Protein 4FE2 (pdb70)

Solvent-accessible surface area: 21546 Å² total

Nearest PDB structures (foldseek):
  4fgr-assembly1_A  TM=1.001E+00  e=1.673E-43  Streptococcus pneumoniae
  2ywv-assembly1_A  TM=9.917E-01  e=3.650E-33  Geobacillus kaustophilus
  3nua-assembly1_A  TM=9.845E-01  e=1.664E-32  Clostridium perfringens ATCC 13124
  3kre-assembly1_A  TM=9.804E-01  e=7.384E-31  Ehrlichia chaffeensis str. Arkansas
  2gqs-assembly1_B  TM=9.786E-01  e=3.903E-29  Escherichia coli

Sequence (468 aa):
KQLIYSGKAKDIYTTEDENLIISTYKDQATAFNGVKKEQIAGKGVLNNQISSFIFEKLNVAGVATHFVEKLSDTEQLNKKVKIIPLEVVLRNYTAGSFSKRFGVDEGIALETPIVEFYYKNDDLDDPFINDEHVKFLQIAGDQQIAYLKEETRRINELLKVWFAEIGLKLIDFKLEFGFDKDGKIILADEFSPDNCRLWDADGNHMDKDVFRRGLGELTDVYEIVWEKLQELKMSKQLIYSGKAKDIYTTEDENLIISTYKDQATAFNGVKKEQIAGKGVLNNQISSFIFEKLNVAGVATHFVEKLSDTEQLNKKVKIIPLEVVLRNYTAGSFSKRFGVDEGIALETPIVEFYYKNDDLDDPFINDEHVKFLQIAGDQQIAYLKEETRRINELLKVWFAEIGLKLIDFKLEFGFDKDGKIILADEFSPDNCRLWDADGNHMDKDVFRRGLGELTDVYEIVWEKLQELK

CATH classification: 3.30.200.20 (+1 more: 3.30.470.20)

Radius of gyration: 26.38 Å; Cα contacts (8 Å, |Δi|>4): 912; chains: 2; bounding box: 54×82×66 Å

Foldseek 3Di:
DDFPDDDQFWTWAPDPDPFKIKIFGAQWAADPLDDQIDRHPLPQLLQLLVFQLLVVVCVVVPAFAQFDHADDSGIGMGTDFAWLQKWKKKFQWDDDVNCVVVVHDTGHGDPDIDIWIFGNDSVVPRDTDDPVVCVVVVSDDDVVVVVVVVSVVVSCVVVQVLLVVLAKGFGMFIWIWGQGPVGDIGTYDGDALSTTWIAGPVRDTLGCVCSVVVVDRNVVSSVVVSVSNVVTD/DAWAFPDDDQFWTWTHGPDPFKIKIFGAQWDDDDLRDDIDRHPPPQLLQLLVFQLLVVVCVVVPAFAQFDHSDDSGMGMGGHFAWLQKWKKKFQWDDDVSCVVVVHDGGHGDPDIDIWIFGNDSVVPRDTDDPVVSVVVVSDDDVVVVVVVVSVVVSCVVVQVLLVVLAKGWGMFIWIWGQGPPGDIHTYDGDALATTFIAGPVRDTLGCVCVHVVVDRNSVSSVVVSVSSVVVD

Secondary structure (DSSP, 8-state):
--EEEE-SSEEEEE-SSTTEEEEEE-SEEE-SSSS-EEE-TTHHHHHHHHHHHHHHHHHHTT--BSEEEE-SSSEEEEE--EE-SEEEEEEEE--HHHHHHHT--TTPEEEEEEEEEEE--GGGT--EE-HHHHHHTTS--HHHHHHHHHHHHHHHHHHHHHHHTTT-EEEEEEEEEEE-TTS-EEEES--SGGGEEEE-TT--B-STHHHHTT-S-HHHHHHHHHHHHTT--/----EEEE-SSEEEEE-SSTTEEEEEE-SEE--TTTTS-EE-TTHHHHHHHHHHHHHHHHHHTT--BSEEEE-SSSEEEEE--EE-SEEEEEEEE--HHHHHHTT--TT-EEEEEEEEEEE--GGGT--EE-HHHHHHTTS--HHHHHHHHHHHHHHHHHHHHHHHHTT-EEEEEEEEEEE-TTS-EEEES--STTSEEEE-TT--B-STHHHHTT-S-HHHHHHHHHHHHTTT-

Organism: Streptococcus pneumoniae serotype 4 (strain ATCC BAA-334 / TIGR4) (NCBI:txid170187)

Structure (mmCIF, N/CA/C/O backbone):
data_4FE2
#
_entry.id   4FE2
#
_cell.length_a   46.074
_cell.length_b   65.021
_cell.length_c   86.052
_cell.angle_alpha   90.00
_cell.angle_beta   92.09
_cell.angle_gamma   90.00
#
_symmetry.space_group_name_H-M   'P 1 21 1'
#
loop_
_entity.id
_entity.type
_entity.pdbx_description
1 polymer 'Phosphoribosylaminoimidazole-succinocarboxamide synthase'
2 non-polymer '5-AMINOIMIDAZOLE RIBONUCLEOTIDE'
3 non-polymer "ADENOSINE-5'-DIPHOSPHATE"
4 non-polymer 'MAGNESIUM ION'
5 non-polymer TRIS-HYDROXYMETHYL-METHYL-AMMONIUM
6 non-polymer 'CHLORIDE ION'
7 non-polymer 'ASPARTIC ACID'
8 non-polymer 'ACETATE ION'
9 water water
#
loop_
_atom_site.group_PDB
_atom_site.id
_atom_site.type_symbol
_atom_site.label_atom_id
_atom_site.label_alt_id
_atom_site.label_comp_id
_atom_site.label_asym_id
_atom_site.label_entity_id
_atom_site.label_seq_id
_atom_site.pdbx_PDB_ins_code
_atom_site.Cartn_x
_atom_site.Cartn_y
_atom_site.Cartn_z
_atom_site.occupancy
_atom_site.B_iso_or_equiv
_atom_site.auth_seq_id
_atom_site.auth_comp_id
_atom_site.auth_asym_id
_atom_site.auth_atom_id
_atom_site.pdbx_PDB_model_num
ATOM 1 N N . LYS A 1 23 ? 9.435 -37.612 5.609 1.00 42.26 3 LYS A N 1
ATOM 2 C CA . LYS A 1 23 ? 9.140 -37.847 7.059 1.00 42.81 3 LYS A CA 1
ATOM 3 C C . LYS A 1 23 ? 7.955 -36.974 7.557 1.00 43.67 3 LYS A C 1
ATOM 4 O O . LYS A 1 23 ? 7.074 -36.609 6.766 1.00 43.94 3 LYS A O 1
ATOM 10 N N . GLN A 1 24 ? 7.905 -36.657 8.852 1.00 42.28 4 GLN A N 1
ATOM 11 C CA . GLN A 1 24 ? 6.711 -36.000 9.398 1.00 46.34 4 GLN A CA 1
ATOM 12 C C . GLN A 1 24 ? 6.699 -34.476 9.155 1.00 42.05 4 GLN A C 1
ATOM 13 O O . GLN A 1 24 ? 7.719 -33.816 9.279 1.00 36.24 4 GLN A O 1
ATOM 19 N N . LEU A 1 25 ? 5.530 -33.941 8.816 1.00 40.95 5 LEU A N 1
ATOM 20 C CA . LEU A 1 25 ? 5.335 -32.503 8.736 1.00 41.91 5 LEU A CA 1
ATOM 21 C C . LEU A 1 25 ? 5.246 -31.884 10.150 1.00 44.56 5 LEU A C 1
ATOM 22 O O . LEU A 1 25 ? 4.230 -32.033 10.840 1.00 49.11 5 LEU A O 1
ATOM 27 N N . ILE A 1 26 ? 6.314 -31.209 10.579 1.00 38.15 6 ILE A N 1
ATOM 28 C CA . ILE A 1 26 ? 6.346 -30.518 11.864 1.00 36.99 6 ILE A CA 1
ATOM 29 C C . ILE A 1 26 ? 5.443 -29.265 11.880 1.00 39.73 6 ILE A C 1
ATOM 30 O O . ILE A 1 26 ? 4.681 -29.037 12.843 1.00 38.47 6 ILE A O 1
ATOM 35 N N . TYR A 1 27 ? 5.547 -28.454 10.817 1.00 39.28 7 TYR A N 1
ATOM 36 C CA . TYR A 1 27 ? 4.807 -27.200 10.668 1.00 36.01 7 TYR A CA 1
ATOM 37 C C . TYR A 1 27 ? 4.536 -26.832 9.210 1.00 35.13 7 TYR A C 1
ATOM 38 O O . TYR A 1 27 ? 5.404 -26.993 8.345 1.00 32.40 7 TYR A O 1
ATOM 47 N N . SER A 1 28 ? 3.333 -26.319 8.951 1.00 34.77 8 SER A N 1
ATOM 48 C CA . SER A 1 28 ? 2.910 -25.920 7.593 1.00 34.45 8 SER A CA 1
ATOM 49 C C . SER A 1 28 ? 2.710 -24.404 7.551 1.00 34.05 8 SER A C 1
ATOM 50 O O . SER A 1 28 ? 1.676 -23.911 8.014 1.00 32.87 8 SER A O 1
ATOM 53 N N . GLY A 1 29 ? 3.702 -23.686 7.019 1.00 30.64 9 GLY A N 1
ATOM 54 C CA . GLY A 1 29 ? 3.712 -22.222 7.052 1.00 29.74 9 GLY A CA 1
ATOM 55 C C . GLY A 1 29 ? 3.044 -21.564 5.850 1.00 29.43 9 GLY A C 1
ATOM 56 O O . GLY A 1 29 ? 2.486 -22.231 4.960 1.00 28.28 9 GLY A O 1
ATOM 57 N N . LYS A 1 30 ? 3.113 -20.243 5.794 1.00 27.63 10 LYS A N 1
ATOM 58 C CA . LYS A 1 30 ? 2.568 -19.574 4.634 1.00 27.01 10 LYS A CA 1
ATOM 59 C C . LYS A 1 30 ? 3.514 -19.741 3.462 1.00 25.32 10 LYS A C 1
ATOM 60 O O . LYS A 1 30 ? 3.087 -19.715 2.330 1.00 25.50 10 LYS A O 1
ATOM 66 N N . ALA A 1 31 ? 4.796 -19.984 3.736 1.00 23.55 11 ALA A N 1
ATOM 67 C CA . ALA A 1 31 ? 5.800 -20.046 2.692 1.00 24.21 11 ALA A CA 1
ATOM 68 C C . ALA A 1 31 ? 6.580 -21.349 2.646 1.00 23.92 11 ALA A C 1
ATOM 69 O O . ALA A 1 31 ? 7.061 -21.745 1.590 1.00 23.73 11 ALA A O 1
ATOM 71 N N . LYS A 1 32 ? 6.733 -21.995 3.784 1.00 24.47 12 LYS A N 1
ATOM 72 C CA . LYS A 1 32 ? 7.519 -23.207 3.839 1.00 25.20 12 LYS A CA 1
ATOM 73 C C . LYS A 1 32 ? 6.885 -24.319 4.678 1.00 26.90 12 LYS A C 1
ATOM 74 O O . LYS A 1 32 ? 6.148 -24.054 5.642 1.00 25.35 12 LYS A O 1
ATOM 80 N N . ASP A 1 33 ? 7.178 -25.562 4.291 1.00 27.03 13 ASP A N 1
ATOM 81 C CA . ASP A 1 33 ? 6.813 -26.725 5.086 1.00 27.80 13 ASP A CA 1
ATOM 82 C C . ASP A 1 33 ? 8.096 -27.256 5.722 1.00 28.04 13 ASP A C 1
ATOM 83 O O . ASP A 1 33 ? 9.163 -27.264 5.069 1.00 26.46 13 ASP A O 1
ATOM 88 N N . ILE A 1 34 ? 7.999 -27.647 6.990 1.00 24.91 14 ILE A N 1
ATOM 89 C CA . ILE A 1 34 ? 9.157 -28.108 7.760 1.00 26.83 14 ILE A CA 1
ATOM 90 C C . ILE A 1 34 ? 8.937 -29.592 8.125 1.00 28.97 14 ILE A C 1
ATOM 91 O O . ILE A 1 34 ? 7.954 -29.922 8.798 1.00 30.92 14 ILE A O 1
ATOM 96 N N . TYR A 1 35 ? 9.846 -30.462 7.683 1.00 28.05 15 TYR A N 1
ATOM 97 C CA . TYR A 1 35 ? 9.750 -31.892 7.904 1.00 30.85 15 TYR A CA 1
ATOM 98 C C . TYR A 1 35 ? 10.889 -32.335 8.789 1.00 34.89 15 TYR A C 1
ATOM 99 O O . TYR A 1 35 ? 11.959 -31.707 8.816 1.00 34.54 15 TYR A O 1
ATOM 108 N N . THR A 1 36 ? 10.707 -33.448 9.485 1.00 33.67 16 THR A N 1
ATOM 109 C CA . THR A 1 36 ? 11.848 -33.985 10.196 1.00 33.01 16 THR A CA 1
ATOM 110 C C . THR A 1 36 ? 12.813 -34.811 9.316 1.00 31.62 16 THR A C 1
ATOM 111 O O . THR A 1 36 ? 12.477 -35.215 8.203 1.00 28.44 16 THR A O 1
ATOM 115 N N . THR A 1 37 ? 14.032 -35.026 9.805 1.00 31.80 17 THR A N 1
ATOM 116 C CA . THR A 1 37 ? 14.916 -36.003 9.188 1.00 30.82 17 THR A CA 1
ATOM 117 C C . THR A 1 37 ? 15.031 -37.203 10.160 1.00 33.21 17 THR A C 1
ATOM 118 O O . THR A 1 37 ? 14.235 -37.319 11.133 1.00 33.56 17 THR A O 1
ATOM 122 N N . GLU A 1 38 ? 15.973 -38.103 9.887 1.00 29.23 18 GLU A N 1
ATOM 123 C CA . GLU A 1 38 ? 16.340 -39.143 10.842 1.00 28.79 18 GLU A CA 1
ATOM 124 C C . GLU A 1 38 ? 17.267 -38.613 11.939 1.00 26.84 18 GLU A C 1
ATOM 125 O O . GLU A 1 38 ? 17.421 -39.225 12.999 1.00 27.71 18 GLU A O 1
ATOM 131 N N . ASP A 1 39 ? 17.875 -37.466 11.701 1.00 26.41 19 ASP A N 1
ATOM 132 C CA . ASP A 1 39 ? 18.679 -36.821 12.719 1.00 27.06 19 ASP A CA 1
ATOM 133 C C . ASP A 1 39 ? 17.779 -35.837 13.491 1.00 29.40 19 ASP A C 1
ATOM 134 O O . ASP A 1 39 ? 17.159 -34.942 12.883 1.00 30.39 19 ASP A O 1
ATOM 139 N N . GLU A 1 40 ? 17.680 -36.024 14.808 1.00 29.16 20 GLU A N 1
ATOM 140 C CA . GLU A 1 40 ? 16.900 -35.151 15.722 1.00 32.56 20 GLU A CA 1
ATOM 141 C C . GLU A 1 40 ? 17.103 -33.642 15.486 1.00 31.55 20 GLU A C 1
ATOM 142 O O . GLU A 1 40 ? 16.152 -32.842 15.530 1.00 32.62 20 GLU A O 1
ATOM 148 N N . ASN A 1 41 ? 18.358 -33.271 15.264 1.00 28.44 21 ASN A N 1
ATOM 149 C CA . ASN A 1 41 ? 18.747 -31.885 15.234 1.00 30.68 21 ASN A CA 1
ATOM 150 C C . ASN A 1 41 ? 18.617 -31.227 13.856 1.00 25.71 21 ASN A C 1
ATOM 151 O O . ASN A 1 41 ? 18.787 -30.019 13.700 1.00 24.33 21 ASN A O 1
ATOM 156 N N . LEU A 1 42 ? 18.231 -32.017 12.872 1.00 23.62 22 LEU A N 1
ATOM 157 C CA . LEU A 1 42 ? 18.223 -31.521 11.532 1.00 23.18 22 LEU A CA 1
ATOM 158 C C . LEU A 1 42 ? 16.802 -31.521 10.973 1.00 24.20 22 LEU A C 1
ATOM 159 O O . LEU A 1 42 ? 16.043 -32.423 11.273 1.00 27.96 22 LEU A O 1
ATOM 164 N N . ILE A 1 43 ? 16.425 -30.485 10.233 1.00 22.20 23 ILE A N 1
ATOM 165 C CA . ILE A 1 43 ? 15.152 -30.480 9.483 1.00 23.46 23 ILE A CA 1
ATOM 166 C C . ILE A 1 43 ? 15.355 -30.264 7.967 1.00 23.32 23 ILE A C 1
ATOM 167 O O . ILE A 1 43 ? 16.399 -29.777 7.516 1.00 25.90 23 ILE A O 1
ATOM 172 N N . ILE A 1 44 ? 14.347 -30.607 7.194 1.00 21.68 24 ILE A N 1
ATOM 173 C CA . ILE A 1 44 ? 14.316 -30.293 5.778 1.00 22.76 24 ILE A CA 1
ATOM 174 C C . ILE A 1 44 ? 13.219 -29.276 5.625 1.00 22.95 24 ILE A C 1
ATOM 175 O O . ILE A 1 44 ? 12.067 -29.552 6.026 1.00 22.23 24 ILE A O 1
ATOM 180 N N . SER A 1 45 ? 13.614 -28.112 5.085 1.00 21.66 25 SER A N 1
ATOM 181 C CA . SER A 1 45 ? 12.711 -27.046 4.716 1.00 22.80 25 SER A CA 1
ATOM 182 C C . SER A 1 45 ? 12.427 -27.159 3.213 1.00 23.64 25 SER A C 1
ATOM 183 O O . SER A 1 45 ? 13.346 -27.255 2.404 1.00 23.53 25 SER A O 1
ATOM 186 N N . THR A 1 46 ? 11.126 -27.137 2.903 1.00 25.90 26 THR A N 1
ATOM 187 C CA . THR A 1 46 ? 10.506 -27.254 1.585 1.00 27.07 26 THR A CA 1
ATOM 188 C C . THR A 1 46 ? 9.804 -25.946 1.296 1.00 26.02 26 THR A C 1
ATOM 189 O O . THR A 1 46 ? 8.858 -25.585 1.993 1.00 29.75 26 THR A O 1
ATOM 193 N N . TYR A 1 47 ? 10.233 -25.270 0.236 1.00 26.25 27 TYR A N 1
ATOM 194 C CA . TYR A 1 47 ? 9.745 -23.928 -0.106 1.00 25.04 27 TYR A CA 1
ATOM 195 C C . TYR A 1 47 ? 8.537 -24.015 -1.010 1.00 25.71 27 TYR A C 1
ATOM 196 O O . TYR A 1 47 ? 8.589 -24.642 -2.054 1.00 26.87 27 TYR A O 1
ATOM 205 N N . LYS A 1 48 ? 7.437 -23.398 -0.608 1.00 26.32 28 LYS A N 1
ATOM 206 C CA . LYS A 1 48 ? 6.188 -23.510 -1.359 1.00 26.99 28 LYS A CA 1
ATOM 207 C C . LYS A 1 48 ? 6.026 -22.437 -2.438 1.00 27.53 28 LYS A C 1
ATOM 208 O O . LYS A 1 48 ? 6.538 -21.328 -2.301 1.00 27.58 28 LYS A O 1
ATOM 214 N N . ASP A 1 49 ? 5.279 -22.765 -3.493 1.00 28.46 29 ASP A N 1
ATOM 215 C CA . ASP A 1 49 ? 4.849 -21.783 -4.518 1.00 32.03 29 ASP A CA 1
ATOM 216 C C . ASP A 1 49 ? 3.673 -20.892 -4.123 1.00 33.59 29 ASP A C 1
ATOM 217 O O . ASP A 1 49 ? 2.860 -20.544 -4.961 1.00 37.33 29 ASP A O 1
ATOM 222 N N . GLN A 1 50 ? 3.568 -20.566 -2.847 1.00 34.78 30 GLN A N 1
ATOM 223 C CA . GLN A 1 50 ? 2.491 -19.744 -2.311 1.00 32.85 30 GLN A CA 1
ATOM 224 C C . GLN A 1 50 ? 3.052 -18.367 -1.927 1.00 32.38 30 GLN A C 1
ATOM 225 O O . GLN A 1 50 ? 4.154 -18.256 -1.313 1.00 29.36 30 GLN A O 1
ATOM 231 N N . ALA A 1 51 ? 2.316 -17.323 -2.295 1.00 29.67 31 ALA A N 1
ATOM 232 C CA . ALA A 1 51 ? 2.670 -15.955 -1.860 1.00 29.79 31 ALA A CA 1
ATOM 233 C C . ALA A 1 51 ? 1.509 -15.358 -1.082 1.00 29.32 31 ALA A C 1
ATOM 234 O O . ALA A 1 51 ? 0.341 -15.486 -1.489 1.00 26.30 31 ALA A O 1
ATOM 236 N N . THR A 1 52 ? 1.815 -14.706 0.034 1.00 31.36 32 THR A N 1
ATOM 237 C CA . THR A 1 52 ? 0.754 -14.006 0.790 1.00 32.87 32 THR A CA 1
ATOM 238 C C . THR A 1 52 ? 1.139 -12.587 1.218 1.00 32.45 32 THR A C 1
ATOM 239 O O . THR A 1 52 ? 2.314 -12.294 1.444 1.00 33.75 32 THR A O 1
ATOM 243 N N . ALA A 1 53 ? 0.144 -11.713 1.344 1.00 31.34 33 ALA A N 1
ATOM 244 C CA . ALA A 1 53 ? 0.377 -10.363 1.836 1.00 31.85 33 ALA A CA 1
ATOM 245 C C . ALA A 1 53 ? -0.701 -9.991 2.856 1.00 32.02 33 ALA A C 1
ATOM 246 O O . ALA A 1 53 ? -1.737 -10.636 2.913 1.00 28.34 33 ALA A O 1
ATOM 248 N N . PHE A 1 54 ? -0.445 -8.961 3.662 1.00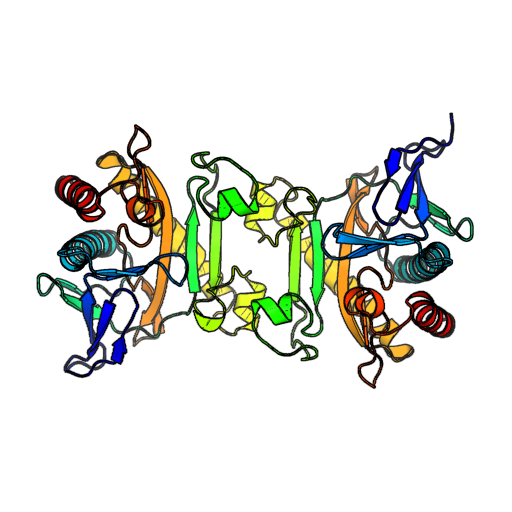 38.26 34 PHE A N 1
ATOM 249 C CA . PHE A 1 54 ? -1.442 -8.390 4.609 1.00 42.78 34 PHE A CA 1
ATOM 250 C C . PHE A 1 54 ? -2.037 -9.366 5.656 1.00 48.15 34 PHE A C 1
ATOM 251 O O . PHE A 1 54 ? -3.169 -9.170 6.090 1.00 60.15 34 PHE A O 1
ATOM 259 N N . ASN A 1 55 ? -1.276 -10.381 6.083 1.00 56.52 35 ASN A N 1
ATOM 260 C CA . ASN A 1 55 ? -1.802 -11.612 6.741 1.00 60.58 35 ASN A CA 1
ATOM 261 C C . ASN A 1 55 ? -2.669 -12.406 5.751 1.00 61.90 35 ASN A C 1
ATOM 262 O O . ASN A 1 55 ? -2.256 -13.436 5.207 1.00 60.46 35 ASN A O 1
ATOM 267 N N . GLY A 1 56 ? -3.875 -11.904 5.532 1.00 60.29 36 GLY A N 1
ATOM 268 C CA . GLY A 1 56 ? -4.692 -12.267 4.391 1.00 56.76 36 GLY A CA 1
ATOM 269 C C . GLY A 1 56 ? -5.529 -11.029 4.065 1.00 60.03 36 GLY A C 1
ATOM 270 O O . GLY A 1 56 ? -5.265 -9.940 4.584 1.00 52.71 36 GLY A O 1
ATOM 271 N N . VAL A 1 57 ? -6.467 -11.151 3.130 1.00 63.44 37 VAL A N 1
ATOM 272 C CA . VAL A 1 57 ? -6.400 -12.195 2.123 1.00 60.57 37 VAL A CA 1
ATOM 273 C C . VAL A 1 57 ? -5.219 -11.718 1.270 1.00 54.84 37 VAL A C 1
ATOM 274 O O . VAL A 1 57 ? -4.338 -11.001 1.762 1.00 50.04 37 VAL A O 1
ATOM 278 N N . LYS A 1 58 ? -5.199 -12.066 -0.003 1.00 50.71 38 LYS A N 1
ATOM 279 C CA . LYS A 1 58 ? -3.988 -11.889 -0.789 1.00 48.87 38 LYS A CA 1
ATOM 280 C C . LYS A 1 58 ? -3.111 -13.093 -0.470 1.00 48.38 38 LYS A C 1
ATOM 281 O O . LYS A 1 58 ? -2.237 -13.044 0.408 1.00 45.66 38 LYS A O 1
ATOM 287 N N . LYS A 1 59 ? -3.454 -14.181 -1.165 1.00 44.84 39 LYS A N 1
ATOM 288 C CA . LYS A 1 59 ? -2.772 -15.448 -1.198 1.00 42.21 39 LYS A CA 1
ATOM 289 C C . LYS A 1 59 ? -2.968 -15.957 -2.636 1.00 44.17 39 LYS A C 1
ATOM 290 O O . LYS A 1 59 ? -4.087 -15.942 -3.164 1.00 45.20 39 LYS A O 1
ATOM 296 N N . GLU A 1 60 ? -1.874 -16.386 -3.263 1.00 38.04 40 GLU A N 1
ATOM 297 C CA . GLU A 1 60 ? -1.865 -16.791 -4.641 1.00 35.34 40 GLU A CA 1
ATOM 298 C C . GLU A 1 60 ? -0.772 -17.851 -4.811 1.00 32.49 40 GLU A C 1
ATOM 299 O O . GLU A 1 60 ? 0.328 -17.701 -4.262 1.00 29.02 40 GLU A O 1
ATOM 305 N N . GLN A 1 61 ? -1.083 -18.923 -5.542 1.00 28.85 41 GLN A N 1
ATOM 306 C CA . GLN A 1 61 ? -0.057 -19.880 -5.953 1.00 31.12 41 GLN A CA 1
ATOM 307 C C . GLN A 1 61 ? 0.719 -19.286 -7.149 1.00 29.01 41 GLN A C 1
ATOM 308 O O . GLN A 1 61 ? 0.126 -18.826 -8.145 1.00 27.58 41 GLN A O 1
ATOM 314 N N . ILE A 1 62 ? 2.045 -19.288 -7.055 1.00 26.08 42 ILE A N 1
ATOM 315 C CA . ILE A 1 62 ? 2.841 -18.760 -8.133 1.00 26.73 42 ILE A CA 1
ATOM 316 C C . ILE A 1 62 ? 3.898 -19.774 -8.559 1.00 29.49 42 ILE A C 1
ATOM 317 O O . ILE A 1 62 ? 4.925 -19.964 -7.855 1.00 32.19 42 ILE A O 1
ATOM 322 N N . ALA A 1 63 ? 3.679 -20.413 -9.709 1.00 28.82 43 ALA A N 1
ATOM 323 C CA . ALA A 1 63 ? 4.611 -21.465 -10.180 1.00 30.44 43 ALA A CA 1
ATOM 324 C C . ALA A 1 63 ? 6.070 -21.011 -10.146 1.00 28.71 43 ALA A C 1
ATOM 325 O O . ALA A 1 63 ? 6.378 -19.913 -10.561 1.00 28.01 43 ALA A O 1
ATOM 327 N N . GLY A 1 64 ? 6.944 -21.861 -9.605 1.00 27.99 44 GLY A N 1
ATOM 328 C CA . GLY A 1 64 ? 8.384 -21.615 -9.559 1.00 26.51 44 GLY A CA 1
ATOM 329 C C . GLY A 1 64 ? 8.878 -20.582 -8.537 1.00 27.91 44 GLY A C 1
ATOM 330 O O . GLY A 1 64 ? 10.050 -20.262 -8.529 1.00 28.94 44 GLY A O 1
ATOM 331 N N . LYS A 1 65 ? 8.000 -20.054 -7.681 1.00 26.86 45 LYS A N 1
ATOM 332 C CA . LYS A 1 65 ? 8.411 -19.144 -6.601 1.00 24.36 45 LYS A CA 1
ATOM 333 C C . LYS A 1 65 ? 9.213 -19.828 -5.489 1.00 23.60 45 LYS A C 1
ATOM 334 O O . LYS A 1 65 ? 10.095 -19.213 -4.882 1.00 23.51 45 LYS A O 1
ATOM 340 N N . GLY A 1 66 ? 8.888 -21.078 -5.205 1.00 21.31 46 GLY A N 1
ATOM 341 C CA . GLY A 1 66 ? 9.605 -21.849 -4.230 1.00 20.86 46 GLY A CA 1
ATOM 342 C C . GLY A 1 66 ? 11.012 -22.189 -4.652 1.00 21.33 46 GLY A C 1
ATOM 343 O O . GLY A 1 66 ? 11.943 -22.012 -3.868 1.00 21.43 46 GLY A O 1
ATOM 344 N N . VAL A 1 67 ? 11.208 -22.646 -5.890 1.00 22.83 47 VAL A N 1
ATOM 345 C CA . VAL A 1 67 ? 12.582 -22.869 -6.336 1.00 23.72 47 VAL A CA 1
ATOM 346 C C . VAL A 1 67 ? 13.421 -21.584 -6.266 1.00 24.83 47 VAL A C 1
ATOM 347 O O . VAL A 1 67 ? 14.500 -21.587 -5.624 1.00 26.08 47 VAL A O 1
ATOM 351 N N . LEU A 1 68 ? 12.922 -20.480 -6.839 1.00 23.46 48 LEU A N 1
ATOM 352 C CA . LEU A 1 68 ? 13.654 -19.197 -6.750 1.00 22.75 48 LEU A CA 1
ATOM 353 C C . LEU A 1 68 ? 14.042 -18.818 -5.326 1.00 21.92 48 LEU A C 1
ATOM 354 O O . LEU A 1 68 ? 15.216 -18.521 -5.037 1.00 19.07 48 LEU A O 1
ATOM 359 N N . ASN A 1 69 ? 13.054 -18.841 -4.420 1.00 21.47 49 ASN A N 1
ATOM 360 C CA . ASN A 1 69 ? 13.325 -18.506 -3.014 1.00 21.47 49 ASN A CA 1
ATOM 361 C C . ASN A 1 69 ? 14.308 -19.446 -2.335 1.00 20.88 49 ASN A C 1
ATOM 362 O O . ASN A 1 69 ? 15.120 -18.977 -1.562 1.00 21.27 49 ASN A O 1
ATOM 367 N N . ASN A 1 70 ? 14.236 -20.752 -2.645 1.00 20.72 50 ASN A N 1
ATOM 368 C CA . ASN A 1 70 ? 15.172 -21.761 -2.111 1.00 20.60 50 ASN A CA 1
ATOM 369 C C . ASN A 1 70 ? 16.605 -21.564 -2.617 1.00 21.67 50 ASN A C 1
ATOM 370 O O . ASN A 1 70 ? 17.598 -21.602 -1.811 1.00 19.82 50 ASN A O 1
ATOM 375 N N . GLN A 1 71 ? 16.716 -21.303 -3.927 1.00 20.71 51 GLN A N 1
ATOM 376 C CA . GLN A 1 71 ? 17.997 -20.886 -4.514 1.00 20.14 51 GLN A CA 1
ATOM 377 C C . GLN A 1 71 ? 18.608 -19.620 -3.888 1.00 18.98 51 GLN A C 1
ATOM 378 O O . GLN A 1 71 ? 19.804 -19.597 -3.515 1.00 18.18 51 GLN A O 1
ATOM 384 N N . ILE A 1 72 ? 17.807 -18.566 -3.820 1.00 16.54 52 ILE A N 1
ATOM 385 C CA . ILE A 1 72 ? 18.278 -17.297 -3.292 1.00 16.66 52 ILE A CA 1
ATOM 386 C C . ILE A 1 72 ? 18.683 -17.455 -1.815 1.00 16.13 52 ILE A C 1
ATOM 387 O O . ILE A 1 72 ? 19.773 -17.072 -1.422 1.00 14.99 52 ILE A O 1
ATOM 392 N N . SER A 1 73 ? 17.843 -18.095 -1.016 1.00 15.92 53 SER A N 1
ATOM 393 C CA . SER A 1 73 ? 18.192 -18.292 0.376 1.00 15.43 53 SER A CA 1
ATOM 394 C C . SER A 1 73 ? 19.412 -19.159 0.644 1.00 16.83 53 SER A C 1
ATOM 395 O O . SER A 1 73 ? 20.211 -18.825 1.561 1.00 17.29 53 SER A O 1
ATOM 398 N N . SER A 1 74 ? 19.531 -20.267 -0.115 1.00 17.83 54 SER A N 1
ATOM 399 C CA . SER A 1 74 ? 20.644 -21.202 -0.021 1.00 17.65 54 SER A CA 1
ATOM 400 C C . SER A 1 74 ? 21.927 -20.499 -0.392 1.00 18.75 54 SER A C 1
ATOM 401 O O . SER A 1 74 ? 22.924 -20.650 0.302 1.00 19.01 54 SER A O 1
ATOM 404 N N . PHE A 1 75 ? 21.886 -19.691 -1.470 1.00 20.55 55 PHE A N 1
ATOM 405 C CA . PHE A 1 75 ? 22.995 -18.797 -1.864 1.00 19.67 55 PHE A CA 1
ATOM 406 C C . PHE A 1 75 ? 23.428 -17.815 -0.781 1.00 18.64 55 PHE A C 1
ATOM 407 O O . PHE A 1 75 ? 24.591 -17.797 -0.443 1.00 17.17 55 PHE A O 1
ATOM 415 N N . ILE A 1 76 ? 22.501 -17.017 -0.213 1.00 19.48 56 ILE A N 1
ATOM 416 C CA . ILE A 1 76 ? 22.865 -16.016 0.817 1.00 18.09 56 ILE A CA 1
ATOM 417 C C . ILE A 1 76 ? 23.405 -16.665 2.078 1.00 19.20 56 ILE A C 1
ATOM 418 O O . ILE A 1 76 ? 24.425 -16.243 2.631 1.00 22.53 56 ILE A O 1
ATOM 423 N N . PHE A 1 77 ? 22.731 -17.699 2.565 1.00 20.70 57 PHE A N 1
ATOM 424 C CA . PHE A 1 77 ? 23.195 -18.386 3.775 1.00 19.78 57 PHE A CA 1
ATOM 425 C C . PHE A 1 77 ? 24.572 -18.994 3.570 1.00 21.30 57 PHE A C 1
ATOM 426 O O . PHE A 1 77 ? 25.450 -18.799 4.418 1.00 21.39 57 PHE A O 1
ATOM 434 N N . GLU A 1 78 ? 24.797 -19.691 2.452 1.00 19.91 58 GLU A N 1
ATOM 435 C CA . GLU A 1 78 ? 26.146 -20.138 2.175 1.00 21.30 58 GLU A CA 1
ATOM 436 C C . GLU A 1 78 ? 27.172 -18.995 2.344 1.00 21.25 58 GLU A C 1
ATOM 437 O O . GLU A 1 78 ? 28.103 -19.134 3.165 1.00 20.76 58 GLU A O 1
ATOM 443 N N . LYS A 1 79 ? 26.984 -17.862 1.640 1.00 20.37 59 LYS A N 1
ATOM 444 C CA . LYS A 1 79 ? 27.874 -16.710 1.848 1.00 22.21 59 LYS A CA 1
ATOM 445 C C . LYS A 1 79 ? 27.993 -16.262 3.300 1.00 21.79 59 LYS A C 1
ATOM 446 O O . LYS A 1 79 ? 29.105 -15.987 3.754 1.00 22.15 59 LYS A O 1
ATOM 452 N N . LEU A 1 80 ? 26.867 -16.197 4.026 1.00 23.33 60 LEU A N 1
ATOM 453 C CA . LEU A 1 80 ? 26.857 -15.864 5.497 1.00 21.32 60 LEU A CA 1
ATOM 454 C C . LEU A 1 80 ? 27.684 -16.864 6.264 1.00 21.95 60 LEU A C 1
ATOM 455 O O . LEU A 1 80 ? 28.536 -16.485 7.063 1.00 24.94 60 LEU A O 1
ATOM 460 N N . ASN A 1 81 ? 27.476 -18.152 6.003 1.00 22.32 61 ASN A N 1
ATOM 461 C CA . ASN A 1 81 ? 28.328 -19.147 6.614 1.00 23.06 61 ASN A CA 1
ATOM 462 C C . ASN A 1 81 ? 29.796 -18.861 6.355 1.00 23.18 61 ASN A C 1
ATOM 463 O O . ASN A 1 81 ? 30.582 -19.007 7.252 1.00 21.35 61 ASN A O 1
ATOM 468 N N . VAL A 1 82 ? 30.143 -18.478 5.122 1.00 24.40 62 VAL A N 1
ATOM 469 C CA . VAL A 1 82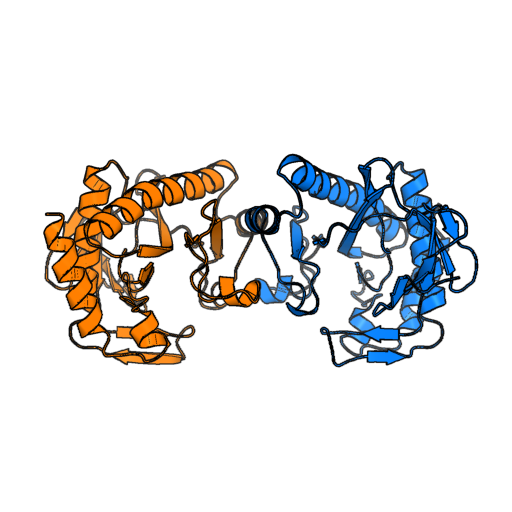 ? 31.528 -18.264 4.740 1.00 26.19 62 VAL A CA 1
ATOM 470 C C . VAL A 1 82 ? 32.114 -16.994 5.440 1.00 29.98 62 VAL A C 1
ATOM 471 O O . VAL A 1 82 ? 33.251 -17.001 5.950 1.00 28.45 62 VAL A O 1
ATOM 475 N N . ALA A 1 83 ? 31.304 -15.933 5.520 1.00 27.85 63 ALA A N 1
ATOM 476 C CA . ALA A 1 83 ? 31.684 -14.770 6.288 1.00 25.87 63 ALA A CA 1
ATOM 477 C C . ALA A 1 83 ? 31.725 -14.994 7.823 1.00 26.05 63 ALA A C 1
ATOM 478 O O . ALA A 1 83 ? 31.967 -14.037 8.567 1.00 26.56 63 ALA A O 1
ATOM 480 N N . GLY A 1 84 ? 31.466 -16.219 8.313 1.00 22.27 64 GLY A N 1
ATOM 481 C CA . GLY A 1 84 ? 31.494 -16.448 9.770 1.00 19.97 64 GLY A CA 1
ATOM 482 C C . GLY A 1 84 ? 30.219 -16.203 10.586 1.00 19.35 64 GLY A C 1
ATOM 483 O O . GLY A 1 84 ? 30.255 -16.183 11.807 1.00 20.20 64 GLY A O 1
ATOM 484 N N . VAL A 1 85 ? 29.070 -16.091 9.924 1.00 18.65 65 VAL A N 1
ATOM 485 C CA . VAL A 1 85 ? 27.798 -15.932 10.624 1.00 18.50 65 VAL A CA 1
ATOM 486 C C . VAL A 1 85 ? 27.243 -17.290 11.008 1.00 18.01 65 VAL A C 1
ATOM 487 O O . VAL A 1 85 ? 27.328 -18.225 10.227 1.00 17.68 65 VAL A O 1
ATOM 491 N N . ALA A 1 86 ? 26.773 -17.425 12.237 1.00 16.99 66 ALA A N 1
ATOM 492 C CA . ALA A 1 86 ? 26.305 -18.712 12.666 1.00 19.78 66 ALA A CA 1
ATOM 493 C C . ALA A 1 86 ? 24.894 -18.788 12.104 1.00 18.77 66 ALA A C 1
ATOM 494 O O . ALA A 1 86 ? 24.095 -17.894 12.367 1.00 20.12 66 ALA A O 1
ATOM 496 N N . THR A 1 87 ? 24.607 -19.801 11.293 1.00 17.83 67 THR A N 1
ATOM 497 C CA . THR A 1 87 ? 23.258 -19.949 10.697 1.00 17.64 67 THR A CA 1
ATOM 498 C C . THR A 1 87 ? 22.742 -21.400 10.755 1.00 18.68 67 THR A C 1
ATOM 499 O O . THR A 1 87 ? 23.498 -22.307 11.136 1.00 19.14 67 THR A O 1
ATOM 503 N N . HIS A 1 88 ? 21.486 -21.634 10.321 1.00 19.12 68 HIS A N 1
ATOM 504 C CA . HIS A 1 88 ? 20.932 -22.970 10.351 1.00 18.25 68 HIS A CA 1
ATOM 505 C C . HIS A 1 88 ? 21.242 -23.721 9.078 1.00 21.19 68 HIS A C 1
ATOM 506 O O . HIS A 1 88 ? 20.818 -24.895 8.904 1.00 22.01 68 HIS A O 1
ATOM 513 N N . PHE A 1 89 ? 21.974 -23.080 8.165 1.00 20.48 69 PHE A N 1
ATOM 514 C CA . PHE A 1 89 ? 22.078 -23.642 6.831 1.00 22.81 69 PHE A CA 1
ATOM 515 C C . PHE A 1 89 ? 23.097 -24.745 6.758 1.00 23.44 69 PHE A C 1
ATOM 516 O O . PHE A 1 89 ? 24.218 -24.525 7.142 1.00 23.10 69 PHE A O 1
ATOM 524 N N . VAL A 1 90 ? 22.735 -25.890 6.174 1.00 23.89 70 VAL A N 1
ATOM 525 C CA . VAL A 1 90 ? 23.737 -26.948 5.989 1.00 24.01 70 VAL A CA 1
ATOM 526 C C . VAL A 1 90 ? 24.019 -27.244 4.503 1.00 22.54 70 VAL A C 1
ATOM 527 O O . VAL A 1 90 ? 25.188 -27.367 4.128 1.00 21.34 70 VAL A O 1
ATOM 531 N N . GLU A 1 91 ? 22.960 -27.321 3.689 1.00 19.03 71 GLU A N 1
ATOM 532 C CA . GLU A 1 91 ? 23.039 -27.556 2.255 1.00 20.11 71 GLU A CA 1
ATOM 533 C C . GLU A 1 91 ? 21.669 -27.405 1.578 1.00 20.56 71 GLU A C 1
ATOM 534 O O . GLU A 1 91 ? 20.610 -27.598 2.188 1.00 20.03 71 GLU A O 1
ATOM 540 N N . LYS A 1 92 ? 21.720 -27.058 0.301 1.00 23.60 72 LYS A N 1
ATOM 541 C CA . LYS A 1 92 ? 20.548 -27.143 -0.584 1.00 23.46 72 LYS A CA 1
ATOM 542 C C . LYS A 1 92 ? 20.531 -28.599 -1.044 1.00 26.41 72 LYS A C 1
ATOM 543 O O . LYS A 1 92 ? 21.578 -29.249 -1.171 1.00 25.81 72 LYS A O 1
ATOM 549 N N . LEU A 1 93 ? 19.331 -29.109 -1.265 1.00 27.17 73 LEU A N 1
ATOM 550 C CA . LEU A 1 93 ? 19.113 -30.527 -1.323 1.00 24.95 73 LEU A CA 1
ATOM 551 C C . LEU A 1 93 ? 18.378 -30.889 -2.610 1.00 26.79 73 LEU A C 1
ATOM 552 O O . LEU A 1 93 ? 18.755 -31.877 -3.259 1.00 26.25 73 LEU A O 1
ATOM 557 N N . SER A 1 94 ? 17.332 -30.122 -2.954 1.00 23.85 74 SER A N 1
ATOM 558 C CA . SER A 1 94 ? 16.722 -30.190 -4.260 1.00 25.98 74 SER A CA 1
ATOM 559 C C . SER A 1 94 ? 16.295 -28.786 -4.749 1.00 27.43 74 SER A C 1
ATOM 560 O O . SER A 1 94 ? 16.722 -27.762 -4.185 1.00 25.36 74 SER A O 1
ATOM 563 N N . ASP A 1 95 ? 15.448 -28.755 -5.779 1.00 27.72 75 ASP A N 1
ATOM 564 C CA . ASP A 1 95 ? 14.824 -27.502 -6.280 1.00 30.58 75 ASP A CA 1
ATOM 565 C C . ASP A 1 95 ? 14.107 -26.710 -5.198 1.00 28.81 75 ASP A C 1
ATOM 566 O O . ASP A 1 95 ? 14.177 -25.498 -5.118 1.00 29.15 75 ASP A O 1
ATOM 571 N N . THR A 1 96 ? 13.437 -27.464 -4.359 1.00 29.53 76 THR A N 1
ATOM 572 C CA . THR A 1 96 ? 12.422 -27.013 -3.442 1.00 28.92 76 THR A CA 1
ATOM 573 C C . THR A 1 96 ? 12.951 -27.143 -1.982 1.00 26.22 76 THR A C 1
ATOM 574 O O . THR A 1 96 ? 12.562 -26.414 -1.082 1.00 25.86 76 THR A O 1
ATOM 578 N N . GLU A 1 97 ? 13.857 -28.068 -1.750 1.00 24.99 77 GLU A N 1
ATOM 579 C CA . GLU A 1 97 ? 14.234 -28.368 -0.366 1.00 25.75 77 GLU A CA 1
ATOM 580 C C . GLU A 1 97 ? 15.650 -27.966 -0.008 1.00 23.13 77 GLU A C 1
ATOM 581 O O . GLU A 1 97 ? 16.544 -27.851 -0.878 1.00 19.24 77 GLU A O 1
ATOM 587 N N . GLN A 1 98 ? 15.830 -27.722 1.295 1.00 22.15 78 GLN A N 1
ATOM 588 C CA . GLN A 1 98 ? 17.161 -27.505 1.885 1.00 20.96 78 GLN A CA 1
ATOM 589 C C . GLN A 1 98 ? 17.256 -28.131 3.260 1.00 20.62 78 GLN A C 1
ATOM 590 O O . GLN A 1 98 ? 16.278 -28.282 3.952 1.00 22.09 78 GLN A O 1
ATOM 596 N N . LEU A 1 99 ? 18.465 -28.456 3.664 1.00 21.15 79 LEU A N 1
ATOM 597 C CA . LEU A 1 99 ? 18.683 -29.156 4.900 1.00 19.01 79 LEU A CA 1
ATOM 598 C C . LEU A 1 99 ? 19.176 -28.109 5.908 1.00 18.77 79 LEU A C 1
ATOM 599 O O . LEU A 1 99 ? 20.121 -27.365 5.642 1.00 18.85 79 LEU A O 1
ATOM 604 N N . ASN A 1 100 ? 18.503 -28.044 7.052 1.00 19.10 80 ASN A N 1
ATOM 605 C CA . ASN A 1 100 ? 18.693 -26.967 8.014 1.00 18.97 80 ASN A CA 1
ATOM 606 C C . ASN A 1 100 ? 18.935 -27.502 9.401 1.00 19.14 80 ASN A C 1
ATOM 607 O O . ASN A 1 100 ? 18.395 -28.543 9.764 1.00 18.29 80 ASN A O 1
ATOM 612 N N . LYS A 1 101 ? 19.673 -26.749 10.219 1.00 19.44 81 LYS A N 1
ATOM 613 C CA . LYS A 1 101 ? 19.701 -27.080 11.616 1.00 19.05 81 LYS A CA 1
ATOM 614 C C . LYS A 1 101 ? 18.377 -26.719 12.240 1.00 20.09 81 LYS A C 1
ATOM 615 O O . LYS A 1 101 ? 17.846 -25.640 11.958 1.00 19.62 81 LYS A O 1
ATOM 621 N N . LYS A 1 102 ? 17.842 -27.654 13.041 1.00 20.71 82 LYS A N 1
ATOM 622 C CA . LYS A 1 102 ? 16.627 -27.445 13.821 1.00 23.04 82 LYS A CA 1
ATOM 623 C C . LYS A 1 102 ? 16.893 -26.522 15.001 1.00 23.25 82 LYS A C 1
ATOM 624 O O . LYS A 1 102 ? 17.735 -26.789 15.827 1.00 24.18 82 LYS A O 1
ATOM 630 N N . VAL A 1 103 ? 16.192 -25.396 15.050 1.00 24.64 83 VAL A N 1
ATOM 631 C CA . VAL A 1 103 ? 16.352 -24.463 16.175 1.00 22.46 83 VAL A CA 1
ATOM 632 C C . VAL A 1 103 ? 14.993 -24.362 16.866 1.00 21.53 83 VAL A C 1
ATOM 633 O O . VAL A 1 103 ? 13.941 -24.691 16.291 1.00 23.61 83 VAL A O 1
ATOM 637 N N . LYS A 1 104 ? 15.007 -23.932 18.099 1.00 21.99 84 LYS A N 1
ATOM 638 C CA . LYS A 1 104 ? 13.781 -23.478 18.742 1.00 23.97 84 LYS A CA 1
ATOM 639 C C . LYS A 1 104 ? 13.721 -21.988 18.368 1.00 22.55 84 LYS A C 1
ATOM 640 O O . LYS A 1 104 ? 14.597 -21.220 18.764 1.00 23.18 84 LYS A O 1
ATOM 646 N N . ILE A 1 105 ? 12.766 -21.615 17.522 1.00 21.44 85 ILE A N 1
ATOM 647 C CA . ILE A 1 105 ? 12.583 -20.228 17.033 1.00 21.95 85 ILE A CA 1
ATOM 648 C C . ILE A 1 105 ? 12.346 -19.193 18.172 1.00 24.26 85 ILE A C 1
ATOM 649 O O . ILE A 1 105 ? 11.539 -19.403 19.108 1.00 23.84 85 ILE A O 1
ATOM 654 N N . ILE A 1 106 ? 13.063 -18.073 18.089 1.00 22.81 86 ILE A N 1
ATOM 655 C CA . ILE A 1 106 ? 12.791 -16.942 18.980 1.00 20.21 86 ILE A CA 1
ATOM 656 C C . ILE A 1 106 ? 11.643 -16.180 18.300 1.00 19.47 86 ILE A C 1
ATOM 657 O O . ILE A 1 106 ? 11.814 -15.735 17.187 1.00 19.09 86 ILE A O 1
ATOM 662 N N . PRO A 1 107 ? 10.450 -16.128 18.921 1.00 19.95 87 PRO A N 1
ATOM 663 C CA . PRO A 1 107 ? 9.329 -15.643 18.109 1.00 20.49 87 PRO A CA 1
ATOM 664 C C . PRO A 1 107 ? 9.352 -14.096 18.028 1.00 20.34 87 PRO A C 1
ATOM 665 O O . PRO A 1 107 ? 8.444 -13.413 18.546 1.00 19.87 87 PRO A O 1
ATOM 669 N N . LEU A 1 108 ? 10.404 -13.595 17.391 1.00 18.96 88 LEU A N 1
ATOM 670 C CA . LEU A 1 108 ? 10.566 -12.208 16.989 1.00 18.96 88 LEU A CA 1
ATOM 671 C C . LEU A 1 108 ? 10.844 -12.141 15.462 1.00 19.88 88 LEU A C 1
ATOM 672 O O . LEU A 1 108 ? 11.639 -12.897 14.933 1.00 22.08 88 LEU A O 1
ATOM 677 N N . GLU A 1 109 ? 10.164 -11.270 14.745 1.00 18.52 89 GLU A N 1
ATOM 678 C CA . GLU A 1 109 ? 10.681 -10.837 13.476 1.00 17.66 89 GLU A CA 1
ATOM 679 C C . GLU A 1 109 ? 11.528 -9.647 13.747 1.00 17.02 89 GLU A C 1
ATOM 680 O O . GLU A 1 109 ? 11.026 -8.679 14.334 1.00 15.95 89 GLU A O 1
ATOM 686 N N . VAL A 1 110 ? 12.832 -9.738 13.396 1.00 15.21 90 VAL A N 1
ATOM 687 C CA . VAL A 1 110 ? 13.778 -8.667 13.680 1.00 13.82 90 VAL A CA 1
ATOM 688 C C . VAL A 1 110 ? 13.966 -7.980 12.366 1.00 13.95 90 VAL A C 1
ATOM 689 O O . VAL A 1 110 ? 14.418 -8.585 11.368 1.00 14.66 90 VAL A O 1
ATOM 693 N N . VAL A 1 111 ? 13.564 -6.716 12.341 1.00 13.69 91 VAL A N 1
ATOM 694 C CA . VAL A 1 111 ? 13.521 -5.946 11.120 1.00 12.85 91 VAL A CA 1
ATOM 695 C C . VAL A 1 111 ? 14.620 -4.885 11.176 1.00 13.54 91 VAL A C 1
ATOM 696 O O . VAL A 1 111 ? 14.781 -4.180 12.170 1.00 12.91 91 VAL A O 1
ATOM 700 N N . LEU A 1 112 ? 15.392 -4.801 10.093 1.00 14.73 92 LEU A N 1
ATOM 701 C CA . LEU A 1 112 ? 16.373 -3.745 9.951 1.00 14.88 92 LEU A CA 1
ATOM 702 C C . LEU A 1 112 ? 16.014 -2.906 8.726 1.00 16.23 92 LEU A C 1
ATOM 703 O O . LEU A 1 112 ? 15.767 -3.443 7.625 1.00 16.01 92 LEU A O 1
ATOM 708 N N . ARG A 1 113 ? 16.047 -1.578 8.901 1.00 17.58 93 ARG A N 1
ATOM 709 C CA . ARG A 1 113 ? 15.847 -0.651 7.765 1.00 16.96 93 ARG A CA 1
ATOM 710 C C . ARG A 1 113 ? 17.108 0.147 7.467 1.00 17.76 93 ARG A C 1
ATOM 711 O O . ARG A 1 113 ? 17.739 0.670 8.376 1.00 18.29 93 ARG A O 1
ATOM 719 N N . ASN A 1 114 ? 17.467 0.250 6.189 1.00 17.92 94 ASN A N 1
ATOM 720 C CA . ASN A 1 114 ? 18.497 1.183 5.759 1.00 18.32 94 ASN A CA 1
ATOM 721 C C . ASN A 1 114 ? 17.924 2.420 5.154 1.00 18.47 94 ASN A C 1
ATOM 722 O O . ASN A 1 114 ? 18.581 3.436 5.114 1.00 20.98 94 ASN A O 1
ATOM 727 N N . TYR A 1 115 ? 16.702 2.282 4.660 1.00 17.94 95 TYR A N 1
ATOM 728 C CA . TYR A 1 115 ? 15.960 3.263 3.906 1.00 18.36 95 TYR A CA 1
ATOM 729 C C . TYR A 1 115 ? 14.523 3.256 4.421 1.00 17.22 95 TYR A C 1
ATOM 730 O O . TYR A 1 115 ? 14.020 2.258 4.887 1.00 16.41 95 TYR A O 1
ATOM 739 N N . THR A 1 116 ? 13.848 4.378 4.323 1.00 18.18 96 THR A N 1
ATOM 740 C CA . THR A 1 116 ? 12.429 4.423 4.724 1.00 17.78 96 THR A CA 1
ATOM 741 C C . THR A 1 116 ? 11.640 3.646 3.659 1.00 18.41 96 THR A C 1
ATOM 742 O O . THR A 1 116 ? 12.014 3.668 2.476 1.00 19.60 96 THR A O 1
ATOM 746 N N . ALA A 1 117 ? 10.609 2.902 4.092 1.00 18.83 97 ALA A N 1
ATOM 747 C CA . ALA A 1 117 ? 9.722 2.135 3.207 1.00 18.21 97 ALA A CA 1
ATOM 748 C C . ALA A 1 117 ? 8.553 1.565 4.016 1.00 18.21 97 ALA A C 1
ATOM 749 O O . ALA A 1 117 ? 8.635 1.465 5.231 1.00 18.51 97 ALA A O 1
ATOM 751 N N . GLY A 1 118 ? 7.455 1.244 3.336 1.00 17.79 98 GLY A N 1
ATOM 752 C CA . GLY A 1 118 ? 6.345 0.472 3.915 1.00 16.91 98 GLY A CA 1
ATOM 753 C C . GLY A 1 118 ? 5.732 0.997 5.203 1.00 17.71 98 GLY A C 1
ATOM 754 O O . GLY A 1 118 ? 5.303 2.159 5.312 1.00 16.57 98 GLY A O 1
ATOM 755 N N . SER A 1 119 ? 5.683 0.136 6.203 1.00 17.85 99 SER A N 1
ATOM 756 C CA . SER A 1 119 ? 5.041 0.518 7.454 1.00 18.12 99 SER A CA 1
ATOM 757 C C . SER A 1 119 ? 5.866 1.527 8.283 1.00 17.98 99 SER A C 1
ATOM 758 O O . SER A 1 119 ? 5.334 2.091 9.237 1.00 18.65 99 SER A O 1
ATOM 761 N N . PHE A 1 120 ? 7.150 1.753 7.945 1.00 17.86 100 PHE A N 1
ATOM 762 C CA . PHE A 1 120 ? 7.880 2.866 8.565 1.00 17.22 100 PHE A CA 1
ATOM 763 C C . PHE A 1 120 ? 7.475 4.210 7.903 1.00 18.28 100 PHE A C 1
ATOM 764 O O . PHE A 1 120 ? 7.193 5.203 8.570 1.00 18.84 100 PHE A O 1
ATOM 772 N N . SER A 1 121 ? 7.427 4.248 6.584 1.00 19.52 101 SER A N 1
ATOM 773 C CA . SER A 1 121 ? 6.814 5.372 5.904 1.00 18.93 101 SER A CA 1
ATOM 774 C C . SER A 1 121 ? 5.399 5.670 6.367 1.00 19.72 101 SER A C 1
ATOM 775 O O . SER A 1 121 ? 5.029 6.842 6.433 1.00 20.21 101 SER A O 1
ATOM 778 N N . LYS A 1 122 ? 4.611 4.645 6.699 1.00 19.95 102 LYS A N 1
ATOM 779 C CA . LYS A 1 122 ? 3.273 4.876 7.268 1.00 21.71 102 LYS A CA 1
ATOM 780 C C . LYS A 1 122 ? 3.293 5.386 8.724 1.00 21.23 102 LYS A C 1
ATOM 781 O O . LYS A 1 122 ? 2.578 6.326 9.065 1.00 19.72 102 LYS A O 1
ATOM 787 N N . ARG A 1 123 ? 4.131 4.797 9.581 1.00 20.87 103 ARG A N 1
ATOM 788 C CA . ARG A 1 123 ? 4.196 5.242 10.995 1.00 20.27 103 ARG A CA 1
ATOM 789 C C . ARG A 1 123 ? 4.641 6.715 11.104 1.00 19.26 103 ARG A C 1
ATOM 790 O O . ARG A 1 123 ? 4.143 7.498 11.973 1.00 16.01 103 ARG A O 1
ATOM 798 N N . PHE A 1 124 ? 5.534 7.105 10.206 1.00 17.43 104 PHE A N 1
ATOM 799 C CA . PHE A 1 124 ? 6.092 8.455 10.325 1.00 18.23 104 PHE A CA 1
ATOM 800 C C . PHE A 1 124 ? 5.633 9.456 9.224 1.00 19.37 104 PHE A C 1
ATOM 801 O O . PHE A 1 124 ? 6.136 10.583 9.161 1.00 18.77 104 PHE A O 1
ATOM 809 N N . GLY A 1 125 ? 4.651 9.072 8.394 1.00 18.99 105 GLY A N 1
ATOM 810 C CA . GLY A 1 125 ? 4.149 9.938 7.322 1.00 18.55 105 GLY A CA 1
ATOM 811 C C . GLY A 1 125 ? 5.262 10.469 6.411 1.00 19.60 105 GLY A C 1
ATOM 812 O O . GLY A 1 125 ? 5.336 11.655 6.096 1.00 18.46 105 GLY A O 1
ATOM 813 N N . VAL A 1 126 ? 6.147 9.591 5.981 1.00 20.16 106 VAL A N 1
ATOM 814 C CA . VAL A 1 126 ? 7.272 10.024 5.192 1.00 21.62 106 VAL A CA 1
ATOM 815 C C . VAL A 1 126 ? 7.413 9.181 3.927 1.00 22.52 106 VAL A C 1
ATOM 816 O O . VAL A 1 126 ? 7.140 7.969 3.936 1.00 25.32 106 VAL A O 1
ATOM 820 N N . ASP A 1 127 ? 7.853 9.801 2.843 1.00 21.84 107 ASP A N 1
ATOM 821 C CA . ASP A 1 127 ? 8.053 9.083 1.595 1.00 21.97 107 ASP A CA 1
ATOM 822 C C . ASP A 1 127 ? 8.890 7.852 1.790 1.00 21.62 107 ASP A C 1
ATOM 823 O O . ASP A 1 127 ? 9.796 7.837 2.628 1.00 21.64 107 ASP A O 1
ATOM 828 N N . GLU A 1 128 ? 8.633 6.829 0.980 1.00 21.74 108 GLU A N 1
ATOM 829 C CA . GLU A 1 128 ? 9.649 5.767 0.773 1.00 22.91 108 GLU A CA 1
ATOM 830 C C . GLU A 1 128 ? 10.949 6.231 0.075 1.00 21.36 108 GLU A C 1
ATOM 831 O O . GLU A 1 128 ? 10.942 7.172 -0.714 1.00 21.67 108 GLU A O 1
ATOM 837 N N . GLY A 1 129 ? 12.070 5.559 0.351 1.00 22.44 109 GLY A N 1
ATOM 838 C CA . GLY A 1 129 ? 13.387 5.874 -0.278 1.00 19.83 109 GLY A CA 1
ATOM 839 C C . GLY A 1 129 ? 14.264 6.954 0.338 1.00 21.52 109 GLY A C 1
ATOM 840 O O . GLY A 1 129 ? 15.218 7.416 -0.287 1.00 22.86 109 GLY A O 1
ATOM 841 N N . ILE A 1 130 ? 13.980 7.374 1.560 1.00 21.16 110 ILE A N 1
ATOM 842 C CA . ILE A 1 130 ? 14.887 8.308 2.239 1.00 22.05 110 ILE A CA 1
ATOM 843 C C . ILE A 1 130 ? 15.927 7.489 3.038 1.00 21.85 110 ILE A C 1
ATOM 844 O O . ILE A 1 130 ? 15.548 6.634 3.852 1.00 20.84 110 ILE A O 1
ATOM 849 N N . ALA A 1 131 ? 17.216 7.732 2.786 1.00 20.52 111 ALA A N 1
ATOM 850 C CA . ALA A 1 131 ? 18.263 7.001 3.451 1.00 21.71 111 ALA A CA 1
ATOM 851 C C . ALA A 1 131 ? 18.199 7.264 4.939 1.00 23.25 111 ALA A C 1
ATOM 852 O O . ALA A 1 131 ? 17.896 8.393 5.335 1.00 27.46 111 ALA A O 1
ATOM 854 N N . LEU A 1 132 ? 18.475 6.263 5.768 1.00 22.48 112 LEU A N 1
ATOM 855 C CA . LEU A 1 132 ? 18.522 6.515 7.205 1.00 25.00 112 LEU A CA 1
ATOM 856 C C . LEU A 1 132 ? 19.965 6.608 7.653 1.00 27.36 112 LEU A C 1
ATOM 857 O O . LEU A 1 132 ? 20.722 5.630 7.551 1.00 30.26 112 LEU A O 1
ATOM 862 N N . GLU A 1 133 ? 20.381 7.747 8.171 1.00 27.87 113 GLU A N 1
ATOM 863 C CA . GLU A 1 133 ? 21.804 7.827 8.515 1.00 30.85 113 GLU A CA 1
ATOM 864 C C . GLU A 1 133 ? 22.351 6.693 9.409 1.00 30.73 113 GLU A C 1
ATOM 865 O O . GLU A 1 133 ? 23.469 6.235 9.204 1.00 33.54 113 GLU A O 1
ATOM 871 N N . THR A 1 134 ? 21.555 6.226 10.369 1.00 27.99 114 THR A N 1
ATOM 872 C CA . THR A 1 134 ? 21.834 4.998 11.115 1.00 27.00 114 THR A CA 1
ATOM 873 C C . THR A 1 134 ? 20.677 4.030 10.833 1.00 25.51 114 THR A C 1
ATOM 874 O O . THR A 1 134 ? 19.492 4.422 10.811 1.00 26.07 114 THR A O 1
ATOM 878 N N . PRO A 1 135 ? 21.022 2.773 10.539 1.00 23.39 115 PRO A N 1
ATOM 879 C CA . PRO A 1 135 ? 20.006 1.753 10.321 1.00 22.39 115 PRO A CA 1
ATOM 880 C C . PRO A 1 135 ? 19.231 1.574 11.630 1.00 22.67 115 PRO A C 1
ATOM 881 O O . PRO A 1 135 ? 19.859 1.589 12.721 1.00 21.70 115 PRO A O 1
ATOM 885 N N . ILE A 1 136 ? 17.900 1.437 11.519 1.00 20.20 116 ILE A N 1
ATOM 886 C CA . ILE A 1 136 ? 17.028 1.262 12.672 1.00 20.56 116 ILE A CA 1
ATOM 887 C C . ILE A 1 136 ? 16.635 -0.211 12.757 1.00 21.14 116 ILE A C 1
ATOM 888 O O . ILE A 1 136 ? 16.247 -0.805 11.725 1.00 21.59 116 ILE A O 1
ATOM 893 N N . VAL A 1 137 ? 16.710 -0.805 13.954 1.00 19.79 117 VAL A N 1
ATOM 894 C CA . VAL A 1 137 ? 16.121 -2.122 14.102 1.00 18.88 117 VAL A CA 1
ATOM 895 C C . VAL A 1 137 ? 14.822 -2.078 14.850 1.00 18.65 117 VAL A C 1
ATOM 896 O O . VAL A 1 137 ? 14.657 -1.292 15.768 1.00 19.26 117 VAL A O 1
ATOM 900 N N . GLU A 1 138 ? 13.854 -2.848 14.373 1.00 17.51 118 GLU A N 1
ATOM 901 C CA . GLU A 1 138 ? 12.548 -2.940 15.072 1.00 16.54 118 GLU A CA 1
ATOM 902 C C . GLU A 1 138 ? 12.205 -4.380 15.384 1.00 15.14 118 GLU A C 1
ATOM 903 O O . GLU A 1 138 ? 12.432 -5.284 14.553 1.00 13.04 118 GLU A O 1
ATOM 909 N N . PHE A 1 139 ? 11.653 -4.598 16.574 1.00 14.66 119 PHE A N 1
ATOM 910 C CA . PHE A 1 139 ? 11.115 -5.932 16.901 1.00 14.66 119 PHE A CA 1
ATOM 911 C C . PHE A 1 139 ? 9.624 -6.075 16.651 1.00 14.92 119 PHE A C 1
ATOM 912 O O . PHE A 1 139 ? 8.844 -5.238 17.045 1.00 15.06 119 PHE A O 1
ATOM 920 N N . TYR A 1 140 ? 9.220 -7.164 16.017 1.00 15.49 120 TYR A N 1
ATOM 921 C CA . TYR A 1 140 ? 7.796 -7.537 15.935 1.00 16.49 120 TYR A CA 1
ATOM 922 C C . TYR A 1 140 ? 7.552 -8.928 16.551 1.00 17.39 120 TYR A C 1
ATOM 923 O O . TYR A 1 140 ? 8.288 -9.851 16.274 1.00 18.97 120 TYR A O 1
ATOM 932 N N . TYR A 1 141 ? 6.550 -9.068 17.399 1.00 17.72 121 TYR A N 1
ATOM 933 C CA . TYR A 1 141 ? 6.243 -10.351 18.023 1.00 18.50 121 TYR A CA 1
ATOM 934 C C . TYR A 1 141 ? 5.654 -11.290 16.995 1.00 19.94 121 TYR A C 1
ATOM 935 O O . TYR A 1 141 ? 4.581 -11.027 16.459 1.00 19.33 121 TYR A O 1
ATOM 944 N N . LYS A 1 142 ? 6.335 -12.399 16.745 1.00 21.34 122 LYS A N 1
ATOM 945 C CA . LYS A 1 142 ? 5.877 -13.360 15.773 1.00 22.47 122 LYS A CA 1
ATOM 946 C C . LYS A 1 142 ? 4.668 -14.188 16.289 1.00 24.25 122 LYS A C 1
ATOM 947 O O . LYS A 1 142 ? 4.820 -15.296 16.836 1.00 23.38 122 LYS A O 1
ATOM 953 N N . ASN A 1 143 ? 3.468 -13.640 16.066 1.00 23.90 123 ASN A N 1
ATOM 954 C CA . ASN A 1 143 ? 2.196 -14.225 16.493 1.00 24.57 123 ASN A CA 1
ATOM 955 C C . ASN A 1 143 ? 1.163 -13.752 15.514 1.00 26.42 123 ASN A C 1
ATOM 956 O O . ASN A 1 143 ? 0.733 -12.605 15.585 1.00 28.37 123 ASN A O 1
ATOM 961 N N . ASP A 1 144 ? 0.805 -14.622 14.576 1.00 29.67 124 ASP A N 1
ATOM 962 C CA . ASP A 1 144 ? -0.146 -14.331 13.512 1.00 32.37 124 ASP A CA 1
ATOM 963 C C . ASP A 1 144 ? -1.536 -13.964 14.033 1.00 31.18 124 ASP A C 1
ATOM 964 O O . ASP A 1 144 ? -2.257 -13.225 13.378 1.00 32.84 124 ASP A O 1
ATOM 969 N N . ASP A 1 145 ? -1.902 -14.482 15.201 1.00 30.53 125 ASP A N 1
ATOM 970 C CA . ASP A 1 145 ? -3.213 -14.232 15.784 1.00 30.47 125 ASP A CA 1
ATOM 971 C C . ASP A 1 145 ? -3.324 -12.778 16.237 1.00 31.51 125 ASP A C 1
ATOM 972 O O . ASP A 1 145 ? -4.428 -12.217 16.265 1.00 24.48 125 ASP A O 1
ATOM 977 N N . LEU A 1 146 ? -2.157 -12.202 16.593 1.00 27.55 126 LEU A N 1
ATOM 978 C CA . LEU A 1 146 ? -2.032 -10.804 16.970 1.00 25.56 126 LEU A CA 1
ATOM 979 C C . LEU A 1 146 ? -1.608 -9.924 15.773 1.00 25.60 126 LEU A C 1
ATOM 980 O O . LEU A 1 146 ? -1.436 -8.720 15.933 1.00 24.87 126 LEU A O 1
ATOM 985 N N . ASP A 1 147 ? -1.457 -10.518 14.583 1.00 25.22 127 ASP A N 1
ATOM 986 C CA . ASP A 1 147 ? -0.919 -9.807 13.395 1.00 25.81 127 ASP A CA 1
ATOM 987 C C . ASP A 1 147 ? 0.486 -9.262 13.628 1.00 24.16 127 ASP A C 1
ATOM 988 O O . ASP A 1 147 ? 0.794 -8.149 13.184 1.00 22.83 127 ASP A O 1
ATOM 993 N N . ASP A 1 148 ? 1.308 -10.015 14.366 1.00 23.56 128 ASP A N 1
ATOM 994 C CA . ASP A 1 148 ? 2.741 -9.695 14.535 1.00 22.26 128 ASP A CA 1
ATOM 995 C C . ASP A 1 148 ? 2.917 -8.251 14.919 1.00 19.72 128 ASP A C 1
ATOM 996 O O . ASP A 1 148 ? 3.497 -7.501 14.158 1.00 21.49 128 ASP A O 1
ATOM 1001 N N . PRO A 1 149 ? 2.376 -7.840 16.073 1.00 18.41 129 PRO A N 1
ATOM 1002 C CA . PRO A 1 149 ? 2.460 -6.408 16.400 1.00 17.97 129 PRO A CA 1
ATOM 1003 C C . PRO A 1 149 ? 3.904 -5.934 16.607 1.00 16.95 129 PRO A C 1
ATOM 1004 O O . PRO A 1 149 ? 4.742 -6.715 17.104 1.00 16.16 129 PRO A O 1
ATOM 1008 N N . PHE A 1 150 ? 4.158 -4.674 16.246 1.00 15.68 130 PHE A N 1
ATOM 1009 C CA . PHE A 1 150 ? 5.385 -3.945 16.650 1.00 14.94 130 PHE A CA 1
ATOM 1010 C C . PHE A 1 150 ? 5.514 -3.895 18.186 1.00 14.81 130 PHE A C 1
ATOM 1011 O O . PHE A 1 150 ? 4.538 -3.603 18.876 1.00 14.10 130 PHE A O 1
ATOM 1019 N N . ILE A 1 151 ? 6.721 -4.149 18.723 1.00 13.91 131 ILE A N 1
ATOM 1020 C CA . ILE A 1 151 ? 6.898 -4.207 20.154 1.00 13.91 131 ILE A CA 1
ATOM 1021 C C . ILE A 1 151 ? 8.251 -3.612 20.488 1.00 13.61 131 ILE A C 1
ATOM 1022 O O . ILE A 1 151 ? 9.117 -3.505 19.596 1.00 13.97 131 ILE A O 1
ATOM 1027 N N . ASN A 1 152 ? 8.419 -3.211 21.756 1.00 13.86 132 ASN A N 1
ATOM 1028 C CA . ASN A 1 152 ? 9.671 -2.689 22.297 1.00 14.27 132 ASN A CA 1
ATOM 1029 C C . ASN A 1 152 ? 10.344 -3.675 23.196 1.00 14.78 132 ASN A C 1
ATOM 1030 O O . ASN A 1 152 ? 9.767 -4.732 23.508 1.00 16.59 132 ASN A O 1
ATOM 1035 N N . ASP A 1 153 ? 11.577 -3.356 23.584 1.00 15.50 133 ASP A N 1
ATOM 1036 C CA . ASP A 1 153 ? 12.373 -4.227 24.443 1.00 17.94 133 ASP A CA 1
ATOM 1037 C C . ASP A 1 153 ? 11.679 -4.671 25.739 1.00 18.04 133 ASP A C 1
ATOM 1038 O O . ASP A 1 153 ? 11.780 -5.822 26.126 1.00 18.38 133 ASP A O 1
ATOM 1043 N N . GLU A 1 154 ? 11.043 -3.741 26.436 1.00 17.85 134 GLU A N 1
ATOM 1044 C CA . GLU A 1 154 ? 10.338 -4.130 27.629 1.00 18.93 134 GLU A CA 1
ATOM 1045 C C . GLU A 1 154 ? 9.234 -5.126 27.302 1.00 18.28 134 GLU A C 1
ATOM 1046 O O . GLU A 1 154 ? 8.984 -5.982 28.125 1.00 20.03 134 GLU A O 1
ATOM 1052 N N . HIS A 1 155 ? 8.616 -5.032 26.115 1.00 16.20 135 HIS A N 1
ATOM 1053 C CA . HIS A 1 155 ? 7.606 -5.994 25.697 1.00 16.96 135 HIS A CA 1
ATOM 1054 C C . HIS A 1 155 ? 8.247 -7.359 25.468 1.00 17.94 135 HIS A C 1
ATOM 1055 O O . HIS A 1 155 ? 7.649 -8.387 25.743 1.00 16.79 135 HIS A O 1
ATOM 1062 N N . VAL A 1 156 ? 9.467 -7.374 24.940 1.00 18.84 136 VAL A N 1
ATOM 1063 C CA . VAL A 1 156 ? 10.172 -8.639 24.716 1.00 20.50 136 VAL A CA 1
ATOM 1064 C C . VAL A 1 156 ? 10.280 -9.406 26.051 1.00 23.27 136 VAL A C 1
ATOM 1065 O O . VAL A 1 156 ? 9.977 -10.625 26.105 1.00 19.46 136 VAL A O 1
ATOM 1069 N N . LYS A 1 157 ? 10.689 -8.661 27.104 1.00 24.82 137 LYS A N 1
ATOM 1070 C CA . LYS A 1 157 ? 10.908 -9.194 28.462 1.00 26.26 137 LYS A CA 1
ATOM 1071 C C . LYS A 1 157 ? 9.586 -9.666 29.067 1.00 24.65 137 LYS A C 1
ATOM 1072 O O . LYS A 1 157 ? 9.497 -10.774 29.563 1.00 25.65 137 LYS A O 1
ATOM 1078 N N . PHE A 1 158 ? 8.555 -8.831 28.942 1.00 23.76 138 PHE A N 1
ATOM 1079 C CA . PHE A 1 158 ? 7.228 -9.123 29.403 1.00 22.25 138 PHE A CA 1
ATOM 1080 C C . PHE A 1 158 ? 6.789 -10.472 28.834 1.00 22.64 138 PHE A C 1
ATOM 1081 O O . PHE A 1 158 ? 6.282 -11.363 29.566 1.00 23.37 138 PHE A O 1
ATOM 1089 N N . LEU A 1 159 ? 6.995 -10.629 27.534 1.00 20.96 139 LEU A N 1
ATOM 1090 C CA . LEU A 1 159 ? 6.605 -11.834 26.845 1.00 20.09 139 LEU A CA 1
ATOM 1091 C C . LEU A 1 159 ? 7.519 -13.021 27.197 1.00 22.13 139 LEU A C 1
ATOM 1092 O O . LEU A 1 159 ? 7.222 -14.143 26.817 1.00 20.93 139 LEU A O 1
ATOM 1097 N N . GLN A 1 160 ? 8.610 -12.754 27.938 1.00 24.29 140 GLN A N 1
ATOM 1098 C CA . GLN A 1 160 ? 9.576 -13.778 28.385 1.00 26.92 140 GLN A CA 1
ATOM 1099 C C . GLN A 1 160 ? 10.304 -14.418 27.199 1.00 26.36 140 GLN A C 1
ATOM 1100 O O . GLN A 1 160 ? 10.722 -15.570 27.261 1.00 28.91 140 GLN A O 1
ATOM 1106 N N . ILE A 1 161 ? 10.442 -13.653 26.113 1.00 24.40 141 ILE A N 1
ATOM 1107 C CA . ILE A 1 161 ? 11.021 -14.115 24.868 1.00 20.54 141 ILE A CA 1
ATOM 1108 C C . ILE A 1 161 ? 12.568 -14.146 24.998 1.00 22.17 141 ILE A C 1
ATOM 1109 O O . ILE A 1 161 ? 13.207 -15.089 24.524 1.00 21.79 141 ILE A O 1
ATOM 1114 N N . ALA A 1 162 ? 13.158 -13.150 25.669 1.00 21.20 142 ALA A N 1
ATOM 1115 C CA . ALA A 1 162 ? 14.616 -12.990 25.767 1.00 22.19 142 ALA A CA 1
ATOM 1116 C C . ALA A 1 162 ? 14.963 -11.943 26.806 1.00 22.94 142 ALA A C 1
ATOM 1117 O O . ALA A 1 162 ? 14.134 -11.084 27.096 1.00 22.70 142 ALA A O 1
ATOM 1119 N N . GLY A 1 163 ? 16.196 -11.977 27.332 1.00 22.99 143 GLY A N 1
ATOM 1120 C CA . GLY A 1 163 ? 16.620 -10.999 28.357 1.00 22.34 143 GLY A CA 1
ATOM 1121 C C . GLY A 1 163 ? 17.460 -9.913 27.721 1.00 23.94 143 GLY A C 1
ATOM 1122 O O . GLY A 1 163 ? 17.677 -9.934 26.497 1.00 22.41 143 GLY A O 1
ATOM 1123 N N . ASP A 1 164 ? 17.966 -8.992 28.546 1.00 24.78 144 ASP A N 1
ATOM 1124 C CA . ASP A 1 164 ? 18.761 -7.845 28.098 1.00 27.04 144 ASP A CA 1
ATOM 1125 C C . ASP A 1 164 ? 19.955 -8.127 27.163 1.00 28.50 144 ASP A C 1
ATOM 1126 O O . ASP A 1 164 ? 20.158 -7.412 26.164 1.00 26.74 144 ASP A O 1
ATOM 1131 N N . GLN A 1 165 ? 20.757 -9.126 27.532 1.00 28.34 145 GLN A N 1
ATOM 1132 C CA . GLN A 1 165 ? 21.965 -9.513 26.815 1.00 29.52 145 GLN A CA 1
ATOM 1133 C C . GLN A 1 165 ? 21.629 -10.116 25.452 1.00 25.82 145 GLN A C 1
ATOM 1134 O O . GLN A 1 165 ? 22.223 -9.762 24.432 1.00 23.13 145 GLN A O 1
ATOM 1140 N N . GLN A 1 166 ? 20.645 -11.007 25.458 1.00 23.00 146 GLN A N 1
ATOM 1141 C CA . GLN A 1 166 ? 20.212 -11.668 24.239 1.00 22.74 146 GLN A CA 1
ATOM 1142 C C . GLN A 1 166 ? 19.607 -10.682 23.237 1.00 21.92 146 GLN A C 1
ATOM 1143 O O . GLN A 1 166 ? 19.841 -10.809 22.024 1.00 23.15 146 GLN A O 1
ATOM 1149 N N . ILE A 1 167 ? 18.818 -9.740 23.755 1.00 21.85 147 ILE A N 1
ATOM 1150 C CA . ILE A 1 167 ? 18.211 -8.654 22.980 1.00 22.35 147 ILE A CA 1
ATOM 1151 C C . ILE A 1 167 ? 19.337 -7.837 22.322 1.00 23.26 147 ILE A C 1
ATOM 1152 O O . ILE A 1 167 ? 19.269 -7.562 21.134 1.00 24.57 147 ILE A O 1
ATOM 1157 N N . ALA A 1 168 ? 20.375 -7.519 23.090 1.00 22.30 148 ALA A N 1
ATOM 1158 C CA . ALA A 1 168 ? 21.506 -6.759 22.598 1.00 24.83 148 ALA A CA 1
ATOM 1159 C C . ALA A 1 168 ? 22.215 -7.582 21.531 1.00 24.22 148 ALA A C 1
ATOM 1160 O O . ALA A 1 168 ? 22.572 -7.073 20.482 1.00 29.95 148 ALA A O 1
ATOM 1162 N N . TYR A 1 169 ? 22.404 -8.855 21.799 1.00 22.10 149 TYR A N 1
ATOM 1163 C CA . TYR A 1 169 ? 22.973 -9.779 20.839 1.00 20.73 149 TYR A CA 1
ATOM 1164 C C . TYR A 1 169 ? 22.176 -9.793 19.507 1.00 20.79 149 TYR A C 1
ATOM 1165 O O . TYR A 1 169 ? 22.772 -9.687 18.417 1.00 19.23 149 TYR A O 1
ATOM 1174 N N . LEU A 1 170 ? 20.842 -9.887 19.593 1.00 19.53 150 LEU A N 1
ATOM 1175 C CA . LEU A 1 170 ? 20.032 -9.946 18.380 1.00 19.14 150 LEU A CA 1
ATOM 1176 C C . LEU A 1 170 ? 20.234 -8.703 17.502 1.00 20.43 150 LEU A C 1
ATOM 1177 O O . LEU A 1 170 ? 20.367 -8.803 16.256 1.00 17.79 150 LEU A O 1
ATOM 1182 N N . LYS A 1 171 ? 20.335 -7.541 18.170 1.00 22.10 151 LYS A N 1
ATOM 1183 C CA . LYS A 1 171 ? 20.548 -6.260 17.510 1.00 22.40 151 LYS A CA 1
ATOM 1184 C C . LYS A 1 171 ? 21.887 -6.211 16.784 1.00 23.83 151 LYS A C 1
ATOM 1185 O O . LYS A 1 171 ? 21.935 -5.929 15.570 1.00 22.73 151 LYS A O 1
ATOM 1191 N N . GLU A 1 172 ? 22.962 -6.494 17.542 1.00 24.95 152 GLU A N 1
ATOM 1192 C CA . GLU A 1 172 ? 24.295 -6.339 17.058 1.00 25.42 152 GLU A CA 1
ATOM 1193 C C . GLU A 1 172 ? 24.559 -7.353 15.929 1.00 24.52 152 GLU A C 1
ATOM 1194 O O . GLU A 1 172 ? 25.306 -7.035 15.029 1.00 22.56 152 GLU A O 1
ATOM 1200 N N . GLU A 1 173 ? 23.937 -8.542 15.981 1.00 22.14 153 GLU A N 1
ATOM 1201 C CA . GLU A 1 173 ? 24.138 -9.592 14.946 1.00 20.44 153 GLU A CA 1
ATOM 1202 C C . GLU A 1 173 ? 23.405 -9.254 13.635 1.00 19.94 153 GLU A C 1
ATOM 1203 O O . GLU A 1 173 ? 23.939 -9.434 12.524 1.00 18.22 153 GLU A O 1
ATOM 1209 N N . THR A 1 174 ? 22.186 -8.719 13.777 1.00 19.77 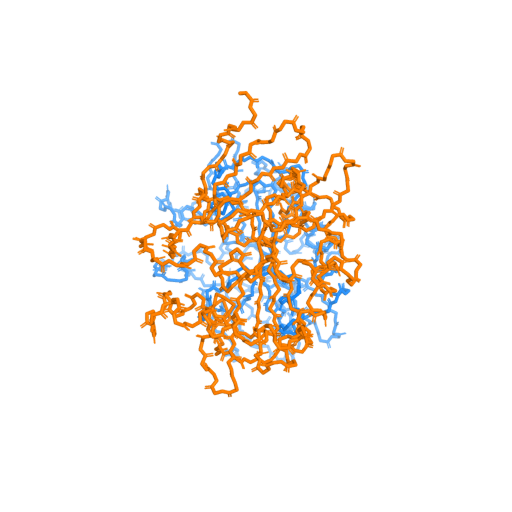154 THR A N 1
ATOM 1210 C CA . THR A 1 174 ? 21.380 -8.220 12.650 1.00 17.70 154 THR A CA 1
ATOM 1211 C C . THR A 1 174 ? 22.105 -7.100 11.931 1.00 18.20 154 THR A C 1
ATOM 1212 O O . THR A 1 174 ? 22.155 -7.073 10.679 1.00 18.93 154 THR A O 1
ATOM 1216 N N . ARG A 1 175 ? 22.717 -6.214 12.710 1.00 19.56 155 ARG A N 1
ATOM 1217 C CA . ARG A 1 175 ? 23.525 -5.130 12.150 1.00 19.76 155 ARG A CA 1
ATOM 1218 C C . ARG A 1 175 ? 24.737 -5.586 11.354 1.00 19.36 155 ARG A C 1
ATOM 1219 O O . ARG A 1 175 ? 25.036 -5.052 10.252 1.00 18.58 155 ARG A O 1
ATOM 1227 N N . ARG A 1 176 ? 25.441 -6.568 11.906 1.00 19.76 156 ARG A N 1
ATOM 1228 C CA . ARG A 1 176 ? 26.658 -7.124 11.276 1.00 20.40 156 ARG A CA 1
ATOM 1229 C C . ARG A 1 176 ? 26.304 -7.867 10.002 1.00 19.85 156 ARG A C 1
ATOM 1230 O O . ARG A 1 176 ? 27.077 -7.900 9.035 1.00 18.68 156 ARG A O 1
ATOM 1238 N N . ILE A 1 177 ? 25.103 -8.454 10.015 1.00 18.85 157 ILE A N 1
ATOM 1239 C CA . ILE A 1 177 ? 24.609 -9.176 8.891 1.00 17.32 157 ILE A CA 1
ATOM 1240 C C . ILE A 1 177 ? 24.243 -8.147 7.820 1.00 18.38 157 ILE A C 1
ATOM 1241 O O . ILE A 1 177 ? 24.514 -8.379 6.632 1.00 19.94 157 ILE A O 1
ATOM 1246 N N . ASN A 1 178 ? 23.635 -7.025 8.235 1.00 18.12 158 ASN A N 1
ATOM 1247 C CA . ASN A 1 178 ? 23.272 -5.952 7.301 1.00 17.40 158 ASN A CA 1
ATOM 1248 C C . ASN A 1 178 ? 24.488 -5.408 6.564 1.00 18.51 158 ASN A C 1
ATOM 1249 O O . ASN A 1 178 ? 24.408 -5.192 5.354 1.00 15.69 158 ASN A O 1
ATOM 1254 N N . GLU A 1 179 ? 25.585 -5.185 7.316 1.00 19.01 159 GLU A N 1
ATOM 1255 C CA . GLU A 1 179 ? 26.894 -4.797 6.726 1.00 22.65 159 GLU A CA 1
ATOM 1256 C C . GLU A 1 179 ? 27.399 -5.664 5.566 1.00 22.00 159 GLU A C 1
ATOM 1257 O O . GLU A 1 179 ? 27.907 -5.164 4.577 1.00 23.85 159 GLU A O 1
ATOM 1263 N N . LEU A 1 180 ? 27.245 -6.973 5.709 1.00 21.03 160 LEU A N 1
ATOM 1264 C CA . LEU A 1 180 ? 27.626 -7.922 4.713 1.00 19.92 160 LEU A CA 1
ATOM 1265 C C . LEU A 1 180 ? 26.675 -7.758 3.550 1.00 18.91 160 LEU A C 1
ATOM 1266 O O . LEU A 1 180 ? 27.103 -7.499 2.451 1.00 19.28 160 LEU A O 1
ATOM 1271 N N . LEU A 1 181 ? 25.381 -7.873 3.814 1.00 18.83 161 LEU A N 1
ATOM 1272 C CA . LEU A 1 181 ? 24.372 -8.026 2.746 1.00 20.28 161 LEU A CA 1
ATOM 1273 C C . LEU A 1 181 ? 24.264 -6.807 1.889 1.00 21.11 161 LEU A C 1
ATOM 1274 O O . LEU A 1 181 ? 24.020 -6.912 0.705 1.00 20.57 161 LEU A O 1
ATOM 1279 N N . LYS A 1 182 ? 24.475 -5.646 2.511 1.00 21.27 162 LYS A N 1
ATOM 1280 C CA . LYS A 1 182 ? 24.219 -4.388 1.892 1.00 22.64 162 LYS A CA 1
ATOM 1281 C C . LYS A 1 182 ? 25.270 -4.189 0.806 1.00 21.74 162 LYS A C 1
ATOM 1282 O O . LYS A 1 182 ? 24.937 -3.893 -0.340 1.00 19.42 162 LYS A O 1
ATOM 1288 N N . VAL A 1 183 ? 26.516 -4.507 1.162 1.00 22.30 163 VAL A N 1
ATOM 1289 C CA . VAL A 1 183 ? 27.656 -4.536 0.234 1.00 20.47 163 VAL A CA 1
ATOM 1290 C C . VAL A 1 183 ? 27.428 -5.550 -0.898 1.00 21.61 163 VAL A C 1
ATOM 1291 O O . VAL A 1 183 ? 27.447 -5.179 -2.080 1.00 20.85 163 VAL A O 1
ATOM 1295 N N . TRP A 1 184 ? 27.096 -6.800 -0.557 1.00 19.35 164 TRP A N 1
ATOM 1296 C CA . TRP A 1 184 ? 26.891 -7.802 -1.618 1.00 19.43 164 TRP A CA 1
ATOM 1297 C C . TRP A 1 184 ? 25.882 -7.390 -2.653 1.00 19.07 164 TRP A C 1
ATOM 1298 O O . TRP A 1 184 ? 26.103 -7.648 -3.842 1.00 17.63 164 TRP A O 1
ATOM 1309 N N . PHE A 1 185 ? 24.734 -6.851 -2.206 1.00 18.41 165 PHE A N 1
ATOM 1310 C CA . PHE A 1 185 ? 23.658 -6.437 -3.111 1.00 18.19 165 PHE A CA 1
ATOM 1311 C C . PHE A 1 185 ? 24.108 -5.208 -3.846 1.00 20.42 165 PHE A C 1
ATOM 1312 O O . PHE A 1 185 ? 23.845 -5.062 -5.036 1.00 21.29 165 PHE A O 1
ATOM 1320 N N . ALA A 1 186 ? 24.837 -4.336 -3.149 1.00 22.99 166 ALA A N 1
ATOM 1321 C CA . ALA A 1 186 ? 25.409 -3.159 -3.822 1.00 22.61 166 ALA A CA 1
ATOM 1322 C C . ALA A 1 186 ? 26.275 -3.591 -5.007 1.00 23.34 166 ALA A C 1
ATOM 1323 O O . ALA A 1 186 ? 26.167 -3.064 -6.135 1.00 21.48 166 ALA A O 1
ATOM 1325 N N . GLU A 1 187 ? 27.127 -4.578 -4.763 1.00 25.68 167 GLU A N 1
ATOM 1326 C CA . GLU A 1 187 ? 28.009 -5.040 -5.803 1.00 25.02 167 GLU A CA 1
ATOM 1327 C C . GLU A 1 187 ? 27.334 -5.591 -7.027 1.00 25.81 167 GLU A C 1
ATOM 1328 O O . GLU A 1 187 ? 27.977 -5.729 -8.079 1.00 25.30 167 GLU A O 1
ATOM 1334 N N . ILE A 1 188 ? 26.038 -5.903 -6.920 1.00 23.83 168 ILE A N 1
ATOM 1335 C CA . ILE A 1 188 ? 25.290 -6.342 -8.088 1.00 21.65 168 ILE A CA 1
ATOM 1336 C C . ILE A 1 188 ? 24.219 -5.311 -8.465 1.00 23.13 168 ILE A C 1
ATOM 1337 O O . ILE A 1 188 ? 23.297 -5.600 -9.281 1.00 21.86 168 ILE A O 1
ATOM 1342 N N . GLY A 1 189 ? 24.324 -4.118 -7.845 1.00 22.18 169 GLY A N 1
ATOM 1343 C CA . GLY A 1 189 ? 23.461 -3.009 -8.165 1.00 21.58 169 GLY A CA 1
ATOM 1344 C C . GLY A 1 189 ? 22.090 -2.944 -7.557 1.00 24.45 169 GLY A C 1
ATOM 1345 O O . GLY A 1 189 ? 21.187 -2.318 -8.121 1.00 24.92 169 GLY A O 1
ATOM 1346 N N . LEU A 1 190 ? 21.894 -3.556 -6.391 1.00 23.82 170 LEU A N 1
ATOM 1347 C CA . LEU A 1 190 ? 20.591 -3.421 -5.752 1.00 20.28 170 LEU A CA 1
ATOM 1348 C C . LEU A 1 190 ? 20.750 -2.759 -4.405 1.00 18.94 170 LEU A C 1
ATOM 1349 O O . LEU A 1 190 ? 21.756 -3.003 -3.677 1.00 17.57 170 LEU A O 1
ATOM 1354 N N . LYS A 1 191 ? 19.820 -1.863 -4.118 1.00 16.28 171 LYS A N 1
ATOM 1355 C CA . LYS A 1 191 ? 19.872 -1.145 -2.861 1.00 17.63 171 LYS A CA 1
ATOM 1356 C C . LYS A 1 191 ? 19.098 -1.963 -1.846 1.00 16.33 171 LYS A C 1
ATOM 1357 O O . LYS A 1 191 ? 17.881 -2.179 -2.031 1.00 16.76 171 LYS A O 1
ATOM 1363 N N . LEU A 1 192 ? 19.783 -2.397 -0.788 1.00 14.39 172 LEU A N 1
ATOM 1364 C CA . LEU A 1 192 ? 19.133 -3.144 0.288 1.00 14.55 172 LEU A CA 1
ATOM 1365 C C . LEU A 1 192 ? 18.462 -2.144 1.256 1.00 16.14 172 LEU A C 1
ATOM 1366 O O . LEU A 1 192 ? 19.137 -1.584 2.161 1.00 14.81 172 LEU A O 1
ATOM 1371 N N . ILE A 1 193 ? 17.140 -1.949 1.035 1.00 15.35 173 ILE A N 1
ATOM 1372 C CA . ILE A 1 193 ? 16.264 -1.003 1.743 1.00 13.99 173 ILE A CA 1
ATOM 1373 C C . ILE A 1 193 ? 16.013 -1.432 3.191 1.00 13.70 173 ILE A C 1
ATOM 1374 O O . ILE A 1 193 ? 16.133 -0.649 4.139 1.00 13.09 173 ILE A O 1
ATOM 1379 N N . ASP A 1 194 ? 15.663 -2.686 3.359 1.00 13.69 174 ASP A N 1
ATOM 1380 C CA . ASP A 1 194 ? 15.186 -3.173 4.653 1.00 15.69 174 ASP A CA 1
ATOM 1381 C C . ASP A 1 194 ? 15.157 -4.697 4.595 1.00 16.01 174 ASP A C 1
ATOM 1382 O O . ASP A 1 194 ? 15.362 -5.291 3.522 1.00 16.41 174 ASP A O 1
ATOM 1387 N N . PHE A 1 195 ? 15.011 -5.333 5.741 1.00 15.50 175 PHE A N 1
ATOM 1388 C CA . PHE A 1 195 ? 14.769 -6.755 5.724 1.00 16.40 175 PHE A CA 1
ATOM 1389 C C . PHE A 1 195 ? 14.286 -7.312 7.054 1.00 16.68 175 PHE A C 1
ATOM 1390 O O . PHE A 1 195 ? 14.121 -6.576 8.053 1.00 16.54 175 PHE A O 1
ATOM 1398 N N . LYS A 1 196 ? 14.034 -8.611 7.059 1.00 16.62 176 LYS A N 1
ATOM 1399 C CA . LYS A 1 196 ? 13.434 -9.240 8.231 1.00 17.32 176 LYS A CA 1
ATOM 1400 C C . LYS A 1 196 ? 14.135 -10.536 8.408 1.00 17.72 176 LYS A C 1
ATOM 1401 O O . LYS A 1 196 ? 14.174 -11.384 7.488 1.00 16.02 176 LYS A O 1
ATOM 1407 N N . LEU A 1 197 ? 14.654 -10.680 9.625 1.00 17.64 177 LEU A N 1
ATOM 1408 C CA . LEU A 1 197 ? 15.359 -11.888 10.056 1.00 17.86 177 LEU A CA 1
ATOM 1409 C C . LEU A 1 197 ? 14.590 -12.706 11.095 1.00 18.29 177 LEU A C 1
ATOM 1410 O O . LEU A 1 197 ? 13.789 -12.142 11.837 1.00 18.20 177 LEU A O 1
ATOM 1415 N N . GLU A 1 198 ? 14.827 -14.024 11.173 1.00 18.24 178 GLU A N 1
ATOM 1416 C CA . GLU A 1 198 ? 14.463 -14.729 12.404 1.00 18.58 178 GLU A CA 1
ATOM 1417 C C . GLU A 1 198 ? 15.616 -15.552 12.918 1.00 19.32 178 GLU A C 1
ATOM 1418 O O . GLU A 1 198 ? 16.346 -16.131 12.122 1.00 19.64 178 GLU A O 1
ATOM 1424 N N . PHE A 1 199 ? 15.719 -15.664 14.245 1.00 18.24 179 PHE A N 1
ATOM 1425 C CA . PHE A 1 199 ? 16.743 -16.448 14.897 1.00 18.27 179 PHE A CA 1
ATOM 1426 C C . PHE A 1 199 ? 16.096 -17.461 15.841 1.00 19.18 179 PHE A C 1
ATOM 1427 O O . PHE A 1 199 ? 14.944 -17.297 16.221 1.00 19.11 179 PHE A O 1
ATOM 1435 N N . GLY A 1 200 ? 16.899 -18.440 16.281 1.00 19.74 180 GLY A N 1
ATOM 1436 C CA . GLY A 1 200 ? 16.468 -19.587 17.039 1.00 18.97 180 GLY A CA 1
ATOM 1437 C C . GLY A 1 200 ? 17.605 -20.197 17.860 1.00 22.14 180 GLY A C 1
ATOM 1438 O O . GLY A 1 200 ? 18.839 -20.075 17.572 1.00 21.00 180 GLY A O 1
ATOM 1439 N N . PHE A 1 201 ? 17.188 -20.826 18.933 1.00 21.39 181 PHE A N 1
ATOM 1440 C CA . PHE A 1 201 ? 18.100 -21.541 19.785 1.00 22.56 181 PHE A CA 1
ATOM 1441 C C . PHE A 1 201 ? 18.489 -22.878 19.128 1.00 22.63 181 PHE A C 1
ATOM 1442 O O . PHE A 1 201 ? 17.622 -23.688 18.868 1.00 18.48 181 PHE A O 1
ATOM 1450 N N . ASP A 1 202 ? 19.786 -23.079 18.840 1.00 26.07 182 ASP A N 1
ATOM 1451 C CA . ASP A 1 202 ? 20.239 -24.414 18.378 1.00 29.66 182 ASP A CA 1
ATOM 1452 C C . ASP A 1 202 ? 20.194 -25.482 19.511 1.00 31.37 182 ASP A C 1
ATOM 1453 O O . ASP A 1 202 ? 19.774 -25.229 20.648 1.00 28.71 182 ASP A O 1
ATOM 1458 N N . LYS A 1 203 ? 20.615 -26.684 19.168 1.00 35.97 183 LYS A N 1
ATOM 1459 C CA . LYS A 1 203 ? 20.545 -27.807 20.078 1.00 34.42 183 LYS A CA 1
ATOM 1460 C C . LYS A 1 203 ? 21.521 -27.633 21.231 1.00 33.70 183 LYS A C 1
ATOM 1461 O O . LYS A 1 203 ? 21.328 -28.268 22.245 1.00 32.96 183 LYS A O 1
ATOM 1467 N N . ASP A 1 204 ? 22.571 -26.815 21.054 1.00 31.28 184 ASP A N 1
ATOM 1468 C CA . ASP A 1 204 ? 23.495 -26.469 22.163 1.00 32.41 184 ASP A CA 1
ATOM 1469 C C . ASP A 1 204 ? 23.181 -25.094 22.784 1.00 30.46 184 ASP A C 1
ATOM 1470 O O . ASP A 1 204 ? 24.034 -24.528 23.510 1.00 28.30 184 ASP A O 1
ATOM 1475 N N . GLY A 1 205 ? 21.979 -24.564 22.516 1.00 27.87 185 GLY A N 1
ATOM 1476 C CA . GLY A 1 205 ? 21.546 -23.306 23.149 1.00 27.41 185 GLY A CA 1
ATOM 1477 C C . GLY A 1 205 ? 22.280 -22.036 22.694 1.00 28.09 185 GLY A C 1
ATOM 1478 O O . GLY A 1 205 ? 22.317 -21.016 23.408 1.00 28.54 185 GLY A O 1
ATOM 1479 N N . LYS A 1 206 ? 22.850 -22.073 21.494 1.00 25.43 186 LYS A N 1
ATOM 1480 C CA . LYS A 1 206 ? 23.417 -20.884 20.926 1.00 25.52 186 LYS A CA 1
ATOM 1481 C C . LYS A 1 206 ? 22.359 -20.280 20.006 1.00 25.63 186 LYS A C 1
ATOM 1482 O O . LYS A 1 206 ? 21.600 -21.025 19.355 1.00 26.41 186 LYS A O 1
ATOM 1488 N N . ILE A 1 207 ? 22.280 -18.954 19.965 1.00 23.32 187 ILE A N 1
ATOM 1489 C CA . ILE A 1 207 ? 21.450 -18.270 18.982 1.00 24.97 187 ILE A CA 1
ATOM 1490 C C . ILE A 1 207 ? 22.161 -18.331 17.629 1.00 24.75 187 ILE A C 1
ATOM 1491 O O . ILE A 1 207 ? 23.403 -18.143 17.571 1.00 23.10 187 ILE A O 1
ATOM 1496 N N . ILE A 1 208 ? 21.400 -18.681 16.570 1.00 21.03 188 ILE A N 1
ATOM 1497 C CA . ILE A 1 208 ? 21.961 -18.739 15.193 1.00 19.47 188 ILE A CA 1
ATOM 1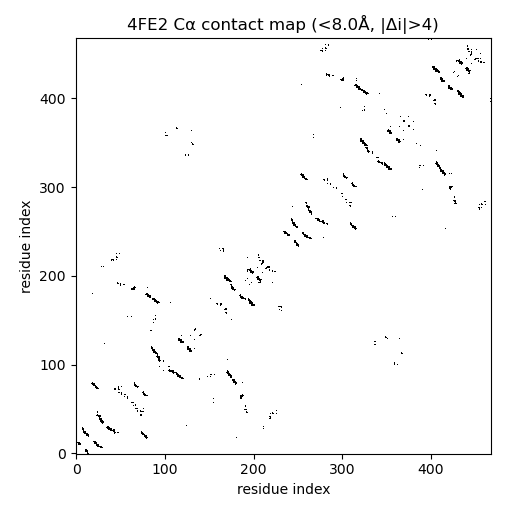498 C C . ILE A 1 208 ? 20.866 -18.170 14.317 1.00 18.22 188 ILE A C 1
ATOM 1499 O O . ILE A 1 208 ? 19.734 -18.170 14.729 1.00 16.25 188 ILE A O 1
ATOM 1504 N N . LEU A 1 209 ? 21.219 -17.708 13.117 1.00 18.05 189 LEU A N 1
ATOM 1505 C CA . LEU A 1 209 ? 20.284 -17.235 12.137 1.00 17.16 189 LEU A CA 1
ATOM 1506 C C . LEU A 1 209 ? 19.554 -18.377 11.422 1.00 17.58 189 LEU A C 1
ATOM 1507 O O . LEU A 1 209 ? 20.120 -19.441 11.106 1.00 17.63 189 LEU A O 1
ATOM 1512 N N . ALA A 1 210 ? 18.283 -18.184 11.133 1.00 16.66 190 ALA A N 1
ATOM 1513 C CA . ALA A 1 210 ? 17.536 -19.314 10.618 1.00 15.53 190 ALA A CA 1
ATOM 1514 C C . ALA A 1 210 ? 16.486 -18.753 9.714 1.00 15.83 190 ALA A C 1
ATOM 1515 O O . ALA A 1 210 ? 16.713 -17.679 9.173 1.00 16.81 190 ALA A O 1
ATOM 1517 N N . ASP A 1 211 ? 15.374 -19.473 9.519 1.00 16.34 191 ASP A N 1
ATOM 1518 C CA . ASP A 1 211 ? 14.328 -19.099 8.606 1.00 17.02 191 ASP A CA 1
ATOM 1519 C C . ASP A 1 211 ? 14.861 -18.993 7.200 1.00 17.92 191 ASP A C 1
ATOM 1520 O O . ASP A 1 211 ? 15.382 -19.976 6.670 1.00 22.10 191 ASP A O 1
ATOM 1525 N N . GLU A 1 212 ? 14.792 -17.817 6.606 1.00 16.51 192 GLU A N 1
ATOM 1526 C CA . GLU A 1 212 ? 15.091 -17.652 5.208 1.00 16.87 192 GLU A CA 1
ATOM 1527 C C . GLU A 1 212 ? 15.498 -16.233 4.883 1.00 17.88 192 GLU A C 1
ATOM 1528 O O . GLU A 1 212 ? 15.084 -15.258 5.555 1.00 19.26 192 GLU A O 1
ATOM 1534 N N . PHE A 1 213 ? 16.332 -16.087 3.869 1.00 17.31 193 PHE A N 1
ATOM 1535 C CA . PHE A 1 213 ? 16.551 -14.746 3.381 1.00 17.81 193 PHE A CA 1
ATOM 1536 C C . PHE A 1 213 ? 16.238 -14.732 1.900 1.00 18.77 193 PHE A C 1
ATOM 1537 O O . PHE A 1 213 ? 17.058 -15.137 1.058 1.00 18.75 193 PHE A O 1
ATOM 1545 N N . SER A 1 214 ? 15.018 -14.308 1.583 1.00 20.35 194 SER A N 1
ATOM 1546 C CA . SER A 1 214 ? 14.639 -14.240 0.172 1.00 20.32 194 SER A CA 1
ATOM 1547 C C . SER A 1 214 ? 14.060 -12.869 -0.176 1.00 19.99 194 SER A C 1
ATOM 1548 O O . SER A 1 214 ? 13.972 -12.010 0.702 1.00 17.86 194 SER A O 1
ATOM 1551 N N . PRO A 1 215 ? 13.700 -12.644 -1.467 1.00 20.35 195 PRO A N 1
ATOM 1552 C CA . PRO A 1 215 ? 13.013 -11.349 -1.718 1.00 20.05 195 PRO A CA 1
ATOM 1553 C C . PRO A 1 215 ? 11.608 -11.285 -1.058 1.00 19.25 195 PRO A C 1
ATOM 1554 O O . PRO A 1 215 ? 10.999 -10.222 -0.982 1.00 20.21 195 PRO A O 1
ATOM 1558 N N . ASP A 1 216 ? 11.151 -12.405 -0.520 1.00 19.43 196 ASP A N 1
ATOM 1559 C CA . ASP A 1 216 ? 9.972 -12.455 0.349 1.00 19.34 196 ASP A CA 1
ATOM 1560 C C . ASP A 1 216 ? 10.059 -11.565 1.605 1.00 18.73 196 ASP A C 1
ATOM 1561 O O . ASP A 1 216 ? 9.057 -11.015 2.037 1.00 18.20 196 ASP A O 1
ATOM 1566 N N . ASN A 1 217 ? 11.266 -11.403 2.154 1.00 17.94 197 ASN A N 1
ATOM 1567 C CA . ASN A 1 217 ? 11.468 -10.738 3.444 1.00 17.70 197 ASN A CA 1
ATOM 1568 C C . ASN A 1 217 ? 12.621 -9.721 3.454 1.00 16.96 197 ASN A C 1
ATOM 1569 O O . ASN A 1 217 ? 13.345 -9.568 4.438 1.00 14.79 197 ASN A O 1
ATOM 1574 N N . CYS A 1 218 ? 12.766 -9.041 2.324 1.00 17.18 198 CYS A N 1
ATOM 1575 C CA . CYS A 1 218 ? 13.679 -7.926 2.170 1.00 17.99 198 CYS A CA 1
ATOM 1576 C C . CYS A 1 218 ? 13.082 -6.984 1.130 1.00 18.37 198 CYS A C 1
ATOM 1577 O O . CYS A 1 218 ? 12.128 -7.350 0.384 1.00 17.19 198 CYS A O 1
ATOM 1580 N N . ARG A 1 219 ? 13.554 -5.742 1.141 1.00 18.50 199 ARG A N 1
ATOM 1581 C CA . ARG A 1 219 ? 13.202 -4.847 0.033 1.00 19.52 199 ARG A CA 1
ATOM 1582 C C . ARG A 1 219 ? 14.477 -4.598 -0.758 1.00 18.77 199 ARG A C 1
ATOM 1583 O O . ARG A 1 219 ? 15.549 -4.383 -0.165 1.00 17.84 199 ARG A O 1
ATOM 1591 N N . LEU A 1 220 ? 14.340 -4.690 -2.086 1.00 19.46 200 LEU A N 1
ATOM 1592 C CA . LEU A 1 220 ? 15.448 -4.463 -3.058 1.00 19.65 200 LEU A CA 1
ATOM 1593 C C . LEU A 1 220 ? 14.968 -3.544 -4.200 1.00 21.10 200 LEU A C 1
ATOM 1594 O O . LEU A 1 220 ? 13.959 -3.827 -4.956 1.00 19.84 200 LEU A O 1
ATOM 1599 N N . TRP A 1 221 ? 15.640 -2.403 -4.283 1.00 20.38 201 TRP A N 1
ATOM 1600 C CA . TRP A 1 221 ? 15.399 -1.491 -5.392 1.00 20.77 201 TRP A CA 1
ATOM 1601 C C . TRP A 1 221 ? 16.599 -1.480 -6.261 1.00 21.15 201 TRP A C 1
ATOM 1602 O O . TRP A 1 221 ? 17.769 -1.463 -5.768 1.00 18.91 201 TRP A O 1
ATOM 1613 N N . ASP A 1 222 ? 16.343 -1.400 -7.563 1.00 20.62 202 ASP A N 1
ATOM 1614 C CA . ASP A 1 222 ? 17.453 -1.066 -8.441 1.00 21.79 202 ASP A CA 1
ATOM 1615 C C . ASP A 1 222 ? 17.604 0.472 -8.454 1.00 23.19 202 ASP A C 1
ATOM 1616 O O . ASP A 1 222 ? 16.841 1.215 -7.784 1.00 22.50 202 ASP A O 1
ATOM 1621 N N . ALA A 1 223 ? 18.629 0.929 -9.170 1.00 25.36 203 ALA A N 1
ATOM 1622 C CA . ALA A 1 223 ? 18.975 2.323 -9.249 1.00 25.57 203 ALA A CA 1
ATOM 1623 C C . ALA A 1 223 ? 17.870 3.144 -9.909 1.00 26.12 203 ALA A C 1
ATOM 1624 O O . ALA A 1 223 ? 17.826 4.353 -9.697 1.00 30.81 203 ALA A O 1
ATOM 1626 N N . ASP A 1 224 ? 16.995 2.526 -10.695 1.00 23.63 204 ASP A N 1
ATOM 1627 C CA . ASP A 1 224 ? 15.817 3.265 -11.207 1.00 24.81 204 ASP A CA 1
ATOM 1628 C C . ASP A 1 224 ? 14.623 3.216 -10.284 1.00 25.70 204 ASP A C 1
ATOM 1629 O O . ASP A 1 224 ? 13.507 3.678 -10.652 1.00 26.31 204 ASP A O 1
ATOM 1634 N N . GLY A 1 225 ? 14.823 2.624 -9.106 1.00 24.70 205 GLY A N 1
ATOM 1635 C CA . GLY A 1 225 ? 13.743 2.522 -8.132 1.00 25.78 205 GLY A CA 1
ATOM 1636 C C . GLY A 1 225 ? 12.739 1.422 -8.377 1.00 25.96 205 GLY A C 1
ATOM 1637 O O . GLY A 1 225 ? 11.739 1.380 -7.708 1.00 28.88 205 GLY A O 1
ATOM 1638 N N . ASN A 1 226 ? 13.000 0.527 -9.333 1.00 25.36 206 ASN A N 1
ATOM 1639 C CA . ASN A 1 226 ? 12.156 -0.668 -9.546 1.00 23.62 206 ASN A CA 1
ATOM 1640 C C . ASN A 1 226 ? 12.198 -1.611 -8.342 1.00 21.96 206 ASN A C 1
ATOM 1641 O O . ASN A 1 226 ? 13.269 -1.813 -7.772 1.00 20.85 206 ASN A O 1
ATOM 1646 N N . HIS A 1 227 ? 11.033 -2.158 -7.971 1.00 20.57 207 HIS A N 1
ATOM 1647 C CA . HIS A 1 227 ? 10.875 -3.076 -6.845 1.00 20.23 207 HIS A CA 1
ATOM 1648 C C . HIS A 1 227 ? 11.231 -4.456 -7.265 1.00 21.52 207 HIS A C 1
ATOM 1649 O O . HIS A 1 227 ? 10.520 -5.075 -8.074 1.00 22.69 207 HIS A O 1
ATOM 1656 N N . MET A 1 228 ? 12.376 -4.941 -6.764 1.00 20.45 208 MET A N 1
ATOM 1657 C CA . MET A 1 228 ? 12.892 -6.267 -7.117 1.00 20.42 208 MET A CA 1
ATOM 1658 C C . MET A 1 228 ? 12.651 -7.293 -5.977 1.00 20.04 208 MET A C 1
ATOM 1659 O O . MET A 1 228 ? 13.611 -7.968 -5.534 1.00 20.55 208 MET A O 1
ATOM 1664 N N . ASP A 1 229 ? 11.397 -7.419 -5.533 1.00 18.28 209 ASP A N 1
ATOM 1665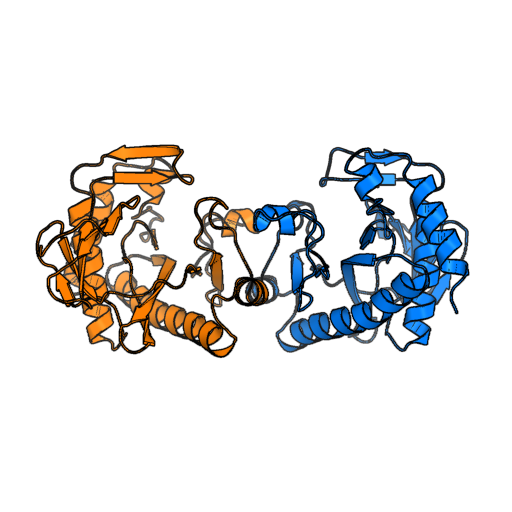 C CA . ASP A 1 229 ? 11.046 -8.110 -4.271 1.00 19.22 209 ASP A CA 1
ATOM 1666 C C . ASP A 1 229 ? 9.526 -8.297 -4.180 1.00 19.55 209 ASP A C 1
ATOM 1667 O O . ASP A 1 229 ? 8.793 -7.988 -5.143 1.00 21.89 209 ASP A O 1
ATOM 1672 N N . LYS A 1 230 ? 9.044 -8.766 -3.026 1.00 20.87 210 LYS A N 1
ATOM 1673 C CA . LYS A 1 230 ? 7.602 -9.072 -2.859 1.00 21.15 210 LYS A CA 1
ATOM 1674 C C . LYS A 1 230 ? 6.649 -7.872 -2.987 1.00 21.37 210 LYS A C 1
ATOM 1675 O O . LYS A 1 230 ? 5.463 -8.090 -3.214 1.00 20.89 210 LYS A O 1
ATOM 1681 N N . ASP A 1 231 ? 7.155 -6.634 -2.870 1.00 19.68 211 ASP A N 1
ATOM 1682 C CA . ASP A 1 231 ? 6.321 -5.471 -3.191 1.00 21.36 211 ASP A CA 1
ATOM 1683 C C . ASP A 1 231 ? 5.649 -5.594 -4.556 1.00 20.87 211 ASP A C 1
ATOM 1684 O O . ASP A 1 231 ? 4.517 -5.160 -4.713 1.00 21.66 211 ASP A O 1
ATOM 1689 N N . VAL A 1 232 ? 6.329 -6.215 -5.513 1.00 20.96 212 VAL A N 1
ATOM 1690 C CA . VAL A 1 232 ? 5.752 -6.425 -6.828 1.00 23.40 212 VAL A CA 1
ATOM 1691 C C . VAL A 1 232 ? 4.379 -7.138 -6.707 1.00 23.74 212 VAL A C 1
ATOM 1692 O O . VAL A 1 232 ? 3.436 -6.775 -7.398 1.00 23.55 212 VAL A O 1
ATOM 1696 N N . PHE A 1 233 ? 4.276 -8.090 -5.773 1.00 22.90 213 PHE A N 1
ATOM 1697 C CA . PHE A 1 233 ? 3.044 -8.848 -5.476 1.00 23.65 213 PHE A CA 1
ATOM 1698 C C . PHE A 1 233 ? 2.067 -8.075 -4.568 1.00 23.06 213 PHE A C 1
ATOM 1699 O O . PHE A 1 233 ? 0.841 -8.059 -4.797 1.00 21.36 213 PHE A O 1
ATOM 1707 N N . ARG A 1 234 ? 2.624 -7.457 -3.531 1.00 23.15 214 ARG A N 1
ATOM 1708 C CA . ARG A 1 234 ? 1.833 -6.669 -2.553 1.00 26.29 214 ARG A CA 1
ATOM 1709 C C . ARG A 1 234 ? 1.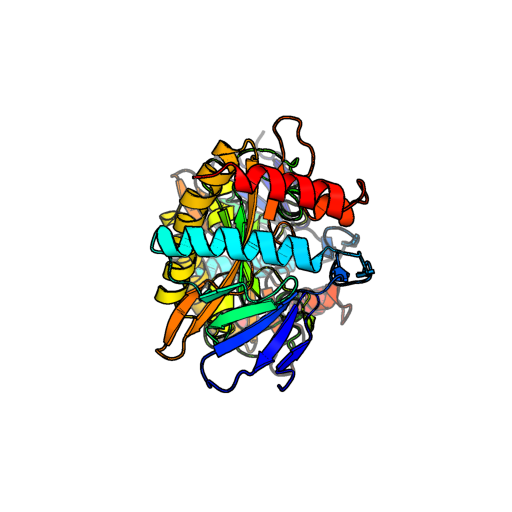074 -5.530 -3.235 1.00 26.16 214 ARG A C 1
ATOM 1710 O O . ARG A 1 234 ? -0.034 -5.204 -2.852 1.00 28.09 214 ARG A O 1
ATOM 1718 N N . ARG A 1 235 ? 1.708 -4.941 -4.249 1.00 27.89 215 ARG A N 1
ATOM 1719 C CA . ARG A 1 235 ? 1.239 -3.745 -4.919 1.00 30.14 215 ARG A CA 1
ATOM 1720 C C . ARG A 1 235 ? 0.809 -4.068 -6.363 1.00 32.94 215 ARG A C 1
ATOM 1721 O O . ARG A 1 235 ? 0.426 -3.179 -7.110 1.00 35.80 215 ARG A O 1
ATOM 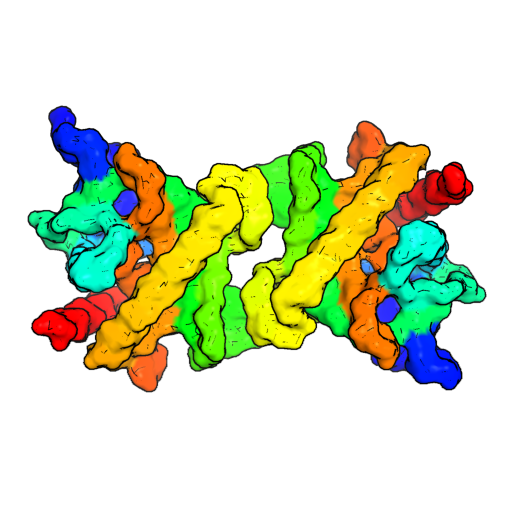1729 N N . GLY A 1 236 ? 0.877 -5.337 -6.752 1.00 34.27 216 GLY A N 1
ATOM 1730 C CA . GLY A 1 236 ? 0.527 -5.739 -8.122 1.00 35.75 216 GLY A CA 1
ATOM 1731 C C . GLY A 1 236 ? 1.285 -4.956 -9.190 1.00 36.18 216 GLY A C 1
ATOM 1732 O O . GLY A 1 236 ? 0.661 -4.356 -10.049 1.00 38.29 216 GLY A O 1
ATOM 1733 N N . LEU A 1 237 ? 2.619 -4.956 -9.135 1.00 32.62 217 LEU A N 1
ATOM 1734 C CA . LEU A 1 237 ? 3.440 -4.196 -10.069 1.00 32.37 217 LEU A CA 1
ATOM 1735 C C . LEU A 1 237 ? 3.869 -4.964 -11.313 1.00 37.25 217 LEU A C 1
ATOM 1736 O O . LEU A 1 237 ? 4.316 -4.365 -12.315 1.00 37.94 217 LEU A O 1
ATOM 1741 N N . GLY A 1 238 ? 3.737 -6.284 -11.257 1.00 35.88 218 GLY A N 1
ATOM 1742 C CA . GLY A 1 238 ? 4.125 -7.124 -12.367 1.00 35.39 218 GLY A CA 1
ATOM 1743 C C . GLY A 1 238 ? 4.188 -8.546 -11.881 1.00 38.17 218 GLY A C 1
ATOM 1744 O O . GLY A 1 238 ? 3.640 -8.874 -10.836 1.00 39.58 218 GLY A O 1
ATOM 1745 N N . GLU A 1 239 ? 4.855 -9.394 -12.643 1.00 41.48 219 GLU A N 1
ATOM 1746 C CA . GLU A 1 239 ? 4.947 -10.810 -12.314 1.00 44.05 219 GLU A CA 1
ATOM 1747 C C . GLU A 1 239 ? 6.113 -11.065 -11.321 1.00 39.70 219 GLU A C 1
ATOM 1748 O O . GLU A 1 239 ? 7.251 -10.649 -11.560 1.00 40.78 219 GLU A O 1
ATOM 1754 N N . LEU A 1 240 ? 5.802 -11.732 -10.211 1.00 34.46 220 LEU A N 1
ATOM 1755 C CA . LEU A 1 240 ? 6.717 -11.896 -9.091 1.00 31.59 220 LEU A CA 1
ATOM 1756 C C . LEU A 1 240 ? 7.998 -12.651 -9.475 1.00 33.37 220 LEU A C 1
ATOM 1757 O O . LEU A 1 240 ? 9.122 -12.264 -9.087 1.00 34.45 220 LEU A O 1
ATOM 1762 N N . THR A 1 241 ? 7.835 -13.730 -10.233 1.00 31.98 221 THR A N 1
ATOM 1763 C CA . THR A 1 241 ? 8.968 -14.591 -10.582 1.00 32.76 221 THR A CA 1
ATOM 1764 C C . THR A 1 241 ? 9.938 -13.964 -11.616 1.00 31.90 221 THR A C 1
ATOM 1765 O O . THR A 1 241 ? 11.105 -14.321 -11.655 1.00 29.52 221 THR A O 1
ATOM 1769 N N . ASP A 1 242 ? 9.459 -13.027 -12.434 1.00 30.95 222 ASP A N 1
ATOM 1770 C CA . ASP A 1 242 ? 10.327 -12.319 -13.386 1.00 30.45 222 ASP A CA 1
ATOM 1771 C C . ASP A 1 242 ? 11.390 -11.580 -12.613 1.00 29.15 222 ASP A C 1
ATOM 1772 O O . ASP A 1 242 ? 12.563 -11.644 -12.922 1.00 27.17 222 ASP A O 1
ATOM 1777 N N . VAL A 1 243 ? 10.950 -10.863 -11.597 1.00 27.25 223 VAL A N 1
ATOM 1778 C CA . VAL A 1 243 ? 11.841 -9.996 -10.878 1.00 25.29 223 VAL A CA 1
ATOM 1779 C C . VAL A 1 243 ? 12.696 -10.794 -9.876 1.00 24.50 223 VAL A C 1
ATOM 1780 O O . VAL A 1 243 ? 13.873 -10.507 -9.728 1.00 24.77 223 VAL A O 1
ATOM 1784 N N . TYR A 1 244 ? 12.108 -11.815 -9.230 1.00 22.97 224 TYR A N 1
ATOM 1785 C CA . TYR A 1 244 ? 12.886 -12.749 -8.406 1.00 22.89 224 TYR A CA 1
ATOM 1786 C C . TYR A 1 244 ? 13.986 -13.412 -9.261 1.00 22.88 224 TYR A C 1
ATOM 1787 O O . TYR A 1 244 ? 15.137 -13.510 -8.824 1.00 23.07 224 TYR A O 1
ATOM 1796 N N . GLU A 1 245 ? 13.637 -13.823 -10.486 1.00 22.87 225 GLU A N 1
ATOM 1797 C CA . GLU A 1 245 ? 14.588 -14.416 -11.435 1.00 24.43 225 GLU A CA 1
ATOM 1798 C C . GLU A 1 245 ? 15.767 -13.489 -11.735 1.00 24.03 225 GLU A C 1
ATOM 1799 O O . GLU A 1 245 ? 16.929 -13.967 -11.836 1.00 22.94 225 GLU A O 1
ATOM 1805 N N . ILE A 1 246 ? 15.469 -12.189 -11.840 1.00 21.66 226 ILE A N 1
ATOM 1806 C CA . ILE A 1 246 ? 16.484 -11.174 -12.127 1.00 24.45 226 ILE A CA 1
ATOM 1807 C C . ILE A 1 246 ? 17.435 -11.125 -10.938 1.00 24.21 226 ILE A C 1
ATOM 1808 O O . ILE A 1 246 ? 18.654 -11.207 -11.130 1.00 23.72 226 ILE A O 1
ATOM 1813 N N . VAL A 1 247 ? 16.879 -10.999 -9.717 1.00 21.90 227 VAL A N 1
ATOM 1814 C CA . VAL A 1 247 ? 17.721 -11.060 -8.516 1.00 22.36 227 VAL A CA 1
ATOM 1815 C C . VAL A 1 247 ? 18.617 -12.331 -8.513 1.00 24.08 227 VAL A C 1
ATOM 1816 O O . VAL A 1 247 ? 19.840 -12.252 -8.221 1.00 23.58 227 VAL A O 1
ATOM 1820 N N . TRP A 1 248 ? 18.032 -13.481 -8.856 1.00 22.90 228 TRP A N 1
ATOM 1821 C CA . TRP A 1 248 ? 18.792 -14.716 -8.887 1.00 23.41 228 TRP A CA 1
ATOM 1822 C C . TRP A 1 248 ? 19.954 -14.653 -9.853 1.00 23.14 228 TRP A C 1
ATOM 1823 O O . TRP A 1 248 ? 21.092 -14.983 -9.512 1.00 20.22 228 TRP A O 1
ATOM 1834 N N . GLU A 1 249 ? 19.667 -14.195 -11.068 1.00 24.06 229 GLU A N 1
ATOM 1835 C CA . GLU A 1 249 ? 20.689 -14.021 -12.100 1.00 25.99 229 GLU A CA 1
ATOM 1836 C C . GLU A 1 249 ? 21.809 -13.087 -11.638 1.00 24.73 229 GLU A C 1
ATOM 1837 O O . GLU A 1 249 ? 22.970 -13.416 -11.773 1.00 23.53 229 GLU A O 1
ATOM 1843 N N . LYS A 1 250 ? 21.442 -11.925 -11.094 1.00 23.19 230 LYS A N 1
ATOM 1844 C CA . LYS A 1 250 ? 22.411 -10.986 -10.572 1.00 24.51 230 LYS A CA 1
ATOM 1845 C C . LYS A 1 250 ? 23.282 -11.612 -9.486 1.00 24.55 230 LYS A C 1
ATOM 1846 O O . LYS A 1 250 ? 24.503 -11.385 -9.459 1.00 21.03 230 LYS A O 1
ATOM 1852 N N . LEU A 1 251 ? 22.642 -12.393 -8.599 1.00 23.75 231 LEU A N 1
ATOM 1853 C CA . LEU A 1 251 ? 23.329 -12.997 -7.442 1.00 25.89 231 LEU A CA 1
ATOM 1854 C C . LEU A 1 251 ? 24.462 -13.949 -7.856 1.00 27.55 231 LEU A C 1
ATOM 1855 O O . LEU A 1 251 ? 25.480 -14.019 -7.197 1.00 27.16 231 LEU A O 1
ATOM 1860 N N . GLN A 1 252 ? 24.281 -14.642 -8.967 1.00 31.07 232 GLN A N 1
ATOM 1861 C CA . GLN A 1 252 ? 25.278 -15.590 -9.467 1.00 36.22 232 GLN A CA 1
ATOM 1862 C C . GLN A 1 252 ? 26.533 -14.929 -10.061 1.00 37.65 232 GLN A C 1
ATOM 1863 O O . GLN A 1 252 ? 27.474 -15.595 -10.446 1.00 36.62 232 GLN A O 1
ATOM 1869 N N . GLU A 1 253 ? 26.541 -13.602 -10.107 1.00 41.66 233 GLU A N 1
ATOM 1870 C CA . GLU A 1 253 ? 27.681 -12.868 -10.627 1.00 41.70 233 GLU A CA 1
ATOM 1871 C C . GLU A 1 253 ? 28.575 -12.470 -9.461 1.00 39.77 233 GLU A C 1
ATOM 1872 O O . GLU A 1 253 ? 29.673 -11.942 -9.644 1.00 36.62 233 GLU A O 1
ATOM 1878 N N . LEU A 1 254 ? 28.100 -12.770 -8.258 1.00 38.47 234 LEU A N 1
ATOM 1879 C CA . LEU A 1 254 ? 28.896 -12.615 -7.053 1.00 41.84 234 LEU A CA 1
ATOM 1880 C C . LEU A 1 254 ? 29.938 -13.668 -6.804 1.00 42.28 234 LEU A C 1
ATOM 1881 O O . LEU A 1 254 ? 29.716 -14.867 -6.994 1.00 44.51 234 LEU A O 1
ATOM 1886 N N . LYS A 1 255 ? 31.087 -13.135 -6.415 1.00 45.94 235 LYS A N 1
ATOM 1887 C CA . LYS A 1 255 ? 32.170 -13.731 -5.623 1.00 47.69 235 LYS A CA 1
ATOM 1888 C C . LYS A 1 255 ? 33.370 -12.830 -5.907 1.00 44.42 235 LYS A C 1
ATOM 1889 O O . LYS A 1 255 ? 33.208 -11.593 -5.869 1.00 41.67 235 LYS A O 1
ATOM 1895 N N . MET B 1 21 ? -0.879 43.513 26.798 1.00 69.50 1 MET B N 1
ATOM 1896 C CA . MET B 1 21 ? 0.397 42.866 26.344 1.00 72.09 1 MET B CA 1
ATOM 1897 C C . MET B 1 21 ? 0.945 41.814 27.331 1.00 72.81 1 MET B C 1
ATOM 1898 O O . MET B 1 21 ? 2.111 41.380 27.227 1.00 68.90 1 MET B O 1
ATOM 1903 N N . SER B 1 22 ? 0.076 41.410 28.267 1.00 66.31 2 SER B N 1
ATOM 1904 C CA . SER B 1 22 ? 0.388 40.446 29.331 1.00 62.12 2 SER B CA 1
ATOM 1905 C C . SER B 1 22 ? -0.128 39.046 29.107 1.00 56.08 2 SER B C 1
ATOM 1906 O O . SER B 1 22 ? 0.428 38.139 29.680 1.00 53.52 2 SER B O 1
ATOM 1909 N N . LYS B 1 23 ? -1.158 38.887 28.261 1.00 59.45 3 LYS B N 1
ATOM 1910 C CA . LYS B 1 23 ? -2.034 37.696 28.239 1.00 53.39 3 LYS B CA 1
ATOM 1911 C C . LYS B 1 23 ? -2.443 37.152 26.857 1.00 55.36 3 LYS B C 1
ATOM 1912 O O . LYS B 1 23 ? -3.633 37.139 26.501 1.00 53.29 3 LYS B O 1
ATOM 1918 N N . GLN B 1 24 ? -1.472 36.650 26.098 1.00 52.40 4 GLN B N 1
ATOM 1919 C CA . GLN B 1 24 ? -1.746 36.212 24.726 1.00 55.32 4 GLN B CA 1
ATOM 1920 C C . GLN B 1 24 ? -1.909 34.676 24.580 1.00 52.61 4 GLN B C 1
ATOM 1921 O O . GLN B 1 24 ? -1.108 33.915 25.110 1.00 45.54 4 GLN B O 1
ATOM 1927 N N . LEU B 1 25 ? -2.942 34.241 23.854 1.00 49.21 5 LEU B N 1
ATOM 1928 C CA . LEU B 1 25 ? -3.177 32.821 23.594 1.00 47.77 5 LEU B CA 1
ATOM 1929 C C . LEU B 1 25 ? -2.082 32.168 22.732 1.00 47.89 5 LEU B C 1
ATOM 1930 O O . LEU B 1 25 ? -2.170 32.154 21.503 1.00 51.63 5 LEU B O 1
ATOM 1935 N N . ILE B 1 26 ? -1.062 31.616 23.382 1.00 42.90 6 ILE B N 1
ATOM 1936 C CA . ILE B 1 26 ? -0.023 30.903 22.682 1.00 37.81 6 ILE B CA 1
ATOM 1937 C C . ILE B 1 26 ? -0.569 29.666 21.993 1.00 39.48 6 ILE B C 1
ATOM 1938 O O . ILE B 1 26 ? -0.112 29.323 20.909 1.00 43.61 6 ILE B O 1
ATOM 1943 N N . TYR B 1 27 ? -1.492 28.949 22.634 1.00 39.59 7 TYR B N 1
ATOM 1944 C CA . TYR B 1 27 ? -1.938 27.672 22.077 1.00 36.69 7 TYR B CA 1
ATOM 1945 C C . TYR B 1 27 ? -3.274 27.157 22.570 1.00 35.79 7 TYR B C 1
ATOM 1946 O O . TYR B 1 27 ? -3.584 27.193 23.761 1.00 35.98 7 TYR B O 1
ATOM 1955 N N . SER B 1 28 ? -4.032 26.604 21.637 1.00 36.51 8 SER B N 1
ATOM 1956 C CA . SER B 1 28 ? -5.326 26.007 21.938 1.00 37.88 8 SER B CA 1
ATOM 1957 C C . SER B 1 28 ? -5.290 24.487 21.720 1.00 34.94 8 SER B C 1
ATOM 1958 O O . SER B 1 28 ? -5.119 24.027 20.571 1.00 34.43 8 SER B O 1
ATOM 1961 N N . GLY B 1 29 ? -5.430 23.737 22.820 1.00 29.48 9 GLY B N 1
ATOM 1962 C CA . GLY B 1 29 ? -5.412 22.269 22.801 1.00 30.19 9 GLY B CA 1
ATOM 1963 C C . GLY B 1 29 ? -6.776 21.601 22.893 1.00 33.32 9 GLY B C 1
ATOM 1964 O O . GLY B 1 29 ? -7.810 22.242 22.721 1.00 32.66 9 GLY B O 1
ATOM 1965 N N . LYS B 1 30 ? -6.796 20.293 23.149 1.00 37.05 10 LYS B N 1
ATOM 1966 C CA . LYS B 1 30 ? -8.083 19.601 23.241 1.00 35.47 10 LYS B CA 1
ATOM 1967 C C . LYS B 1 30 ? -8.668 19.774 24.635 1.00 33.07 10 LYS B C 1
ATOM 1968 O O . LYS B 1 30 ? -9.865 19.610 24.849 1.00 34.63 10 LYS B O 1
ATOM 1974 N N . ALA B 1 31 ? -7.824 20.113 25.600 1.00 31.39 11 ALA B N 1
ATOM 1975 C CA . ALA B 1 31 ? -8.282 20.195 26.988 1.00 30.44 11 ALA B CA 1
ATOM 1976 C C . ALA B 1 31 ? -7.782 21.433 27.722 1.00 28.52 11 ALA B C 1
ATOM 1977 O O . ALA B 1 31 ? -8.370 21.817 28.717 1.00 28.66 11 ALA B O 1
ATOM 1979 N N . LYS B 1 32 ? -6.728 22.069 27.210 1.00 26.29 12 LYS B N 1
ATOM 1980 C CA . LYS B 1 32 ? -6.211 23.299 27.825 1.00 27.77 12 LYS B CA 1
ATOM 1981 C C . LYS B 1 32 ? -5.853 24.350 26.776 1.00 28.65 12 LYS B C 1
ATOM 1982 O O . LYS B 1 32 ? -5.394 24.026 25.679 1.00 29.16 12 LYS B O 1
ATOM 1988 N N . ASP B 1 33 ? -6.074 25.607 27.116 1.00 28.06 13 ASP B N 1
ATOM 1989 C CA . ASP B 1 33 ? -5.509 26.722 26.338 1.00 29.72 13 ASP B CA 1
ATOM 1990 C C . ASP B 1 33 ? -4.293 27.221 27.131 1.00 26.95 13 ASP B C 1
ATOM 1991 O O . ASP B 1 33 ? -4.297 27.131 28.367 1.00 28.09 13 ASP B O 1
ATOM 1996 N N . ILE B 1 34 ? -3.235 27.655 26.472 1.00 23.57 14 ILE B N 1
ATOM 1997 C CA . ILE B 1 34 ? -2.118 28.213 27.255 1.00 27.91 14 ILE B CA 1
ATOM 1998 C C . ILE B 1 34 ? -1.756 29.652 26.851 1.00 29.21 14 ILE B C 1
ATOM 1999 O O . ILE B 1 34 ? -1.708 29.984 25.651 1.00 29.49 14 ILE B O 1
ATOM 2004 N N . TYR B 1 35 ? -1.545 30.496 27.863 1.00 28.46 15 TYR B N 1
ATOM 2005 C CA . TYR B 1 35 ? -1.382 31.934 27.670 1.00 30.50 15 TYR B CA 1
ATOM 2006 C C . TYR B 1 35 ? -0.073 32.422 28.253 1.00 33.55 15 TYR B C 1
ATOM 2007 O O . TYR B 1 35 ? 0.452 31.831 29.206 1.00 32.77 15 TYR B O 1
ATOM 2016 N N . THR B 1 36 ? 0.458 33.504 27.682 1.00 35.81 16 THR B N 1
ATOM 2017 C CA . THR B 1 36 ? 1.650 34.170 28.219 1.00 36.96 16 THR B CA 1
ATOM 2018 C C . THR B 1 36 ? 1.373 34.844 29.555 1.00 36.04 16 THR B C 1
ATOM 2019 O O . THR B 1 36 ? 0.234 35.158 29.899 1.00 29.29 16 THR B O 1
ATOM 2023 N N . THR B 1 37 ? 2.424 35.032 30.335 1.00 40.17 17 THR B N 1
ATOM 2024 C CA . THR B 1 37 ? 2.356 36.020 31.394 1.00 37.87 17 THR B CA 1
ATOM 2025 C C . THR B 1 37 ? 3.211 37.220 30.948 1.00 39.99 17 THR B C 1
ATOM 2026 O O . THR B 1 37 ? 3.591 37.326 29.767 1.00 43.72 17 THR B O 1
ATOM 2030 N N . GLU B 1 38 ? 3.476 38.135 31.865 1.00 36.35 18 GLU B N 1
ATOM 2031 C CA . GLU B 1 38 ? 4.494 39.147 31.642 1.00 33.44 18 GLU B CA 1
ATOM 2032 C C . GLU B 1 38 ? 5.894 38.578 31.867 1.00 33.13 18 GLU B C 1
ATOM 2033 O O . GLU B 1 38 ? 6.894 39.144 31.402 1.00 31.67 18 GLU B O 1
ATOM 2039 N N . ASP B 1 39 ? 5.969 37.468 32.600 1.00 31.44 19 ASP B N 1
ATOM 2040 C CA . ASP B 1 39 ? 7.233 36.777 32.794 1.00 32.46 19 ASP B CA 1
ATOM 2041 C C . ASP B 1 39 ? 7.488 35.762 31.670 1.00 37.44 19 ASP B C 1
ATOM 2042 O O . ASP B 1 39 ? 6.774 34.741 31.559 1.00 42.48 19 ASP B O 1
ATOM 2047 N N . GLU B 1 40 ? 8.491 36.037 30.837 1.00 37.95 20 GLU B N 1
ATOM 2048 C CA . GLU B 1 40 ? 8.853 35.157 29.716 1.00 41.37 20 GLU B CA 1
ATOM 2049 C C . GLU B 1 40 ? 8.720 33.631 30.025 1.00 40.28 20 GLU B C 1
ATOM 2050 O O . GLU B 1 40 ? 8.180 32.855 29.228 1.00 41.95 20 GLU B O 1
ATOM 2056 N N . ASN B 1 41 ? 9.228 33.235 31.187 1.00 33.79 21 ASN B N 1
ATOM 2057 C CA . ASN B 1 41 ? 9.394 31.856 31.551 1.00 34.85 21 ASN B CA 1
ATOM 2058 C C . ASN B 1 41 ? 8.159 31.222 32.149 1.00 29.85 21 ASN B C 1
ATOM 2059 O O . ASN B 1 41 ? 8.163 30.04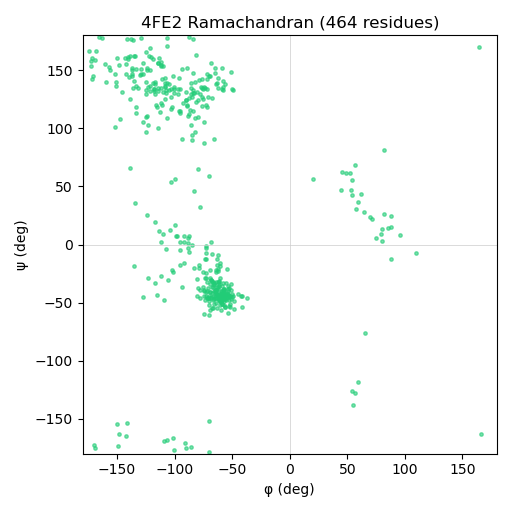2 32.488 1.00 28.00 21 ASN B O 1
ATOM 2064 N N . LEU B 1 42 ? 7.094 31.999 32.279 1.00 26.88 22 LEU B N 1
ATOM 2065 C CA . LEU B 1 42 ? 5.933 31.489 32.970 1.00 25.82 22 LEU B CA 1
ATOM 2066 C C . LEU B 1 42 ? 4.741 31.518 32.054 1.00 27.07 22 LEU B C 1
ATOM 2067 O O . LEU B 1 42 ? 4.681 32.363 31.172 1.00 30.72 22 LEU B O 1
ATOM 2072 N N . ILE B 1 43 ? 3.811 30.583 32.269 1.00 25.99 23 ILE B N 1
ATOM 2073 C CA . ILE B 1 43 ? 2.634 30.355 31.424 1.00 25.84 23 ILE B CA 1
ATOM 2074 C C . ILE B 1 43 ? 1.391 30.124 32.319 1.00 24.24 23 ILE B C 1
ATOM 2075 O O . ILE B 1 43 ? 1.534 29.614 33.405 1.00 26.07 23 ILE B O 1
ATOM 2080 N N . ILE B 1 44 ? 0.203 30.547 31.892 1.00 22.51 24 ILE B N 1
ATOM 2081 C CA . ILE B 1 44 ? -1.067 30.220 32.582 1.00 22.30 24 ILE B CA 1
ATOM 2082 C C . ILE B 1 44 ? -1.783 29.235 31.690 1.00 20.92 24 ILE B C 1
ATOM 2083 O O . ILE B 1 44 ? -1.910 29.495 30.480 1.00 18.89 24 ILE B O 1
ATOM 2088 N N . SER B 1 45 ? -2.136 28.082 32.290 1.00 20.99 25 SER B N 1
ATOM 2089 C CA . SER B 1 45 ? -2.854 27.013 31.649 1.00 20.80 25 SER B CA 1
ATOM 2090 C C . SER B 1 45 ? -4.269 27.083 32.189 1.00 21.43 25 SER B C 1
ATOM 2091 O O . SER B 1 45 ? -4.474 27.144 33.409 1.00 22.69 25 SER B O 1
ATOM 2094 N N . THR B 1 46 ? -5.216 27.003 31.258 1.00 22.25 26 THR B N 1
ATOM 2095 C CA . THR B 1 46 ? -6.634 27.257 31.449 1.00 23.52 26 THR B CA 1
ATOM 2096 C C . THR B 1 46 ? -7.347 26.003 30.998 1.00 23.76 26 THR B C 1
ATOM 2097 O O . THR B 1 46 ? -7.393 25.707 29.817 1.00 25.42 26 THR B O 1
ATOM 2101 N N . TYR B 1 47 ? -7.927 25.280 31.949 1.00 25.61 27 TYR B N 1
ATOM 2102 C CA . TYR B 1 47 ? -8.478 23.956 31.685 1.00 26.96 27 TYR B CA 1
ATOM 2103 C C . TYR B 1 47 ? -9.897 24.126 31.180 1.00 29.80 27 TYR B C 1
ATOM 2104 O O . TYR B 1 47 ? -10.618 24.985 31.697 1.00 30.86 27 TYR B O 1
ATOM 2113 N N . LYS B 1 48 ? -10.285 23.344 30.168 1.00 30.38 28 LYS B N 1
ATOM 2114 C CA . LYS B 1 48 ? -11.571 23.539 29.460 1.00 31.10 28 LYS B CA 1
ATOM 2115 C C . LYS B 1 48 ? -12.595 22.440 29.689 1.00 33.81 28 LYS B C 1
ATOM 2116 O O . LYS B 1 48 ? -12.246 21.291 29.959 1.00 33.20 28 LYS B O 1
ATOM 2122 N N . ASP B 1 49 ? -13.866 22.795 29.482 1.00 39.02 29 ASP B N 1
ATOM 2123 C CA . ASP B 1 49 ? -14.989 21.868 29.600 1.00 41.75 29 ASP B CA 1
ATOM 2124 C C . ASP B 1 49 ? -15.209 21.041 28.343 1.00 43.78 29 ASP B C 1
ATOM 2125 O O . ASP B 1 49 ? -16.344 20.862 27.865 1.00 45.70 29 ASP B O 1
ATOM 2130 N N . GLN B 1 50 ? -14.107 20.513 27.828 1.00 41.55 30 GLN B N 1
ATOM 2131 C CA . GLN B 1 50 ? -14.115 19.769 26.586 1.00 40.84 30 GLN B CA 1
ATOM 2132 C C . GLN B 1 50 ? -13.509 18.383 26.756 1.00 38.35 30 GLN B C 1
ATOM 2133 O O . GLN B 1 50 ? -12.392 18.230 27.274 1.00 36.77 30 GLN B O 1
ATOM 2139 N N . ALA B 1 51 ? -14.237 17.379 26.294 1.00 35.45 31 ALA B N 1
ATOM 2140 C CA . ALA B 1 51 ? -13.701 16.023 26.254 1.00 37.94 31 ALA B CA 1
ATOM 2141 C C . ALA B 1 51 ? -13.588 15.489 24.819 1.00 39.59 31 ALA B C 1
ATOM 2142 O O . ALA B 1 51 ? -14.498 15.701 23.991 1.00 34.14 31 ALA B O 1
ATOM 2144 N N . THR B 1 52 ? -12.473 14.800 24.529 1.00 41.95 32 THR B N 1
ATOM 2145 C CA . THR B 1 52 ? -12.312 14.101 23.226 1.00 46.78 32 THR B CA 1
ATOM 2146 C C . THR B 1 52 ? -11.924 12.609 23.322 1.00 51.20 32 THR B C 1
ATOM 2147 O O . THR B 1 52 ? -11.364 12.164 24.325 1.00 53.35 32 THR B O 1
ATOM 2151 N N . ALA B 1 53 ? -12.242 11.843 22.278 1.00 56.70 33 ALA B N 1
ATOM 2152 C CA . ALA B 1 53 ? -11.880 10.420 22.202 1.00 62.38 33 ALA B CA 1
ATOM 2153 C C . ALA B 1 53 ? -11.712 9.983 20.754 1.00 66.80 33 ALA B C 1
ATOM 2154 O O . ALA B 1 53 ? -12.428 10.470 19.874 1.00 68.57 33 ALA B O 1
ATOM 2156 N N . PHE B 1 54 ? -10.788 9.046 20.528 1.00 69.05 34 PHE B N 1
ATOM 2157 C CA . PHE B 1 54 ? -10.390 8.612 19.183 1.00 75.98 34 PHE B CA 1
ATOM 2158 C C . PHE B 1 54 ? -9.889 9.782 18.305 1.00 78.88 34 PHE B C 1
ATOM 2159 O O . PHE B 1 54 ? -10.540 10.161 17.321 1.00 76.38 34 PHE B O 1
ATOM 2167 N N . ASN B 1 55 ? -8.724 10.329 18.674 1.00 82.26 35 ASN B N 1
ATOM 2168 C CA . ASN B 1 55 ? -8.143 11.566 18.098 1.00 84.01 35 ASN B CA 1
ATOM 2169 C C . ASN B 1 55 ? -9.113 12.517 17.371 1.00 84.19 35 ASN B C 1
ATOM 2170 O O . ASN B 1 55 ? -8.913 12.832 16.200 1.00 84.57 35 ASN B O 1
ATOM 2175 N N . GLY B 1 56 ? -10.162 12.952 18.068 1.00 88.38 36 GLY B N 1
ATOM 2176 C CA . GLY B 1 56 ? -11.069 13.984 17.551 1.00 92.67 36 GLY B CA 1
ATOM 2177 C C . GLY B 1 56 ? -12.483 13.588 17.142 1.00 95.57 36 GLY B C 1
ATOM 2178 O O . GLY B 1 56 ? -13.302 14.467 16.831 1.00 92.98 36 GLY B O 1
ATOM 2179 N N . VAL B 1 57 ? -12.777 12.284 17.139 1.00 98.28 37 VAL B N 1
ATOM 2180 C CA . VAL B 1 57 ? -14.079 11.771 16.652 1.00 99.98 37 VAL B CA 1
ATOM 2181 C C . VAL B 1 57 ? -15.261 12.128 17.579 1.00 99.92 37 VAL B C 1
ATOM 2182 O O . VAL B 1 57 ? -16.195 12.806 17.144 1.00 103.19 37 VAL B O 1
ATOM 2186 N N . LYS B 1 58 ? -15.210 11.672 18.836 1.00 95.70 38 LYS B N 1
ATOM 2187 C CA . LYS B 1 58 ? -16.262 11.928 19.841 1.00 87.86 38 LYS B CA 1
ATOM 2188 C C . LYS B 1 58 ? -15.926 13.177 20.698 1.00 88.55 38 LYS B C 1
ATOM 2189 O O . LYS B 1 58 ? -15.241 13.065 21.721 1.00 93.59 38 LYS B O 1
ATOM 2195 N N . LYS B 1 59 ? -16.395 14.355 20.262 1.00 84.09 39 LYS B N 1
ATOM 2196 C CA . LYS B 1 59 ? -16.113 15.647 20.930 1.00 77.75 39 LYS B CA 1
ATOM 2197 C C . LYS B 1 59 ? -17.361 16.242 21.588 1.00 74.19 39 LYS B C 1
ATOM 2198 O O . LYS B 1 59 ? -18.368 16.515 20.914 1.00 71.32 39 LYS B O 1
ATOM 2204 N N . GLU B 1 60 ? -17.275 16.436 22.907 1.00 62.04 40 GLU B N 1
ATOM 2205 C CA . GLU B 1 60 ? -18.379 16.944 23.711 1.00 56.13 40 GLU B CA 1
ATOM 2206 C C . GLU B 1 60 ? -17.914 18.014 24.695 1.00 48.53 40 GLU B C 1
ATOM 2207 O O . GLU B 1 60 ? -16.849 17.889 25.305 1.00 40.21 40 GLU B O 1
ATOM 2213 N N . GLN B 1 61 ? -18.718 19.055 24.868 1.00 43.88 41 GLN B N 1
ATOM 2214 C CA . GLN B 1 61 ? -18.509 19.922 26.018 1.00 46.43 41 GLN B CA 1
ATOM 2215 C C . GLN B 1 61 ? -19.201 19.366 27.289 1.00 43.08 41 GLN B C 1
ATOM 2216 O O . GLN B 1 61 ? -20.367 18.980 27.250 1.00 43.00 41 GLN B O 1
ATOM 2222 N N . ILE B 1 62 ? -18.457 19.292 28.393 1.00 37.65 42 ILE B N 1
ATOM 2223 C CA . ILE B 1 62 ? -18.943 18.723 29.650 1.00 35.55 42 ILE B CA 1
ATOM 2224 C C . ILE B 1 62 ? -18.774 19.759 30.791 1.00 39.19 42 ILE B C 1
ATOM 2225 O O . ILE B 1 62 ? -17.639 20.056 31.250 1.00 40.29 42 ILE B O 1
ATOM 2230 N N . ALA B 1 63 ? -19.895 20.293 31.260 1.00 36.02 43 ALA B N 1
ATOM 2231 C CA . ALA B 1 63 ? -19.868 21.340 32.280 1.00 37.73 43 ALA B CA 1
ATOM 2232 C C . ALA B 1 63 ? -19.143 20.850 33.533 1.00 36.13 43 ALA B C 1
ATOM 2233 O O . ALA B 1 63 ? -19.386 19.748 33.974 1.00 38.17 43 ALA B O 1
ATOM 2235 N N . GLY B 1 64 ? -18.225 21.657 34.062 1.00 36.02 44 GLY B N 1
ATOM 2236 C CA . GLY B 1 64 ? -17.529 21.324 35.280 1.00 33.99 44 GLY B CA 1
ATOM 2237 C C . GLY B 1 64 ? -16.247 20.504 35.147 1.00 34.68 44 GLY B C 1
ATOM 2238 O O . GLY B 1 64 ? -15.481 20.403 36.104 1.00 33.46 44 GLY B O 1
ATOM 2239 N N . LYS B 1 65 ? -15.989 19.939 33.969 1.00 33.25 45 LYS B N 1
ATOM 2240 C CA . LYS B 1 65 ? -14.823 19.071 33.774 1.00 30.98 45 LYS B CA 1
ATOM 2241 C C . LYS B 1 65 ? -13.477 19.791 33.951 1.00 30.81 45 LYS B C 1
ATOM 2242 O O . LYS B 1 65 ? -12.531 19.227 34.533 1.00 28.41 45 LYS B O 1
ATOM 2248 N N . GLY B 1 66 ? -13.408 21.012 33.415 1.00 28.83 46 GLY B N 1
ATOM 2249 C CA . GLY B 1 66 ? -12.236 21.883 33.476 1.00 26.99 46 GLY B CA 1
ATOM 2250 C C . GLY B 1 66 ? -11.756 22.201 34.889 1.00 25.58 46 GLY B C 1
ATOM 2251 O O . GLY B 1 66 ? -10.570 22.161 35.153 1.00 24.73 46 GLY B O 1
ATOM 2252 N N . VAL B 1 67 ? -12.674 22.490 35.801 1.00 25.32 47 VAL B N 1
ATOM 2253 C CA . VAL B 1 67 ? -12.291 22.789 37.178 1.00 25.40 47 VAL B CA 1
ATOM 2254 C C . VAL B 1 67 ? -11.823 21.515 37.888 1.00 23.86 47 VAL B C 1
ATOM 2255 O O . VAL B 1 67 ? -10.766 21.511 38.515 1.00 23.23 47 VAL B O 1
ATOM 2259 N N . LEU B 1 68 ? -12.573 20.421 37.739 1.00 23.45 48 LEU B N 1
ATOM 2260 C CA . LEU B 1 68 ? -12.165 19.130 38.325 1.00 22.87 48 LEU B CA 1
ATOM 2261 C C . LEU B 1 68 ? -10.739 18.770 37.939 1.00 22.39 48 LEU B C 1
ATOM 2262 O O . LEU B 1 68 ? -9.916 18.501 38.815 1.00 20.73 48 LEU B O 1
ATOM 2267 N N . ASN B 1 69 ? -10.464 18.776 36.624 1.00 21.86 49 ASN B N 1
ATOM 2268 C CA . ASN B 1 69 ? -9.169 18.434 36.076 1.00 23.02 49 ASN B CA 1
ATOM 2269 C C . ASN B 1 69 ? -8.105 19.385 36.630 1.00 23.01 49 ASN B C 1
ATOM 2270 O O . ASN B 1 69 ? -7.090 18.915 37.130 1.00 21.84 49 ASN B O 1
ATOM 2275 N N . ASN B 1 70 ? -8.370 20.704 36.566 1.00 22.60 50 ASN B N 1
ATOM 2276 C CA . ASN B 1 70 ? -7.505 21.733 37.158 1.00 23.37 50 ASN B CA 1
ATOM 2277 C C . ASN B 1 70 ? -7.240 21.522 38.657 1.00 22.76 50 ASN B C 1
ATOM 2278 O O . ASN B 1 70 ? -6.091 21.702 39.130 1.00 21.61 50 ASN B O 1
ATOM 2283 N N . GLN B 1 71 ? -8.306 21.171 39.380 1.00 20.61 51 GLN B N 1
ATOM 2284 C CA . GLN B 1 71 ? -8.226 20.748 40.794 1.00 22.26 51 GLN B CA 1
ATOM 2285 C C . GLN B 1 71 ? -7.356 19.501 41.093 1.00 20.26 51 GLN B C 1
ATOM 2286 O O . GLN B 1 71 ? -6.442 19.536 41.919 1.00 20.54 51 GLN B O 1
ATOM 2292 N N . ILE B 1 72 ? -7.680 18.395 40.439 1.00 18.10 52 ILE B N 1
ATOM 2293 C CA . ILE B 1 72 ? -6.962 17.146 40.593 1.00 17.56 52 ILE B CA 1
ATOM 2294 C C . ILE B 1 72 ? -5.479 17.342 40.202 1.00 16.97 52 ILE B C 1
ATOM 2295 O O . ILE B 1 72 ? -4.567 16.913 40.924 1.00 16.31 52 ILE B O 1
ATOM 2300 N N . SER B 1 73 ? -5.238 18.070 39.112 1.00 16.54 53 SER B N 1
ATOM 2301 C CA . SER B 1 73 ? -3.882 18.264 38.622 1.00 16.66 53 SER B CA 1
ATOM 2302 C C . SER B 1 73 ? -3.024 19.157 39.507 1.00 17.66 53 SER B C 1
ATOM 2303 O O . SER B 1 73 ? -1.903 18.744 39.886 1.00 18.72 53 SER B O 1
ATOM 2306 N N . SER B 1 74 ? -3.542 20.352 39.830 1.00 17.97 54 SER B N 1
ATOM 2307 C CA . SER B 1 74 ? -3.013 21.193 40.900 1.00 18.16 54 SER B CA 1
ATOM 2308 C C . SER B 1 74 ? -2.631 20.407 42.155 1.00 19.34 54 SER B C 1
ATOM 2309 O O . SER B 1 74 ? -1.449 20.466 42.608 1.00 18.60 54 SER B O 1
ATOM 2312 N N . PHE B 1 75 ? -3.586 19.619 42.677 1.00 19.43 55 PHE B N 1
ATOM 2313 C CA . PHE B 1 75 ? -3.337 18.733 43.830 1.00 20.23 55 PHE B CA 1
ATOM 2314 C C . PHE B 1 75 ? -2.157 17.791 43.668 1.00 19.14 55 PHE B C 1
ATOM 2315 O O . PHE B 1 75 ? -1.252 17.808 44.479 1.00 20.24 55 PHE B O 1
ATOM 2323 N N . ILE B 1 76 ? -2.169 16.935 42.640 1.00 19.45 56 ILE B N 1
ATOM 2324 C CA . ILE B 1 76 ? -1.098 15.925 42.453 1.00 18.64 56 ILE B CA 1
ATOM 2325 C C . ILE B 1 76 ? 0.277 16.523 42.220 1.00 19.36 56 ILE B C 1
ATOM 2326 O O . ILE B 1 76 ? 1.290 16.033 42.740 1.00 21.37 56 ILE B O 1
ATOM 2331 N N . PHE B 1 77 ? 0.331 17.565 41.398 1.00 20.09 57 PHE B N 1
ATOM 2332 C CA . PHE B 1 77 ? 1.577 18.310 41.171 1.00 18.80 57 PHE B CA 1
ATOM 2333 C C . PHE B 1 77 ? 2.139 18.916 42.415 1.00 19.43 57 PHE B C 1
ATOM 2334 O O . PHE B 1 77 ? 3.329 18.753 42.659 1.00 19.57 57 PHE B O 1
ATOM 2342 N N . GLU B 1 78 ? 1.306 19.590 43.222 1.00 21.15 58 GLU B N 1
ATOM 2343 C CA . GLU B 1 78 ? 1.746 20.029 44.542 1.00 23.45 58 GLU B CA 1
ATOM 2344 C C . GLU B 1 78 ? 2.341 18.880 45.375 1.00 23.65 58 GLU B C 1
ATOM 2345 O O . GLU B 1 78 ? 3.453 19.017 45.871 1.00 24.93 58 GLU B O 1
ATOM 2351 N N . LYS B 1 79 ? 1.641 17.753 45.538 1.00 23.45 59 LYS B N 1
ATOM 2352 C CA . LYS B 1 79 ? 2.281 16.617 46.242 1.00 23.70 59 LYS B CA 1
ATOM 2353 C C . LYS B 1 79 ? 3.583 16.160 45.550 1.00 22.23 59 LYS B C 1
ATOM 2354 O O . LYS B 1 79 ? 4.558 15.818 46.219 1.00 21.78 59 LYS B O 1
ATOM 2360 N N . LEU B 1 80 ? 3.612 16.145 44.218 1.00 20.92 60 LEU B N 1
ATOM 2361 C CA . LEU B 1 80 ? 4.855 15.769 43.509 1.00 20.47 60 LEU B CA 1
ATOM 2362 C C . LEU B 1 80 ? 5.966 16.724 43.842 1.00 20.52 60 LEU B C 1
ATOM 2363 O O . LEU B 1 80 ? 7.058 16.293 44.184 1.00 22.07 60 LEU B O 1
ATOM 2368 N N . ASN B 1 81 ? 5.688 18.027 43.772 1.00 20.23 61 ASN B N 1
ATOM 2369 C CA . ASN B 1 81 ? 6.663 19.029 44.164 1.00 21.76 61 ASN B CA 1
ATOM 2370 C C . ASN B 1 81 ? 7.237 18.821 45.569 1.00 22.93 61 ASN B C 1
ATOM 2371 O O . ASN B 1 81 ? 8.464 18.998 45.787 1.00 20.38 61 ASN B O 1
ATOM 2376 N N . VAL B 1 82 ? 6.351 18.516 46.523 1.00 22.73 62 VAL B N 1
ATOM 2377 C CA . VAL B 1 82 ? 6.803 18.244 47.891 1.00 23.26 62 VAL B CA 1
ATOM 2378 C C . VAL B 1 82 ? 7.668 16.969 48.029 1.00 24.90 62 VAL B C 1
ATOM 2379 O O . VAL B 1 82 ? 8.604 16.893 48.869 1.00 25.01 62 VAL B O 1
ATOM 2383 N N . ALA B 1 83 ? 7.358 15.962 47.216 1.00 23.63 63 ALA B N 1
ATOM 2384 C CA . ALA B 1 83 ? 8.185 14.725 47.178 1.00 22.04 63 ALA B CA 1
ATOM 2385 C C . ALA B 1 83 ? 9.538 14.897 46.491 1.00 20.62 63 ALA B C 1
ATOM 2386 O O . ALA B 1 83 ? 10.282 13.919 46.337 1.00 20.53 63 ALA B O 1
ATOM 2388 N N . GLY B 1 84 ? 9.820 16.100 45.988 1.00 19.26 64 GLY B N 1
ATOM 2389 C CA . GLY B 1 84 ? 11.090 16.355 45.285 1.00 18.02 64 GLY B CA 1
ATOM 2390 C C . GLY B 1 84 ? 11.086 16.244 43.759 1.00 18.31 64 GLY B C 1
ATOM 2391 O O . GLY B 1 84 ? 12.123 16.315 43.133 1.00 20.34 64 GLY B O 1
ATOM 2392 N N . VAL B 1 85 ? 9.927 16.098 43.137 1.00 18.04 65 VAL B N 1
ATOM 2393 C CA . VAL B 1 85 ? 9.876 15.908 41.706 1.00 18.76 65 VAL B CA 1
ATOM 2394 C C . VAL B 1 85 ? 9.936 17.293 41.137 1.00 19.28 65 VAL B C 1
ATOM 2395 O O . VAL B 1 85 ? 9.308 18.206 41.673 1.00 19.84 65 VAL B O 1
ATOM 2399 N N . ALA B 1 86 ? 10.786 17.475 40.137 1.00 18.69 66 ALA B N 1
ATOM 2400 C CA . ALA B 1 86 ? 10.897 18.774 39.487 1.00 18.97 66 ALA B CA 1
ATOM 2401 C C . ALA B 1 86 ? 9.678 18.767 38.530 1.00 18.24 66 ALA B C 1
ATOM 2402 O O . ALA B 1 86 ? 9.506 17.805 37.764 1.00 17.05 66 ALA B O 1
ATOM 2404 N N . THR B 1 87 ? 8.812 19.779 38.648 1.00 17.08 67 THR B N 1
ATOM 2405 C CA . THR B 1 87 ? 7.624 19.944 37.781 1.00 16.68 67 THR B CA 1
ATOM 2406 C C . THR B 1 87 ? 7.388 21.403 37.332 1.00 17.66 67 THR B C 1
ATOM 2407 O O . THR B 1 87 ? 8.022 22.336 37.844 1.00 17.31 67 THR B O 1
ATOM 2411 N N . HIS B 1 88 ? 6.366 21.613 36.490 1.00 19.11 68 HIS B N 1
ATOM 2412 C CA . HIS B 1 88 ? 6.121 22.967 35.983 1.00 19.39 68 HIS B CA 1
ATOM 2413 C C . HIS B 1 88 ? 5.175 23.704 36.840 1.00 21.50 68 HIS B C 1
ATOM 2414 O O . HIS B 1 88 ? 4.749 24.810 36.456 1.00 23.94 68 HIS B O 1
ATOM 2421 N N . PHE B 1 89 ? 4.808 23.130 37.985 1.00 21.87 69 PHE B N 1
ATOM 2422 C CA . PHE B 1 89 ? 3.664 23.713 38.732 1.00 24.13 69 PHE B CA 1
ATOM 2423 C C . PHE B 1 89 ? 4.093 24.848 39.638 1.00 24.71 69 PHE B C 1
ATOM 2424 O O . PHE B 1 89 ? 5.029 24.693 40.409 1.00 25.36 69 PHE B O 1
ATOM 2432 N N . VAL B 1 90 ? 3.425 25.988 39.557 1.00 24.32 70 VAL B N 1
ATOM 2433 C CA . VAL B 1 90 ? 3.785 27.043 40.509 1.00 24.09 70 VAL B CA 1
ATOM 2434 C C . VAL B 1 90 ? 2.658 27.243 41.561 1.00 22.77 70 VAL B C 1
ATOM 2435 O O . VAL B 1 90 ? 2.958 27.223 42.744 1.00 23.00 70 VAL B O 1
ATOM 2439 N N . GLU B 1 91 ? 1.397 27.346 41.108 1.00 19.54 71 GLU B N 1
ATOM 2440 C CA . GLU B 1 91 ? 0.221 27.599 41.926 1.00 21.19 71 GLU B CA 1
ATOM 2441 C C . GLU B 1 91 ? -1.051 27.447 41.102 1.00 21.88 71 GLU B C 1
ATOM 2442 O O . GLU B 1 91 ? -1.094 27.807 39.913 1.00 22.23 71 GLU B O 1
ATOM 2448 N N . LYS B 1 92 ? -2.084 26.899 41.733 1.00 23.71 72 LYS B N 1
ATOM 2449 C CA . LYS B 1 92 ? -3.437 26.938 41.193 1.00 23.80 72 LYS B CA 1
ATOM 2450 C C . LYS B 1 92 ? -3.901 28.367 41.400 1.00 26.15 72 LYS B C 1
ATOM 2451 O O . LYS B 1 92 ? -3.712 28.955 42.471 1.00 26.42 72 LYS B O 1
ATOM 2457 N N . LEU B 1 93 ? -4.509 28.942 40.378 1.00 27.46 73 LEU B N 1
ATOM 2458 C CA . LEU B 1 93 ? -4.729 30.379 40.381 1.00 25.31 73 LEU B CA 1
ATOM 2459 C C . LEU B 1 93 ? -6.227 30.752 40.380 1.00 26.66 73 LEU B C 1
ATOM 2460 O O . LEU B 1 93 ? -6.596 31.777 40.951 1.00 23.91 73 LEU B O 1
ATOM 2465 N N . SER B 1 94 ? -7.068 29.944 39.729 1.00 25.57 74 SER B N 1
ATOM 2466 C CA . SER B 1 94 ? -8.519 30.082 39.846 1.00 26.37 74 SER B CA 1
ATOM 2467 C C . SER B 1 94 ? -9.107 28.699 39.704 1.00 27.01 74 SER B C 1
ATOM 2468 O O . SER B 1 94 ? -8.376 27.725 39.831 1.00 26.37 74 SER B O 1
ATOM 2471 N N . ASP B 1 95 ? -10.404 28.595 39.433 1.00 28.01 75 ASP B N 1
ATOM 2472 C CA . ASP B 1 95 ? -11.054 27.274 39.285 1.00 31.47 75 ASP B CA 1
ATOM 2473 C C . ASP B 1 95 ? -10.577 26.578 38.036 1.00 29.76 75 ASP B C 1
ATOM 2474 O O . ASP B 1 95 ? -10.479 25.375 37.968 1.00 30.95 75 ASP B O 1
ATOM 2479 N N . THR B 1 96 ? -10.259 27.404 37.063 1.00 30.04 76 THR B N 1
ATOM 2480 C CA . THR B 1 96 ? -9.960 27.030 35.722 1.00 29.97 76 THR B CA 1
ATOM 2481 C C . THR B 1 96 ? -8.453 27.157 35.482 1.00 26.79 76 THR B C 1
ATOM 2482 O O . THR B 1 96 ? -7.874 26.452 34.681 1.00 24.94 76 THR B O 1
ATOM 2486 N N . GLU B 1 97 ? -7.797 28.068 36.148 1.00 27.53 77 GLU B N 1
ATOM 2487 C CA . GLU B 1 97 ? -6.459 28.370 35.653 1.00 30.71 77 GLU B CA 1
ATOM 2488 C C . GLU B 1 97 ? -5.372 27.916 36.596 1.00 27.13 77 GLU B C 1
ATOM 2489 O O . GLU B 1 97 ? -5.585 27.843 37.827 1.00 24.43 77 GLU B O 1
ATOM 2495 N N . GLN B 1 98 ? -4.202 27.640 36.027 1.00 24.89 78 GLN B N 1
ATOM 2496 C CA . GLN B 1 98 ? -3.021 27.409 36.884 1.00 24.85 78 GLN B CA 1
ATOM 2497 C C . GLN B 1 98 ? -1.720 28.046 36.338 1.00 25.06 78 GLN B C 1
ATOM 2498 O O . GLN B 1 98 ? -1.503 28.127 35.131 1.00 29.18 78 GLN B O 1
ATOM 2504 N N . LEU B 1 99 ? -0.874 28.544 37.225 1.00 23.98 79 LEU B N 1
ATOM 2505 C CA . LEU B 1 99 ? 0.352 29.214 36.826 1.00 21.47 79 LEU B CA 1
ATOM 2506 C C . LEU B 1 99 ? 1.453 28.161 36.642 1.00 20.66 79 LEU B C 1
ATOM 2507 O O . LEU B 1 99 ? 1.841 27.522 37.590 1.00 21.90 79 LEU B O 1
ATOM 2512 N N . ASN B 1 100 ? 1.960 27.983 35.426 1.00 20.77 80 ASN B N 1
ATOM 2513 C CA . ASN B 1 100 ? 3.000 26.976 35.154 1.00 20.61 80 ASN B CA 1
ATOM 2514 C C . ASN B 1 100 ? 4.389 27.524 34.728 1.00 20.60 80 ASN B C 1
ATOM 2515 O O . ASN B 1 100 ? 4.501 28.601 34.165 1.00 22.34 80 ASN B O 1
ATOM 2520 N N . LYS B 1 101 ? 5.451 26.760 34.932 1.00 20.88 81 LYS B N 1
ATOM 2521 C CA . LYS B 1 101 ? 6.708 27.095 34.276 1.00 20.77 81 LYS B CA 1
ATOM 2522 C C . LYS B 1 101 ? 6.611 26.732 32.785 1.00 21.92 81 LYS B C 1
ATOM 2523 O O . LYS B 1 101 ? 6.068 25.652 32.458 1.00 21.42 81 LYS B O 1
ATOM 2529 N N . LYS B 1 102 ? 7.084 27.646 31.910 1.00 19.81 82 LYS B N 1
ATOM 2530 C CA . LYS B 1 102 ? 7.073 27.449 30.461 1.00 20.76 82 LYS B CA 1
ATOM 2531 C C . LYS B 1 102 ? 8.162 26.480 30.071 1.00 20.64 82 LYS B C 1
ATOM 2532 O O . LYS B 1 102 ? 9.303 26.656 30.451 1.00 20.20 82 LYS B O 1
ATOM 2538 N N . VAL B 1 103 ? 7.799 25.414 29.361 1.00 19.52 83 VAL B N 1
ATOM 2539 C CA . VAL B 1 103 ? 8.805 24.424 28.993 1.00 18.72 83 VAL B CA 1
ATOM 2540 C C . VAL B 1 103 ? 8.813 24.356 27.494 1.00 18.74 83 VAL B C 1
ATOM 2541 O O . VAL B 1 103 ? 7.867 24.760 26.830 1.00 21.03 83 VAL B O 1
ATOM 2545 N N . LYS B 1 104 ? 9.873 23.834 26.947 1.00 19.86 84 LYS B N 1
ATOM 2546 C CA . LYS B 1 104 ? 9.835 23.474 25.555 1.00 21.55 84 LYS B CA 1
ATOM 2547 C C . LYS B 1 104 ? 9.476 21.974 25.618 1.00 20.78 84 LYS B C 1
ATOM 2548 O O . LYS B 1 104 ? 10.210 21.209 26.191 1.00 20.83 84 LYS B O 1
ATOM 2554 N N . ILE B 1 105 ? 8.291 21.594 25.144 1.00 21.04 85 ILE B N 1
ATOM 2555 C CA . ILE B 1 105 ? 7.805 20.207 25.268 1.00 21.00 85 ILE B CA 1
ATOM 2556 C C . ILE B 1 105 ? 8.694 19.195 24.520 1.00 19.69 85 ILE B C 1
ATOM 2557 O O . ILE B 1 105 ? 9.093 19.425 23.357 1.00 20.21 85 ILE B O 1
ATOM 2562 N N . ILE B 1 106 ? 8.995 18.086 25.188 1.00 17.96 86 ILE B N 1
ATOM 2563 C CA . ILE B 1 106 ? 9.553 16.889 24.537 1.00 15.78 86 ILE B CA 1
ATOM 2564 C C . ILE B 1 106 ? 8.319 16.160 23.879 1.00 16.99 86 ILE B C 1
ATOM 2565 O O . ILE B 1 106 ? 7.429 15.695 24.596 1.00 14.80 86 ILE B O 1
ATOM 2570 N N . PRO B 1 107 ? 8.205 16.162 22.500 1.00 16.35 87 PRO B N 1
ATOM 2571 C CA . PRO B 1 107 ? 7.000 15.603 21.893 1.00 16.61 87 PRO B CA 1
ATOM 2572 C C . PRO B 1 107 ? 6.917 14.052 22.045 1.00 16.85 87 PRO B C 1
ATOM 2573 O O . PRO B 1 107 ? 6.884 13.309 21.059 1.00 16.20 87 PRO B O 1
ATOM 2577 N N . LEU B 1 108 ? 6.917 13.590 23.276 1.00 17.06 88 LEU B N 1
ATOM 2578 C CA . LEU B 1 108 ? 6.747 12.163 23.575 1.00 19.15 88 LEU B CA 1
ATOM 2579 C C . LEU B 1 108 ? 5.687 12.110 24.657 1.00 21.70 88 LEU B C 1
ATOM 2580 O O . LEU B 1 108 ? 5.687 12.944 25.577 1.00 23.88 88 LEU B O 1
ATOM 2585 N N . GLU B 1 109 ? 4.737 11.201 24.482 1.00 21.08 89 GLU B N 1
ATOM 2586 C CA . GLU B 1 109 ? 3.847 10.788 25.533 1.00 19.36 89 GLU B CA 1
ATOM 2587 C C . GLU B 1 109 ? 4.459 9.560 26.071 1.00 17.82 89 GLU B C 1
ATOM 2588 O O . GLU B 1 109 ? 4.567 8.526 25.350 1.00 16.36 89 GLU B O 1
ATOM 2594 N N . VAL B 1 110 ? 4.872 9.683 27.338 1.00 14.90 90 VAL B N 1
ATOM 2595 C CA . VAL B 1 110 ? 5.496 8.604 28.046 1.00 13.72 90 VAL B CA 1
ATOM 2596 C C . VAL B 1 110 ? 4.454 7.900 28.829 1.00 13.68 90 VAL B C 1
ATOM 2597 O O . VAL B 1 110 ? 3.882 8.448 29.772 1.00 14.28 90 VAL B O 1
ATOM 2601 N N . VAL B 1 111 ? 4.213 6.651 28.470 1.00 14.12 91 VAL B N 1
ATOM 2602 C CA . VAL B 1 111 ? 3.122 5.935 29.080 1.00 13.72 91 VAL B CA 1
ATOM 2603 C C . VAL B 1 111 ? 3.707 4.903 30.029 1.00 14.35 91 VAL B C 1
ATOM 2604 O O . VAL B 1 111 ? 4.610 4.201 29.655 1.00 14.18 91 VAL B O 1
ATOM 2608 N N . LEU B 1 112 ? 3.222 4.843 31.274 1.00 15.07 92 LEU B N 1
ATOM 2609 C CA . LEU B 1 112 ? 3.534 3.717 32.145 1.00 14.84 92 LEU B CA 1
ATOM 2610 C C . LEU B 1 112 ? 2.259 2.882 32.467 1.00 16.44 92 LEU B C 1
ATOM 2611 O O . LEU B 1 112 ? 1.211 3.409 32.873 1.00 16.09 92 LEU B O 1
ATOM 2616 N N . ARG B 1 113 ? 2.367 1.564 32.322 1.00 18.24 93 ARG B N 1
ATOM 2617 C CA . ARG B 1 113 ? 1.304 0.651 32.743 1.00 17.80 93 ARG B CA 1
ATOM 2618 C C . ARG B 1 113 ? 1.703 -0.113 34.000 1.00 17.55 93 ARG B C 1
ATOM 2619 O O . ARG B 1 113 ? 2.800 -0.675 34.047 1.00 20.78 93 ARG B O 1
ATOM 2627 N N . ASN B 1 114 ? 0.822 -0.184 34.987 1.00 16.53 94 ASN B N 1
ATOM 2628 C CA . ASN B 1 114 ? 0.968 -1.166 36.091 1.00 18.21 94 ASN B CA 1
ATOM 2629 C C . ASN B 1 114 ? 0.179 -2.451 35.878 1.00 18.19 94 ASN B C 1
ATOM 2630 O O . ASN B 1 114 ? 0.423 -3.452 36.499 1.00 19.23 94 ASN B O 1
ATOM 2635 N N . TYR B 1 115 ? -0.779 -2.378 34.973 1.00 19.75 95 TYR B N 1
ATOM 2636 C CA . TYR B 1 115 ? -1.796 -3.344 34.827 1.00 19.67 95 TYR B CA 1
ATOM 2637 C C . TYR B 1 115 ? -2.089 -3.304 33.374 1.00 19.11 95 TYR B C 1
ATOM 2638 O O . TYR B 1 115 ? -1.871 -2.302 32.726 1.00 19.97 95 TYR B O 1
ATOM 2647 N N . THR B 1 116 ? -2.597 -4.392 32.848 1.00 20.08 96 THR B N 1
ATOM 2648 C CA . THR B 1 116 ? -2.960 -4.453 31.439 1.00 20.51 96 THR B CA 1
ATOM 2649 C C . THR B 1 116 ? -4.304 -3.740 31.247 1.00 20.18 96 THR B C 1
ATOM 2650 O O . THR B 1 116 ? -5.161 -3.825 32.121 1.00 20.78 96 THR B O 1
ATOM 2654 N N . ALA B 1 117 ? -4.460 -2.995 30.139 1.00 19.90 97 ALA B N 1
ATOM 2655 C CA . ALA B 1 117 ? -5.712 -2.295 29.784 1.00 18.79 97 ALA B CA 1
ATOM 2656 C C . ALA B 1 117 ? -5.583 -1.719 28.382 1.00 19.30 97 ALA B C 1
ATOM 2657 O O . ALA B 1 117 ? -4.472 -1.554 27.873 1.00 20.64 97 ALA B O 1
ATOM 2659 N N . GLY B 1 118 ? -6.708 -1.420 27.754 1.00 17.80 98 GLY B N 1
ATOM 2660 C CA . GLY B 1 118 ? -6.752 -0.583 26.543 1.00 19.05 98 GLY B CA 1
ATOM 2661 C C . GLY B 1 118 ? -5.844 -1.125 25.446 1.00 20.10 98 GLY B C 1
ATOM 2662 O O . GLY B 1 118 ? -5.762 -2.318 25.249 1.00 19.88 98 GLY B O 1
ATOM 2663 N N . SER B 1 119 ? -5.123 -0.243 24.771 1.00 20.05 99 SER B N 1
ATOM 2664 C CA . SER B 1 119 ? -4.310 -0.629 23.628 1.00 19.92 99 SER B CA 1
ATOM 2665 C C . SER B 1 119 ? -3.163 -1.634 23.910 1.00 19.58 99 SER B C 1
ATOM 2666 O O . SER B 1 119 ? -2.704 -2.284 22.973 1.00 21.74 99 SER B O 1
ATOM 2669 N N . PHE B 1 120 ? -2.694 -1.772 25.158 1.00 18.48 100 PHE B N 1
ATOM 2670 C CA . PHE B 1 120 ? -1.820 -2.878 25.497 1.00 17.25 100 PHE B CA 1
ATOM 2671 C C . PHE B 1 120 ? -2.608 -4.195 25.401 1.00 18.66 100 PHE B C 1
ATOM 2672 O O . PHE B 1 120 ? -2.219 -5.140 24.680 1.00 18.30 100 PHE B O 1
ATOM 2680 N N . SER B 1 121 ? -3.729 -4.250 26.114 1.00 20.10 101 SER B N 1
ATOM 2681 C CA . SER B 1 121 ? -4.706 -5.319 25.932 1.00 20.07 101 SER B CA 1
ATOM 2682 C C . SER B 1 121 ? -4.975 -5.678 24.492 1.00 19.80 101 SER B C 1
ATOM 2683 O O . SER B 1 121 ? -5.005 -6.860 24.194 1.00 20.34 101 SER B O 1
ATOM 2686 N N . LYS B 1 122 ? -5.145 -4.702 23.603 1.00 21.29 102 LYS B N 1
ATOM 2687 C CA . LYS B 1 122 ? -5.283 -5.001 22.149 1.00 24.04 102 LYS B CA 1
ATOM 2688 C C . LYS B 1 122 ? -4.011 -5.540 21.515 1.00 22.43 102 LYS B C 1
ATOM 2689 O O . LYS B 1 122 ? -4.013 -6.584 20.900 1.00 23.12 102 LYS B O 1
ATOM 2695 N N . ARG B 1 123 ? -2.909 -4.820 21.660 1.00 23.27 103 ARG B N 1
ATOM 2696 C CA . ARG B 1 123 ? -1.657 -5.258 21.070 1.00 22.53 103 ARG B CA 1
ATOM 2697 C C . ARG B 1 123 ? -1.394 -6.725 21.416 1.00 23.41 103 ARG B C 1
ATOM 2698 O O . ARG B 1 123 ? -1.021 -7.487 20.532 1.00 24.30 103 ARG B O 1
ATOM 2706 N N . PHE B 1 124 ? -1.609 -7.123 22.674 1.00 21.29 104 PHE B N 1
ATOM 2707 C CA . PHE B 1 124 ? -1.306 -8.491 23.059 1.00 21.36 104 PHE B CA 1
ATOM 2708 C C . PHE B 1 124 ? -2.526 -9.445 23.221 1.00 23.75 104 PHE B C 1
ATOM 2709 O O . PHE B 1 124 ? -2.351 -10.568 23.713 1.00 24.75 104 PHE B O 1
ATOM 2717 N N . GLY B 1 125 ? -3.729 -9.039 22.764 1.00 22.31 105 GLY B N 1
ATOM 2718 C CA . GLY B 1 125 ? -4.940 -9.875 22.860 1.00 23.40 105 GLY B CA 1
ATOM 2719 C C . GLY B 1 125 ? -5.090 -10.541 24.231 1.00 27.00 105 GLY B C 1
ATOM 2720 O O . GLY B 1 125 ? -5.371 -11.743 24.344 1.00 26.68 105 GLY B O 1
ATOM 2721 N N . VAL B 1 126 ? -4.910 -9.737 25.278 1.00 28.59 106 VAL B N 1
ATOM 2722 C CA . VAL B 1 126 ? -4.897 -10.195 26.666 1.00 27.95 106 VAL B CA 1
ATOM 2723 C C . VAL B 1 126 ? -5.970 -9.393 27.398 1.00 28.03 106 VAL B C 1
ATOM 2724 O O . VAL B 1 126 ? -6.275 -8.252 27.000 1.00 27.75 106 VAL B O 1
ATOM 2728 N N . ASP B 1 127 ? -6.580 -9.976 28.429 1.00 27.84 107 ASP B N 1
ATOM 2729 C CA . ASP B 1 127 ? -7.624 -9.247 29.193 1.00 28.04 107 ASP B CA 1
ATOM 2730 C C . ASP B 1 127 ? -7.173 -7.925 29.844 1.00 27.24 107 ASP B C 1
ATOM 2731 O O . ASP B 1 127 ? -5.988 -7.773 30.194 1.00 25.01 107 ASP B O 1
ATOM 2736 N N . GLU B 1 128 ? -8.107 -6.978 30.020 1.00 26.31 108 GLU B N 1
ATOM 2737 C CA . GLU B 1 128 ? -7.835 -5.833 30.905 1.00 27.41 108 GLU B CA 1
ATOM 2738 C C . GLU B 1 128 ? -7.773 -6.242 32.381 1.00 27.05 108 GLU B C 1
ATOM 2739 O O . GLU B 1 128 ? -8.517 -7.139 32.836 1.00 29.26 108 GLU B O 1
ATOM 2745 N N . GLY B 1 129 ? -6.895 -5.592 33.137 1.00 25.24 109 GLY B N 1
ATOM 2746 C CA . GLY B 1 129 ? -6.747 -5.855 34.590 1.00 22.81 109 GLY B CA 1
ATOM 2747 C C . GLY B 1 129 ? -5.812 -6.946 35.095 1.00 23.02 109 GLY B C 1
ATOM 2748 O O . GLY B 1 129 ? -5.984 -7.419 36.184 1.00 25.85 109 GLY B O 1
ATOM 2749 N N . ILE B 1 130 ? -4.802 -7.327 34.337 1.00 22.81 110 ILE B N 1
ATOM 2750 C CA . ILE B 1 130 ? -3.795 -8.257 34.832 1.00 24.89 110 ILE B CA 1
ATOM 2751 C C . ILE B 1 130 ? -2.560 -7.471 35.331 1.00 24.15 110 ILE B C 1
ATOM 2752 O O . ILE B 1 130 ? -2.091 -6.583 34.617 1.00 22.34 110 ILE B O 1
ATOM 2757 N N . ALA B 1 131 ? -2.030 -7.809 36.522 1.00 22.16 111 ALA B N 1
ATOM 2758 C CA . ALA B 1 131 ? -0.965 -7.030 37.136 1.00 23.53 111 ALA B CA 1
ATOM 2759 C C . ALA B 1 131 ? 0.310 -7.258 36.355 1.00 26.78 111 ALA B C 1
ATOM 2760 O O . ALA B 1 131 ? 0.490 -8.348 35.833 1.00 30.80 111 ALA B O 1
ATOM 2762 N N . LEU B 1 132 ? 1.181 -6.253 36.257 1.00 25.95 112 LEU B N 1
ATOM 2763 C CA . LEU B 1 132 ? 2.393 -6.420 35.485 1.00 27.91 112 LEU B CA 1
ATOM 2764 C C . LEU B 1 132 ? 3.553 -6.549 36.471 1.00 30.11 112 LEU B C 1
ATOM 2765 O O . LEU B 1 132 ? 3.954 -5.584 37.151 1.00 32.99 112 LEU B O 1
ATOM 2770 N N . GLU B 1 133 ? 4.107 -7.734 36.578 1.00 31.61 113 GLU B N 1
ATOM 2771 C CA . GLU B 1 133 ? 5.219 -7.872 37.515 1.00 34.04 113 GLU B CA 1
ATOM 2772 C C . GLU B 1 133 ? 6.236 -6.714 37.531 1.00 31.69 113 GLU B C 1
ATOM 2773 O O . GLU B 1 133 ? 6.659 -6.289 38.581 1.00 32.11 113 GLU B O 1
ATOM 2779 N N . THR B 1 134 ? 6.641 -6.234 36.366 1.00 28.73 114 THR B N 1
ATOM 2780 C CA . THR B 1 134 ? 7.403 -5.001 36.277 1.00 28.17 114 THR B CA 1
ATOM 2781 C C . THR B 1 134 ? 6.588 -3.993 35.470 1.00 25.43 114 THR B C 1
ATOM 2782 O O . THR B 1 134 ? 6.015 -4.332 34.431 1.00 25.21 114 THR B O 1
ATOM 2786 N N . PRO B 1 135 ? 6.473 -2.765 35.993 1.00 23.16 115 PRO B N 1
ATOM 2787 C CA . PRO B 1 135 ? 5.777 -1.771 35.198 1.00 23.06 115 PRO B CA 1
ATOM 2788 C C . PRO B 1 135 ? 6.486 -1.620 33.816 1.00 22.45 115 PRO B C 1
ATOM 2789 O O . PRO B 1 135 ? 7.719 -1.673 33.757 1.00 21.56 115 PRO B O 1
ATOM 2793 N N . ILE B 1 136 ? 5.689 -1.469 32.749 1.00 21.15 116 ILE B N 1
ATOM 2794 C CA . ILE B 1 136 ? 6.159 -1.259 31.372 1.00 20.54 116 ILE B CA 1
ATOM 2795 C C . ILE B 1 136 ? 6.080 0.225 30.981 1.00 19.74 116 ILE B C 1
ATOM 2796 O O . ILE B 1 136 ? 5.035 0.844 31.164 1.00 19.31 116 ILE B O 1
ATOM 2801 N N . VAL B 1 137 ? 7.174 0.775 30.435 1.00 16.80 117 VAL B N 1
ATOM 2802 C CA . VAL B 1 137 ? 7.165 2.113 29.882 1.00 15.83 117 VAL B CA 1
ATOM 2803 C C . VAL B 1 137 ? 7.048 2.042 28.358 1.00 15.01 117 VAL B C 1
ATOM 2804 O O . VAL B 1 137 ? 7.671 1.220 27.709 1.00 15.03 117 VAL B O 1
ATOM 2808 N N . GLU B 1 138 ? 6.193 2.873 27.782 1.00 15.43 118 GLU B N 1
ATOM 2809 C CA . GLU B 1 138 ? 6.103 2.978 26.295 1.00 15.18 118 GLU B CA 1
ATOM 2810 C C . GLU B 1 138 ? 6.090 4.433 25.832 1.00 13.90 118 GLU B C 1
ATOM 2811 O O . GLU B 1 138 ? 5.364 5.240 26.415 1.00 12.52 118 GLU B O 1
ATOM 2817 N N . PHE B 1 139 ? 6.855 4.737 24.776 1.00 13.78 119 PHE B N 1
ATOM 2818 C CA . PHE B 1 139 ? 6.839 6.058 24.126 1.00 13.45 119 PHE B CA 1
ATOM 2819 C C . PHE B 1 139 ? 5.814 6.154 22.989 1.00 14.62 119 PHE B C 1
ATOM 2820 O O . PHE B 1 139 ? 5.771 5.294 22.131 1.00 15.75 119 PHE B O 1
ATOM 2828 N N . TYR B 1 140 ? 4.978 7.192 22.956 1.00 15.05 120 TYR B N 1
ATOM 2829 C CA . TYR B 1 140 ? 4.229 7.512 21.739 1.00 16.35 120 TYR B CA 1
ATOM 2830 C C . TYR B 1 140 ? 4.701 8.876 21.294 1.00 17.28 120 TYR B C 1
ATOM 2831 O O . TYR B 1 140 ? 4.809 9.775 22.085 1.00 19.57 120 TYR B O 1
ATOM 2840 N N . TYR B 1 141 ? 5.062 9.006 20.040 1.00 17.30 121 TYR B N 1
ATOM 2841 C CA . TYR B 1 141 ? 5.477 10.280 19.499 1.00 17.92 121 TYR B CA 1
ATOM 2842 C C . TYR B 1 141 ? 4.279 11.198 19.475 1.00 18.82 121 TYR B C 1
ATOM 2843 O O . TYR B 1 141 ? 3.236 10.865 18.870 1.00 17.70 121 TYR B O 1
ATOM 2852 N N . LYS B 1 142 ? 4.424 12.366 20.086 1.00 19.33 122 LYS B N 1
ATOM 2853 C CA . LYS B 1 142 ? 3.280 13.228 20.238 1.00 21.34 122 LYS B CA 1
ATOM 2854 C C . LYS B 1 142 ? 3.130 14.054 18.943 1.00 22.38 122 LYS B C 1
ATOM 2855 O O . LYS B 1 142 ? 3.701 15.133 18.780 1.00 21.36 122 LYS B O 1
ATOM 2861 N N . ASN B 1 143 ? 2.369 13.481 18.010 1.00 22.63 123 ASN B N 1
ATOM 2862 C CA . ASN B 1 143 ? 2.073 14.092 16.723 1.00 22.94 123 ASN B CA 1
ATOM 2863 C C . ASN B 1 143 ? 0.682 13.653 16.297 1.00 24.37 123 ASN B C 1
ATOM 2864 O O . ASN B 1 143 ? 0.457 12.488 15.957 1.00 25.51 123 ASN B O 1
ATOM 2869 N N . ASP B 1 144 ? -0.242 14.602 16.370 1.00 26.68 124 ASP B N 1
ATOM 2870 C CA . ASP B 1 144 ? -1.641 14.407 16.068 1.00 29.62 124 ASP B CA 1
ATOM 2871 C C . ASP B 1 144 ? -1.887 13.967 14.619 1.00 29.80 124 ASP B C 1
ATOM 2872 O O . ASP B 1 144 ? -2.844 13.234 14.349 1.00 27.62 124 ASP B O 1
ATOM 2877 N N . ASP B 1 145 ? -1.026 14.423 13.701 1.00 29.29 125 ASP B N 1
ATOM 2878 C CA . ASP B 1 145 ? -1.179 14.150 12.274 1.00 28.83 125 ASP B CA 1
ATOM 2879 C C . ASP B 1 145 ? -0.833 12.679 11.987 1.00 30.86 125 ASP B C 1
ATOM 2880 O O . ASP B 1 145 ? -1.358 12.083 11.033 1.00 29.85 125 ASP B O 1
ATOM 2885 N N . LEU B 1 146 ? 0.056 12.114 12.813 1.00 26.61 126 LEU B N 1
ATOM 2886 C CA . LEU B 1 146 ? 0.461 10.724 12.680 1.00 25.53 126 LEU B CA 1
ATOM 2887 C C . LEU B 1 146 ? -0.345 9.861 13.667 1.00 27.58 126 LEU B C 1
ATOM 2888 O O . LEU B 1 146 ? -0.042 8.675 13.849 1.00 27.08 126 LEU B O 1
ATOM 2893 N N . ASP B 1 147 ? -1.336 10.472 14.337 1.00 27.30 127 ASP B N 1
ATOM 2894 C CA . ASP B 1 147 ? -2.099 9.779 15.375 1.00 27.32 127 ASP B CA 1
ATOM 2895 C C . ASP B 1 147 ? -1.187 9.159 16.488 1.00 25.44 127 ASP B C 1
ATOM 2896 O O . ASP B 1 147 ? -1.367 7.998 16.889 1.00 20.25 127 ASP B O 1
ATOM 2901 N N . ASP B 1 148 ? -0.168 9.919 16.923 1.00 23.57 128 ASP B N 1
ATOM 2902 C CA . ASP B 1 148 ? 0.634 9.552 18.111 1.00 22.44 128 ASP B CA 1
ATOM 2903 C C . ASP B 1 148 ? 1.005 8.105 18.093 1.00 21.27 128 ASP B C 1
ATOM 2904 O O . ASP B 1 148 ? 0.617 7.358 18.975 1.00 22.91 128 ASP B O 1
ATOM 2909 N N . PRO B 1 149 ? 1.764 7.700 17.075 1.00 19.84 129 PRO B N 1
ATOM 2910 C CA . PRO B 1 149 ? 2.100 6.309 16.962 1.00 19.37 129 PRO B CA 1
ATOM 2911 C C . PRO B 1 149 ? 3.079 5.897 18.078 1.00 19.74 129 PRO B C 1
ATOM 2912 O O . PRO B 1 149 ? 3.952 6.694 18.483 1.00 16.64 129 PRO B O 1
ATOM 2916 N N . PHE B 1 150 ? 2.908 4.657 18.533 1.00 18.31 130 PHE B N 1
ATOM 2917 C CA . PHE B 1 150 ? 3.906 3.918 19.283 1.00 17.34 130 PHE B CA 1
ATOM 2918 C C . PHE B 1 150 ? 5.297 3.917 18.595 1.00 16.58 130 PHE B C 1
ATOM 2919 O O . PHE B 1 150 ? 5.394 3.650 17.396 1.00 16.13 130 PHE B O 1
ATOM 2927 N N . ILE B 1 151 ? 6.367 4.179 19.363 1.00 15.92 131 ILE B N 1
ATOM 2928 C CA . ILE B 1 151 ? 7.730 4.195 18.823 1.00 15.78 131 ILE B CA 1
ATOM 2929 C C . ILE B 1 151 ? 8.683 3.563 19.812 1.00 15.45 131 ILE B C 1
ATOM 2930 O O . ILE B 1 151 ? 8.357 3.464 21.004 1.00 17.17 131 ILE B O 1
ATOM 2935 N N . ASN B 1 152 ? 9.868 3.154 19.345 1.00 15.71 132 ASN B N 1
ATOM 2936 C CA . ASN B 1 152 ? 10.944 2.612 20.217 1.00 15.63 132 ASN B CA 1
ATOM 2937 C C . ASN B 1 152 ? 12.050 3.602 20.369 1.00 16.23 132 ASN B C 1
ATOM 2938 O O . ASN B 1 152 ? 12.004 4.660 19.746 1.00 18.02 132 ASN B O 1
ATOM 2943 N N . ASP B 1 153 ? 13.062 3.258 21.167 1.00 16.80 133 ASP B N 1
ATOM 2944 C CA . ASP B 1 153 ? 14.113 4.194 21.531 1.00 17.08 133 ASP B CA 1
ATOM 2945 C C . ASP B 1 153 ? 14.889 4.747 20.333 1.00 17.86 133 ASP B C 1
ATOM 2946 O O . ASP B 1 153 ? 15.178 5.955 20.277 1.00 17.01 133 ASP B O 1
ATOM 2951 N N . GLU B 1 154 ? 15.206 3.862 19.386 1.00 17.04 134 GLU B N 1
ATOM 2952 C CA . GLU B 1 154 ? 15.894 4.230 18.142 1.00 18.30 134 GLU B CA 1
ATOM 2953 C C . GLU B 1 154 ? 15.086 5.146 17.298 1.00 17.70 134 GLU B C 1
ATOM 2954 O O . GLU B 1 154 ? 15.675 5.928 16.574 1.00 20.98 134 GLU B O 1
ATOM 2960 N N . HIS B 1 155 ? 13.750 5.005 17.338 1.00 16.44 135 HIS B N 1
ATOM 2961 C CA . HIS B 1 155 ? 12.827 5.964 16.710 1.00 16.36 135 HIS B CA 1
ATOM 2962 C C . HIS B 1 155 ? 12.895 7.297 17.384 1.00 16.80 135 HIS B C 1
ATOM 2963 O O . HIS B 1 155 ? 12.834 8.304 16.721 1.00 17.02 135 HIS B O 1
ATOM 2970 N N . VAL B 1 156 ? 13.004 7.323 18.709 1.00 16.62 136 VAL B N 1
ATOM 2971 C CA . VAL B 1 156 ? 13.141 8.597 19.397 1.00 18.18 136 VAL B CA 1
ATOM 2972 C C . VAL B 1 156 ? 14.358 9.336 18.829 1.00 19.75 136 VAL B C 1
ATOM 2973 O O . VAL B 1 156 ? 14.285 10.547 18.568 1.00 19.24 136 VAL B O 1
ATOM 2977 N N . LYS B 1 157 ? 15.449 8.589 18.593 1.00 22.36 137 LYS B N 1
ATOM 2978 C CA . LYS B 1 157 ? 16.712 9.170 18.125 1.00 23.74 137 LYS B CA 1
ATOM 2979 C C . LYS B 1 157 ? 16.645 9.624 16.666 1.00 22.45 137 LYS B C 1
ATOM 2980 O O . LYS B 1 157 ? 17.122 10.699 16.335 1.00 20.89 137 LYS B O 1
ATOM 2986 N N . PHE B 1 158 ? 15.977 8.823 15.838 1.00 22.65 138 PHE B N 1
ATOM 2987 C CA . PHE B 1 158 ? 15.759 9.135 14.430 1.00 21.03 138 PHE B CA 1
ATOM 2988 C C . PHE B 1 158 ? 15.010 10.460 14.333 1.00 20.71 138 PHE B C 1
ATOM 2989 O O . PHE B 1 158 ? 15.344 11.324 13.491 1.00 20.60 138 PHE B O 1
ATOM 2997 N N . LEU B 1 159 ? 14.050 10.628 15.242 1.00 19.51 139 LEU B N 1
ATOM 2998 C CA . LEU B 1 159 ? 13.204 11.808 15.327 1.00 18.79 139 LEU B CA 1
ATOM 2999 C C . LEU B 1 159 ? 13.955 13.005 15.894 1.00 20.19 139 LEU B C 1
ATOM 3000 O O . LEU B 1 159 ? 13.452 14.129 15.815 1.00 18.65 139 LEU B O 1
ATOM 3005 N N . GLN B 1 160 ? 15.151 12.757 16.464 1.00 22.74 140 GLN B N 1
ATOM 3006 C CA . GLN B 1 160 ? 16.007 13.791 17.111 1.00 24.32 140 GLN B CA 1
ATOM 3007 C C . GLN B 1 160 ? 15.303 14.433 18.301 1.00 22.65 140 GLN B C 1
ATOM 3008 O O . GLN B 1 160 ? 15.289 15.638 18.461 1.00 24.87 140 GLN B O 1
ATOM 3014 N N . ILE B 1 161 ? 14.655 13.627 19.116 1.00 22.85 141 ILE B N 1
ATOM 3015 C CA . ILE B 1 161 ? 13.834 14.149 20.210 1.00 20.74 141 ILE B CA 1
ATOM 3016 C C . ILE B 1 161 ? 14.706 14.188 21.484 1.00 21.58 141 ILE B C 1
ATOM 3017 O O . ILE B 1 161 ? 14.644 15.169 22.304 1.00 21.82 141 ILE B O 1
ATOM 3022 N N . ALA B 1 162 ? 15.566 13.172 21.602 1.00 19.70 142 ALA B N 1
ATOM 3023 C CA . ALA B 1 162 ? 16.374 12.934 22.811 1.00 21.17 142 ALA B CA 1
ATOM 3024 C C . ALA B 1 162 ? 17.401 11.843 22.518 1.00 20.64 142 ALA B C 1
ATOM 3025 O O . ALA B 1 162 ? 17.096 10.897 21.789 1.00 20.28 142 ALA B O 1
ATOM 3027 N N . GLY B 1 163 ? 18.592 11.959 23.104 1.00 20.92 143 GLY B N 1
ATOM 3028 C CA . GLY B 1 163 ? 19.644 10.940 22.972 1.00 20.06 143 GLY B CA 1
ATOM 3029 C C . GLY B 1 163 ? 19.539 9.927 24.096 1.00 23.77 143 GLY B C 1
ATOM 3030 O O . GLY B 1 163 ? 18.572 9.943 24.871 1.00 22.80 143 GLY B O 1
ATOM 3031 N N . ASP B 1 164 ? 20.540 9.046 24.213 1.00 26.77 144 ASP B N 1
ATOM 3032 C CA . ASP B 1 164 ? 20.488 7.910 25.158 1.00 27.61 144 ASP B CA 1
ATOM 3033 C C . ASP B 1 164 ? 20.396 8.208 26.648 1.00 28.24 144 ASP B C 1
ATOM 3034 O O . ASP B 1 164 ? 19.747 7.446 27.379 1.00 30.35 144 ASP B O 1
ATOM 3039 N N . GLN B 1 165 ? 21.069 9.260 27.115 1.00 28.05 145 GLN B N 1
ATOM 3040 C CA . GLN B 1 165 ? 20.951 9.642 28.516 1.00 29.07 145 GLN B CA 1
ATOM 3041 C C . GLN B 1 165 ? 19.594 10.223 28.801 1.00 25.23 145 GLN B C 1
ATOM 3042 O O . GLN B 1 165 ? 18.973 9.871 29.772 1.00 25.20 145 GLN B O 1
ATOM 3048 N N . GLN B 1 166 ? 19.123 11.114 27.947 1.00 24.76 146 GLN B N 1
ATOM 3049 C CA . GLN B 1 166 ? 17.817 11.733 28.193 1.00 23.69 146 GLN B CA 1
ATOM 3050 C C . GLN B 1 166 ? 16.661 10.705 28.167 1.00 22.23 146 GLN B C 1
ATOM 3051 O O . GLN B 1 166 ? 15.687 10.826 28.950 1.00 23.59 146 GLN B O 1
ATOM 3057 N N . ILE B 1 167 ? 16.781 9.727 27.273 1.00 19.69 147 ILE B N 1
ATOM 3058 C CA . ILE B 1 167 ? 15.818 8.616 27.165 1.00 21.03 147 ILE B CA 1
ATOM 3059 C C . ILE B 1 167 ? 15.745 7.783 28.466 1.00 19.99 147 ILE B C 1
ATOM 3060 O O . ILE B 1 167 ? 14.660 7.510 28.951 1.00 20.38 147 ILE B O 1
ATOM 3065 N N . ALA B 1 168 ? 16.887 7.409 29.022 1.00 18.29 148 ALA B N 1
ATOM 3066 C CA . ALA B 1 168 ? 16.891 6.676 30.270 1.00 20.35 148 ALA B CA 1
ATOM 3067 C C . ALA B 1 168 ? 16.417 7.573 31.440 1.00 21.38 148 ALA B C 1
ATOM 3068 O O . ALA B 1 168 ? 15.787 7.084 32.368 1.00 24.19 148 ALA B O 1
ATOM 3070 N N . TYR B 1 169 ? 16.659 8.875 31.372 1.00 19.32 149 TYR B N 1
ATOM 3071 C CA . TYR B 1 169 ? 16.219 9.766 32.432 1.00 18.61 149 TYR B CA 1
ATOM 3072 C C . TYR B 1 169 ? 14.682 9.783 32.411 1.00 17.50 149 TYR B C 1
ATOM 3073 O O . TYR B 1 169 ? 14.016 9.547 33.440 1.00 18.37 149 TYR B O 1
ATOM 3082 N N . LEU B 1 170 ? 14.111 9.962 31.228 1.00 17.25 150 LEU B N 1
ATOM 3083 C CA . LEU B 1 170 ? 12.636 9.908 31.077 1.00 15.70 150 LEU B CA 1
ATOM 3084 C C . LEU B 1 170 ? 11.995 8.674 31.695 1.00 16.32 150 LEU B C 1
ATOM 3085 O O . LEU B 1 170 ? 11.008 8.798 32.423 1.00 17.50 150 LEU B O 1
ATOM 3090 N N . LYS B 1 171 ? 12.579 7.501 31.452 1.00 17.47 151 LYS B N 1
ATOM 3091 C CA . LYS B 1 171 ? 12.083 6.231 31.960 1.00 18.41 151 LYS B CA 1
ATOM 3092 C C . LYS B 1 171 ? 12.150 6.184 33.483 1.00 20.45 151 LYS B C 1
ATOM 3093 O O . LYS B 1 171 ? 11.156 5.885 34.159 1.00 19.16 151 LYS B O 1
ATOM 3099 N N . GLU B 1 172 ? 13.335 6.534 33.996 1.00 23.17 152 GLU B N 1
ATOM 3100 C CA . GLU B 1 172 ? 13.699 6.402 35.380 1.00 25.18 152 GLU B CA 1
ATOM 3101 C C . GLU B 1 172 ? 12.847 7.354 36.229 1.00 23.99 152 GLU B C 1
ATOM 3102 O O . GLU B 1 172 ? 12.514 7.019 37.350 1.00 23.32 152 GLU B O 1
ATOM 3108 N N . GLU B 1 173 ? 12.542 8.546 35.693 1.00 23.63 153 GLU B N 1
ATOM 3109 C CA . GLU B 1 173 ? 11.693 9.586 36.373 1.00 21.54 153 GLU B CA 1
ATOM 3110 C C . GLU B 1 173 ? 10.179 9.225 36.351 1.00 20.85 153 GLU B C 1
ATOM 3111 O O . GLU B 1 173 ? 9.459 9.410 37.356 1.00 19.03 153 GLU B O 1
ATOM 3117 N N . THR B 1 174 ? 9.725 8.625 35.241 1.00 20.01 154 THR B N 1
ATOM 3118 C CA . THR B 1 174 ? 8.320 8.167 35.104 1.00 18.98 154 THR B CA 1
ATOM 3119 C C . THR B 1 174 ? 8.038 7.043 36.104 1.00 19.02 154 THR B C 1
ATOM 3120 O O . THR B 1 174 ? 6.959 6.980 36.721 1.00 17.92 154 THR B O 1
ATOM 3124 N N . ARG B 1 175 ? 9.038 6.183 36.266 1.00 20.68 155 ARG B N 1
ATOM 3125 C CA . ARG B 1 175 ? 8.996 5.088 37.222 1.00 21.34 155 ARG B CA 1
ATOM 3126 C C . ARG B 1 175 ? 8.925 5.543 38.673 1.00 21.40 155 ARG B C 1
ATOM 3127 O O . ARG B 1 175 ? 8.190 4.952 39.464 1.00 18.89 155 ARG B O 1
ATOM 3135 N N . ARG B 1 176 ? 9.667 6.610 38.994 1.00 21.52 156 ARG B N 1
ATOM 3136 C CA . ARG B 1 176 ? 9.750 7.128 40.356 1.00 22.98 156 ARG B CA 1
ATOM 3137 C C . ARG B 1 176 ? 8.471 7.845 40.675 1.00 22.28 156 ARG B C 1
ATOM 3138 O O . ARG B 1 176 ? 7.990 7.789 41.803 1.00 19.59 156 ARG B O 1
ATOM 3146 N N . ILE B 1 177 ? 7.972 8.559 39.660 1.00 21.21 157 ILE B N 1
ATOM 3147 C CA . ILE B 1 177 ? 6.711 9.234 39.735 1.00 20.08 157 ILE B CA 1
ATOM 3148 C C . ILE B 1 177 ? 5.633 8.184 39.997 1.00 20.97 157 ILE B C 1
ATOM 3149 O O . ILE B 1 177 ? 4.793 8.406 40.868 1.00 20.84 157 ILE B O 1
ATOM 3154 N N . ASN B 1 178 ? 5.685 7.060 39.256 1.00 21.41 158 ASN B N 1
ATOM 3155 C CA . ASN B 1 178 ? 4.790 5.904 39.477 1.00 21.88 158 ASN B CA 1
ATOM 3156 C C . ASN B 1 178 ? 4.842 5.371 40.917 1.00 22.05 158 ASN B C 1
ATOM 3157 O O . ASN B 1 178 ? 3.797 5.127 41.487 1.00 18.86 158 ASN B O 1
ATOM 3162 N N . GLU B 1 179 ? 6.058 5.197 41.469 1.00 22.09 159 GLU B N 1
ATOM 3163 C CA . GLU B 1 179 ? 6.240 4.800 42.894 1.00 25.06 159 GLU B CA 1
ATOM 3164 C C . GLU B 1 179 ? 5.487 5.624 43.959 1.00 24.64 159 GLU B C 1
ATOM 3165 O O . GLU B 1 179 ? 4.965 5.078 44.979 1.00 26.07 159 GLU B O 1
ATOM 3171 N N . LEU B 1 180 ? 5.437 6.937 43.723 1.00 21.70 160 LEU B N 1
ATOM 3172 C CA . LEU B 1 180 ? 4.696 7.873 44.548 1.00 20.11 160 LEU B CA 1
ATOM 3173 C C . LEU B 1 180 ? 3.210 7.692 44.241 1.00 20.06 160 LEU B C 1
ATOM 3174 O O . LEU B 1 180 ? 2.427 7.333 45.100 1.00 22.48 160 LEU B O 1
ATOM 3179 N N . LEU B 1 181 ? 2.828 7.901 43.001 1.00 18.78 161 LEU B N 1
ATOM 3180 C CA . LEU B 1 181 ? 1.403 7.980 42.614 1.00 22.08 161 LEU B CA 1
ATOM 3181 C C . LEU B 1 181 ? 0.593 6.742 42.992 1.00 22.24 161 LEU B C 1
ATOM 3182 O O . LEU B 1 181 ? -0.538 6.846 43.406 1.00 20.68 161 LEU B O 1
ATOM 3187 N N . LYS B 1 182 ? 1.208 5.576 42.827 1.00 22.33 162 LYS B N 1
ATOM 3188 C CA . LYS B 1 182 ? 0.543 4.326 43.007 1.00 23.97 162 LYS B CA 1
ATOM 3189 C C . LYS B 1 182 ? 0.213 4.199 44.503 1.00 24.26 162 LYS B C 1
ATOM 3190 O O . LYS B 1 182 ? -0.904 3.826 44.849 1.00 22.65 162 LYS B O 1
ATOM 3196 N N . VAL B 1 183 ? 1.172 4.586 45.358 1.00 23.85 163 VAL B N 1
ATOM 3197 C CA . VAL B 1 183 ? 1.008 4.633 46.824 1.00 25.57 163 VAL B CA 1
ATOM 3198 C C . VAL B 1 183 ? -0.113 5.595 47.243 1.00 27.14 163 VAL B C 1
ATOM 3199 O O . VAL B 1 183 ? -1.007 5.209 47.986 1.00 26.05 163 VAL B O 1
ATOM 3203 N N . TRP B 1 184 ? -0.107 6.810 46.691 1.00 24.56 164 TRP B N 1
ATOM 3204 C CA . TRP B 1 184 ? -1.125 7.800 47.023 1.00 23.48 164 TRP B CA 1
ATOM 3205 C C . TRP B 1 184 ? -2.545 7.419 46.703 1.00 23.91 164 TRP B C 1
ATOM 3206 O O . TRP B 1 184 ? -3.442 7.636 47.524 1.00 21.89 164 TRP B O 1
ATOM 3217 N N . PHE B 1 185 ? -2.763 6.874 45.503 1.00 23.78 165 PHE B N 1
ATOM 3218 C CA . PHE B 1 185 ? -4.089 6.470 45.050 1.00 23.60 165 PHE B CA 1
ATOM 3219 C C . PHE B 1 185 ? -4.481 5.208 45.781 1.00 24.81 165 PHE B C 1
ATOM 3220 O O . PHE B 1 185 ? -5.668 4.952 45.968 1.00 23.95 165 PHE B O 1
ATOM 3228 N N . ALA B 1 186 ? -3.475 4.408 46.162 1.00 25.69 166 ALA B N 1
ATOM 3229 C CA . ALA B 1 186 ? -3.700 3.237 47.038 1.00 24.84 166 ALA B CA 1
ATOM 3230 C C . ALA B 1 186 ? -4.322 3.658 48.376 1.00 24.99 166 ALA B C 1
ATOM 3231 O O . ALA B 1 186 ? -5.352 3.108 48.809 1.00 24.90 166 ALA B O 1
ATOM 3233 N N . GLU B 1 187 ? -3.703 4.647 49.020 1.00 25.46 167 GLU B N 1
ATOM 3234 C CA . GLU B 1 187 ? -4.171 5.139 50.307 1.00 24.82 167 GLU B CA 1
ATOM 3235 C C . GLU B 1 187 ? -5.661 5.574 50.316 1.00 24.49 167 GLU B C 1
ATOM 3236 O O . GLU B 1 187 ? -6.323 5.578 51.354 1.00 22.60 167 GLU B O 1
ATOM 3242 N N . ILE B 1 188 ? -6.202 5.873 49.141 1.00 23.06 168 ILE B N 1
ATOM 3243 C CA . ILE B 1 188 ? -7.581 6.273 49.034 1.00 21.79 168 ILE B CA 1
ATOM 3244 C C . ILE B 1 188 ? -8.396 5.287 48.194 1.00 21.68 168 ILE B C 1
ATOM 3245 O O . ILE B 1 188 ? -9.468 5.637 47.682 1.00 20.20 168 ILE B O 1
ATOM 3250 N N . GLY B 1 189 ? -7.879 4.065 48.036 1.00 21.71 169 GLY B N 1
ATOM 3251 C CA . GLY B 1 189 ? -8.629 2.979 47.418 1.00 23.54 169 GLY B CA 1
ATOM 3252 C C . GLY B 1 189 ? -8.722 2.902 45.904 1.00 25.16 169 GLY B C 1
ATOM 3253 O O . GLY B 1 189 ? -9.527 2.165 45.371 1.00 25.48 169 GLY B O 1
ATOM 3254 N N . LEU B 1 190 ? -7.912 3.648 45.170 1.00 24.84 170 LEU B N 1
ATOM 3255 C CA . LEU B 1 190 ? -7.929 3.435 43.720 1.00 21.60 170 LEU B CA 1
ATOM 3256 C C . LEU B 1 190 ? -6.650 2.739 43.246 1.00 20.11 170 LEU B C 1
ATOM 3257 O O . LEU B 1 190 ? -5.531 2.992 43.726 1.00 16.94 170 LEU B O 1
ATOM 3262 N N . LYS B 1 191 ? -6.839 1.812 42.335 1.00 18.96 171 LYS B N 1
ATOM 3263 C CA . LYS B 1 191 ? -5.706 1.142 41.761 1.00 20.61 171 LYS B CA 1
ATOM 3264 C C . LYS B 1 191 ? -5.206 1.961 40.565 1.00 18.46 171 LYS B C 1
ATOM 3265 O O . LYS B 1 191 ? -5.982 2.258 39.663 1.00 19.51 171 LYS B O 1
ATOM 3271 N N . LEU B 1 192 ? -3.932 2.306 40.566 1.00 15.96 172 LEU B N 1
ATOM 3272 C CA . LEU B 1 192 ? -3.346 3.023 39.447 1.00 16.63 172 LEU B CA 1
ATOM 3273 C C . LEU B 1 192 ? -2.890 2.036 38.344 1.00 17.43 172 LEU B C 1
ATOM 3274 O O . LEU B 1 192 ? -1.740 1.541 38.373 1.00 15.57 172 LEU B O 1
ATOM 3279 N N . ILE B 1 193 ? -3.792 1.823 37.374 1.00 15.95 173 ILE B N 1
ATOM 3280 C CA . ILE B 1 193 ? -3.622 0.932 36.237 1.00 15.89 173 ILE B CA 1
ATOM 3281 C C . ILE B 1 193 ? -2.506 1.376 35.280 1.00 17.18 173 ILE B C 1
ATOM 3282 O O . ILE B 1 193 ? -1.662 0.575 34.843 1.00 16.78 173 ILE B O 1
ATOM 3287 N N . ASP B 1 194 ? -2.502 2.660 34.956 1.00 17.38 174 ASP B N 1
ATOM 3288 C CA . ASP B 1 194 ? -1.574 3.205 33.951 1.00 18.71 174 ASP B CA 1
ATOM 3289 C C . ASP B 1 194 ? -1.717 4.732 33.903 1.00 18.68 174 ASP B C 1
ATOM 3290 O O . ASP B 1 194 ? -2.676 5.318 34.440 1.00 16.81 174 ASP B O 1
ATOM 3295 N N . PHE B 1 195 ? -0.753 5.363 33.260 1.00 18.33 175 PHE B N 1
ATOM 3296 C CA . PHE B 1 195 ? -0.849 6.780 32.979 1.00 17.67 175 PHE B CA 1
ATOM 3297 C C . PHE B 1 195 ? 0.122 7.253 31.908 1.00 17.83 175 PHE B C 1
ATOM 3298 O O . PHE B 1 195 ? 0.957 6.482 31.368 1.00 16.85 175 PHE B O 1
ATOM 3306 N N . LYS B 1 196 ? 0.006 8.542 31.599 1.00 18.54 176 LYS B N 1
ATOM 3307 C CA . LYS B 1 196 ? 0.750 9.131 30.488 1.00 18.50 176 LYS B CA 1
ATOM 3308 C C . LYS B 1 196 ? 1.264 10.426 31.006 1.00 18.58 176 LYS B C 1
ATOM 3309 O O . LYS B 1 196 ? 0.497 11.224 31.591 1.00 18.15 176 LYS B O 1
ATOM 3315 N N . LEU B 1 197 ? 2.541 10.665 30.727 1.00 17.29 177 LEU B N 1
ATOM 3316 C CA . LEU B 1 197 ? 3.179 11.902 31.136 1.00 17.12 177 LEU B CA 1
ATOM 3317 C C . LEU B 1 197 ? 3.572 12.772 29.953 1.00 17.04 177 LEU B C 1
ATOM 3318 O O . LEU B 1 197 ? 3.700 12.288 28.834 1.00 17.26 177 LEU B O 1
ATOM 3323 N N . GLU B 1 198 ? 3.783 14.062 30.181 1.00 17.19 178 GLU B N 1
ATOM 3324 C CA . GLU B 1 198 ? 4.696 14.776 29.276 1.00 16.49 178 GLU B CA 1
ATOM 3325 C C . GLU B 1 198 ? 5.788 15.532 30.025 1.00 16.20 178 GLU B C 1
ATOM 3326 O O . GLU B 1 198 ? 5.524 16.043 31.102 1.00 16.37 178 GLU B O 1
ATOM 3332 N N . PHE B 1 199 ? 6.994 15.638 29.446 1.00 15.25 179 PHE B N 1
ATOM 3333 C CA . PHE B 1 199 ? 8.085 16.429 30.014 1.00 15.48 179 PHE B CA 1
ATOM 3334 C C . PHE B 1 199 ? 8.532 17.494 29.029 1.00 16.07 179 PHE B C 1
ATOM 3335 O O . PHE B 1 199 ? 8.206 17.401 27.869 1.00 15.86 179 PHE B O 1
ATOM 3343 N N . GLY B 1 200 ? 9.359 18.442 29.488 1.00 16.23 180 GLY B N 1
ATOM 3344 C CA . GLY B 1 200 ? 9.820 19.536 28.678 1.00 15.66 180 GLY B CA 1
ATOM 3345 C C . GLY B 1 200 ? 11.078 20.173 29.242 1.00 17.01 180 GLY B C 1
ATOM 3346 O O . GLY B 1 200 ? 11.405 20.112 30.437 1.00 15.95 180 GLY B O 1
ATOM 3347 N N . PHE B 1 201 ? 11.826 20.790 28.358 1.00 19.01 181 PHE B N 1
ATOM 3348 C CA . PHE B 1 201 ? 13.007 21.553 28.768 1.00 20.02 181 PHE B CA 1
ATOM 3349 C C . PHE B 1 201 ? 12.613 22.919 29.391 1.00 20.18 181 PHE B C 1
ATOM 3350 O O . PHE B 1 201 ? 11.879 23.672 28.787 1.00 19.14 181 PHE B O 1
ATOM 3358 N N . ASP B 1 202 ? 13.099 23.233 30.595 1.00 24.10 182 ASP B N 1
ATOM 3359 C CA . ASP B 1 202 ? 12.795 24.549 31.204 1.00 26.63 182 ASP B CA 1
ATOM 3360 C C . ASP B 1 202 ? 13.787 25.604 30.739 1.00 27.92 182 ASP B C 1
ATOM 3361 O O . ASP B 1 202 ? 14.646 25.352 29.866 1.00 27.67 182 ASP B O 1
ATOM 3366 N N . LYS B 1 203 ? 13.660 26.787 31.324 1.00 29.68 183 LYS B N 1
ATOM 3367 C CA . LYS B 1 203 ? 14.381 27.941 30.832 1.00 30.74 183 LYS B CA 1
ATOM 3368 C C . LYS B 1 203 ? 15.870 27.720 30.983 1.00 30.28 183 LYS B C 1
ATOM 3369 O O . LYS B 1 203 ? 16.633 28.343 30.277 1.00 29.43 183 LYS B O 1
ATOM 3375 N N . ASP B 1 204 ? 16.240 26.839 31.927 1.00 31.11 184 ASP B N 1
ATOM 3376 C CA . ASP B 1 204 ? 17.626 26.465 32.271 1.00 31.98 184 ASP B CA 1
ATOM 3377 C C . ASP B 1 204 ? 18.071 25.160 31.632 1.00 31.18 184 ASP B C 1
ATOM 3378 O O . ASP B 1 204 ? 19.162 24.625 31.972 1.00 29.74 184 ASP B O 1
ATOM 3383 N N . GLY B 1 205 ? 17.217 24.639 30.761 1.00 26.85 185 GLY B N 1
ATOM 3384 C CA . GLY B 1 205 ? 17.513 23.434 30.017 1.00 28.86 185 GLY B CA 1
ATOM 3385 C C . GLY B 1 205 ? 17.490 22.163 30.845 1.00 32.50 185 GLY B C 1
ATOM 3386 O O . GLY B 1 205 ? 18.114 21.157 30.449 1.00 31.40 185 GLY B O 1
ATOM 3387 N N . LYS B 1 206 ? 16.793 22.178 31.991 1.00 29.69 186 LYS B N 1
ATOM 3388 C CA . LYS B 1 206 ? 16.574 20.927 32.718 1.00 28.58 186 LYS B CA 1
ATOM 3389 C C . LYS B 1 206 ? 15.245 20.297 32.308 1.00 29.15 186 LYS B C 1
ATOM 3390 O O . LYS B 1 206 ? 14.294 21.012 31.879 1.00 26.68 186 LYS B O 1
ATOM 3396 N N . ILE B 1 207 ? 15.176 18.968 32.387 1.00 25.96 187 ILE B N 1
ATOM 3397 C CA . ILE B 1 207 ? 13.930 18.282 32.035 1.00 24.85 187 ILE B CA 1
ATOM 3398 C C . ILE B 1 207 ? 13.020 18.315 33.250 1.00 21.77 187 ILE B C 1
ATOM 3399 O O . ILE B 1 207 ? 13.466 18.010 34.345 1.00 19.32 187 ILE B O 1
ATOM 3404 N N . ILE B 1 208 ? 11.755 18.738 33.070 1.00 19.04 188 ILE B N 1
ATOM 3405 C CA . ILE B 1 208 ? 10.797 18.669 34.169 1.00 16.47 188 ILE B CA 1
ATOM 3406 C C . ILE B 1 208 ? 9.477 18.093 33.656 1.00 16.32 188 ILE B C 1
ATOM 3407 O O . ILE B 1 208 ? 9.228 18.102 32.463 1.00 15.10 188 ILE B O 1
ATOM 3412 N N . LEU B 1 209 ? 8.644 17.637 34.594 1.00 15.21 189 LEU B N 1
ATOM 3413 C CA . LEU B 1 209 ? 7.333 17.188 34.350 1.00 15.50 189 LEU B CA 1
ATOM 3414 C C . LEU B 1 209 ? 6.357 18.344 34.116 1.00 15.99 189 LEU B C 1
ATOM 3415 O O . LEU B 1 209 ? 6.307 19.330 34.898 1.00 15.58 189 LEU B O 1
ATOM 3420 N N . ALA B 1 210 ? 5.526 18.202 33.083 1.00 14.29 190 ALA B N 1
ATOM 3421 C CA . ALA B 1 210 ? 4.677 19.308 32.736 1.00 14.68 190 ALA B CA 1
ATOM 3422 C C . ALA B 1 210 ? 3.315 18.783 32.322 1.00 15.32 190 ALA B C 1
ATOM 3423 O O . ALA B 1 210 ? 2.929 17.710 32.770 1.00 16.64 190 ALA B O 1
ATOM 3425 N N . ASP B 1 211 ? 2.585 19.506 31.486 1.00 15.76 191 ASP B N 1
ATOM 3426 C CA . ASP B 1 211 ? 1.232 19.125 31.138 1.00 17.04 191 ASP B CA 1
ATOM 3427 C C . ASP B 1 211 ? 0.351 18.989 32.394 1.00 17.89 191 ASP B C 1
ATOM 3428 O O . ASP B 1 211 ? 0.341 19.899 33.224 1.00 20.38 191 ASP B O 1
ATOM 3433 N N . GLU B 1 212 ? -0.340 17.866 32.558 1.00 16.76 192 GLU B N 1
ATOM 3434 C CA . GLU B 1 212 ? -1.458 17.718 33.474 1.00 17.69 192 GLU B CA 1
ATOM 3435 C C . GLU B 1 212 ? -1.376 16.317 34.078 1.00 17.47 192 GLU B C 1
ATOM 3436 O O . GLU B 1 212 ? -0.914 15.389 33.411 1.00 19.87 192 GLU B O 1
ATOM 3442 N N . PHE B 1 213 ? -1.773 16.124 35.328 1.00 16.90 193 PHE B N 1
ATOM 3443 C CA . PHE B 1 213 ? -2.112 14.760 35.766 1.00 16.55 193 PHE B CA 1
ATOM 3444 C C . PHE B 1 213 ? -3.572 14.693 36.310 1.00 17.20 193 PHE B C 1
ATOM 3445 O O . PHE B 1 213 ? -3.890 15.162 37.429 1.00 14.64 193 PHE B O 1
ATOM 3453 N N . SER B 1 214 ? -4.457 14.156 35.456 1.00 17.63 194 SER B N 1
ATOM 3454 C CA . SER B 1 214 ? -5.849 14.043 35.820 1.00 19.14 194 SER B CA 1
ATOM 3455 C C . SER B 1 214 ? -6.394 12.731 35.307 1.00 20.10 194 SER B C 1
ATOM 3456 O O . SER B 1 214 ? -5.662 11.994 34.643 1.00 20.80 194 SER B O 1
ATOM 3459 N N . PRO B 1 215 ? -7.680 12.430 35.616 1.00 20.07 195 PRO B N 1
ATOM 3460 C CA . PRO B 1 215 ? -8.266 11.157 35.121 1.00 19.10 195 PRO B CA 1
ATOM 3461 C C . PRO B 1 215 ? -8.331 11.074 33.588 1.00 19.15 195 PRO B C 1
ATOM 3462 O O . PRO B 1 215 ? -8.583 9.996 33.058 1.00 16.55 195 PRO B O 1
ATOM 3466 N N . ASP B 1 216 ? -8.049 12.194 32.898 1.00 21.39 196 ASP B N 1
ATOM 3467 C CA . ASP B 1 216 ? -7.946 12.225 31.411 1.00 21.29 196 ASP B CA 1
ATOM 3468 C C . ASP B 1 216 ? -6.769 11.398 30.878 1.00 19.44 196 ASP B C 1
ATOM 3469 O O . ASP B 1 216 ? -6.825 10.799 29.815 1.00 18.79 196 ASP B O 1
ATOM 3474 N N . ASN B 1 217 ? -5.686 11.390 31.632 1.00 19.90 197 ASN B N 1
ATOM 3475 C CA . ASN B 1 217 ? -4.479 10.689 31.205 1.00 19.88 197 ASN B CA 1
ATOM 3476 C C . ASN B 1 217 ? -3.955 9.637 32.197 1.00 18.64 197 ASN B C 1
ATOM 3477 O O . ASN B 1 217 ? -2.761 9.323 32.199 1.00 19.24 197 ASN B O 1
ATOM 3482 N N . CYS B 1 218 ? -4.847 9.104 33.029 1.00 17.67 198 CYS B N 1
ATOM 3483 C CA . CYS B 1 218 ? -4.541 7.913 33.838 1.00 17.78 198 CYS B CA 1
ATOM 3484 C C . CYS B 1 218 ? -5.738 7.000 33.830 1.00 18.95 198 CYS B C 1
ATOM 3485 O O . CYS B 1 218 ? -6.858 7.417 33.432 1.00 20.02 198 CYS B O 1
ATOM 3488 N N . ARG B 1 219 ? -5.502 5.746 34.193 1.00 18.74 199 ARG B N 1
ATOM 3489 C CA . ARG B 1 219 ? -6.621 4.839 34.460 1.00 20.50 199 ARG B CA 1
ATOM 3490 C C . ARG B 1 219 ? -6.674 4.595 35.954 1.00 20.55 199 ARG B C 1
ATOM 3491 O O . ARG B 1 219 ? -5.605 4.387 36.604 1.00 20.64 199 ARG B O 1
ATOM 3499 N N . LEU B 1 220 ? -7.905 4.643 36.475 1.00 20.36 200 LEU B N 1
ATOM 3500 C CA . LEU B 1 220 ? -8.195 4.481 37.936 1.00 22.05 200 LEU B CA 1
ATOM 3501 C C . LEU B 1 220 ? -9.381 3.503 38.131 1.00 23.63 200 LEU B C 1
ATOM 3502 O O . LEU B 1 220 ? -10.517 3.776 37.720 1.00 23.32 200 LEU B O 1
ATOM 3507 N N . TRP B 1 221 ? -9.099 2.341 38.712 1.00 25.01 201 TRP B N 1
ATOM 3508 C CA . TRP B 1 221 ? -10.170 1.415 39.062 1.00 23.85 201 TRP B CA 1
ATOM 3509 C C . TRP B 1 221 ? -10.353 1.392 40.552 1.00 23.75 201 TRP B C 1
ATOM 3510 O O . TRP B 1 221 ? -9.352 1.436 41.320 1.00 20.85 201 TRP B O 1
ATOM 3521 N N . ASP B 1 222 ? -11.609 1.266 40.995 1.00 24.30 202 ASP B N 1
ATOM 3522 C CA . ASP B 1 222 ? -11.822 0.992 42.424 1.00 25.96 202 ASP B CA 1
ATOM 3523 C C . ASP B 1 222 ? -11.786 -0.514 42.605 1.00 27.01 202 ASP B C 1
ATOM 3524 O O . ASP B 1 222 ? -11.570 -1.258 41.627 1.00 25.06 202 ASP B O 1
ATOM 3529 N N . ALA B 1 223 ? -11.934 -0.964 43.854 1.00 30.07 203 ALA B N 1
ATOM 3530 C CA . ALA B 1 223 ? -11.796 -2.367 44.181 1.00 29.54 203 ALA B CA 1
ATOM 3531 C C . ALA B 1 223 ? -12.853 -3.213 43.463 1.00 31.81 203 ALA B C 1
ATOM 3532 O O . ALA B 1 223 ? -12.642 -4.406 43.241 1.00 37.47 203 ALA B O 1
ATOM 3534 N N . ASP B 1 224 ? -13.962 -2.601 43.058 1.00 31.31 204 ASP B N 1
ATOM 3535 C CA . ASP B 1 224 ? -14.963 -3.321 42.256 1.00 31.22 204 ASP B CA 1
ATOM 3536 C C . ASP B 1 224 ? -14.703 -3.271 40.743 1.00 33.06 204 ASP B C 1
ATOM 3537 O O . ASP B 1 224 ? -15.529 -3.733 39.920 1.00 33.14 204 ASP B O 1
ATOM 3542 N N . GLY B 1 225 ? -13.556 -2.727 40.346 1.00 32.16 205 GLY B N 1
ATOM 3543 C CA . GLY B 1 225 ? -13.264 -2.692 38.909 1.00 32.16 205 GLY B CA 1
ATOM 3544 C C . GLY B 1 225 ? -13.961 -1.567 38.171 1.00 32.35 205 GLY B C 1
ATOM 3545 O O . GLY B 1 225 ? -13.826 -1.432 36.952 1.00 32.58 205 GLY B O 1
ATOM 3546 N N . ASN B 1 226 ? -14.686 -0.746 38.927 1.00 31.07 206 ASN B N 1
ATOM 3547 C CA . ASN B 1 226 ? -15.256 0.507 38.437 1.00 30.83 206 ASN B CA 1
ATOM 3548 C C . ASN B 1 226 ? -14.218 1.469 37.852 1.00 27.32 206 ASN B C 1
ATOM 3549 O O . ASN B 1 226 ? -13.159 1.668 38.437 1.00 25.33 206 ASN B O 1
ATOM 3554 N N . HIS B 1 227 ? -14.590 2.085 36.733 1.00 26.77 207 HIS B N 1
ATOM 3555 C CA . HIS B 1 227 ? -13.750 3.040 35.978 1.00 28.51 207 HIS B CA 1
ATOM 3556 C C . HIS B 1 227 ? -13.867 4.440 36.497 1.00 27.54 207 HIS B C 1
ATOM 3557 O O . HIS B 1 227 ? -14.856 5.108 36.241 1.00 26.19 207 HIS B O 1
ATOM 3564 N N . MET B 1 228 ? -12.848 4.880 37.256 1.00 27.00 208 MET B N 1
ATOM 3565 C CA . MET B 1 228 ? -12.837 6.221 37.883 1.00 26.34 208 MET B CA 1
ATOM 3566 C C . MET B 1 228 ? -11.979 7.183 37.030 1.00 26.65 208 MET B C 1
ATOM 3567 O O . MET B 1 228 ? -10.999 7.782 37.524 1.00 26.43 208 MET B O 1
ATOM 3572 N N . ASP B 1 229 ? -12.346 7.310 35.752 1.00 25.33 209 ASP B N 1
ATOM 3573 C CA . ASP B 1 229 ? -11.489 7.961 34.769 1.00 25.36 209 ASP B CA 1
ATOM 3574 C C . ASP B 1 229 ? -12.206 8.220 33.446 1.00 27.49 209 ASP B C 1
ATOM 3575 O O . ASP B 1 229 ? -13.426 7.928 33.302 1.00 25.69 209 ASP B O 1
ATOM 3580 N N . LYS B 1 230 ? -11.432 8.731 32.477 1.00 27.06 210 LYS B N 1
ATOM 3581 C CA . LYS B 1 230 ? -11.951 9.085 31.156 1.00 27.81 210 LYS B CA 1
ATOM 3582 C C . LYS B 1 230 ? -12.570 7.904 30.378 1.00 28.14 210 LYS B C 1
ATOM 3583 O O . LYS B 1 230 ? -13.333 8.140 29.428 1.00 24.65 210 LYS B O 1
ATOM 3589 N N . ASP B 1 231 ? -12.245 6.653 30.767 1.00 28.39 211 ASP B N 1
ATOM 3590 C CA . ASP B 1 231 ? -12.891 5.449 30.174 1.00 28.64 211 ASP B CA 1
ATOM 3591 C C . ASP B 1 231 ? -14.421 5.499 30.294 1.00 28.34 211 ASP B C 1
ATOM 3592 O O . ASP B 1 231 ? -15.116 5.062 29.411 1.00 30.62 211 ASP B O 1
ATOM 3597 N N . VAL B 1 232 ? -14.923 6.086 31.367 1.00 28.55 212 VAL B N 1
ATOM 3598 C CA . VAL B 1 232 ? -16.341 6.334 31.535 1.00 29.12 212 VAL B CA 1
ATOM 3599 C C . VAL B 1 232 ? -16.904 7.134 30.337 1.00 31.45 212 VAL B C 1
ATOM 3600 O O . VAL B 1 232 ? -17.952 6.791 29.783 1.00 31.65 212 VAL B O 1
ATOM 3604 N N . PHE B 1 233 ? -16.165 8.139 29.871 1.00 32.40 213 PHE B N 1
ATOM 3605 C CA . PHE B 1 233 ? -16.530 8.848 28.638 1.00 32.75 213 PHE B CA 1
ATOM 3606 C C . PHE B 1 233 ? -16.269 8.056 27.352 1.00 34.25 213 PHE B C 1
ATOM 3607 O O . PHE B 1 233 ? -17.122 7.996 26.441 1.00 32.67 213 PHE B O 1
ATOM 3615 N N . ARG B 1 234 ? -15.068 7.489 27.262 1.00 35.35 214 ARG B N 1
ATOM 3616 C CA . ARG B 1 234 ? -14.654 6.710 26.080 1.00 38.45 214 ARG B CA 1
ATOM 3617 C C . ARG B 1 234 ? -15.624 5.562 25.800 1.00 38.52 214 ARG B C 1
ATOM 3618 O O . ARG B 1 234 ? -16.141 5.456 24.700 1.00 41.04 214 ARG B O 1
ATOM 3626 N N . ARG B 1 235 ? -15.874 4.731 26.814 1.00 39.41 215 ARG B N 1
ATOM 3627 C CA . ARG B 1 235 ? -16.697 3.531 26.690 1.00 40.71 215 ARG B CA 1
ATOM 3628 C C . ARG B 1 235 ? -18.175 3.793 27.012 1.00 43.22 215 ARG B C 1
ATOM 3629 O O . ARG B 1 235 ? -18.988 2.869 26.974 1.00 46.90 215 ARG B O 1
ATOM 3637 N N . GLY B 1 236 ? -18.514 5.049 27.311 1.00 43.80 216 GLY B N 1
ATOM 3638 C CA . GLY B 1 236 ? -19.871 5.433 27.689 1.00 43.03 216 GLY B CA 1
ATOM 3639 C C . GLY B 1 236 ? -20.462 4.615 28.824 1.00 43.60 216 GLY B C 1
ATOM 3640 O O . GLY B 1 236 ? -21.478 3.956 28.629 1.00 49.33 216 GLY B O 1
ATOM 3641 N N . LEU B 1 237 ? -19.840 4.669 30.006 1.00 40.90 217 LEU B N 1
ATOM 3642 C CA . LEU B 1 237 ? -20.254 3.881 31.184 1.00 38.31 217 LEU B CA 1
ATOM 3643 C C . LEU B 1 237 ? -20.919 4.677 32.299 1.00 37.80 217 LEU B C 1
ATOM 3644 O O . LEU B 1 237 ? -21.348 4.105 33.309 1.00 37.11 217 LEU B O 1
ATOM 3649 N N . GLY B 1 238 ? -20.992 5.997 32.135 1.00 38.39 218 GLY B N 1
ATOM 3650 C CA . GLY B 1 238 ? -21.589 6.884 33.139 1.00 35.39 218 GLY B CA 1
ATOM 3651 C C . GLY B 1 238 ? -21.196 8.326 32.873 1.00 39.85 218 GLY B C 1
ATOM 3652 O O . GLY B 1 238 ? -20.343 8.598 32.019 1.00 37.09 218 GLY B O 1
ATOM 3653 N N . GLU B 1 239 ? -21.826 9.261 33.582 1.00 42.69 219 GLU B N 1
ATOM 3654 C CA . GLU B 1 239 ? -21.485 10.680 33.406 1.00 44.53 219 GLU B CA 1
ATOM 3655 C C . GLU B 1 239 ? -20.088 11.010 33.983 1.00 42.96 219 GLU B C 1
ATOM 3656 O O . GLU B 1 239 ? -19.796 10.717 35.155 1.00 40.84 219 GLU B O 1
ATOM 3662 N N . LEU B 1 240 ? -19.250 11.622 33.138 1.00 38.43 220 LEU B N 1
ATOM 3663 C CA . LEU B 1 240 ? -17.838 11.870 33.440 1.00 36.20 220 LEU B CA 1
ATOM 3664 C C . LEU B 1 240 ? -17.552 12.725 34.700 1.00 36.26 220 LEU B C 1
ATOM 3665 O O . LEU B 1 240 ? -16.642 12.389 35.496 1.00 34.06 220 LEU B O 1
ATOM 3670 N N . THR B 1 241 ? -18.294 13.821 34.879 1.00 34.33 221 THR B N 1
ATOM 3671 C CA . THR B 1 241 ? -18.021 14.711 36.018 1.00 35.90 221 THR B CA 1
ATOM 3672 C C . THR B 1 241 ? -18.429 14.113 37.376 1.00 34.29 221 THR B C 1
ATOM 3673 O O . THR B 1 241 ? -17.737 14.310 38.367 1.00 35.31 221 THR B O 1
ATOM 3677 N N . ASP B 1 242 ? -19.482 13.304 37.387 1.00 31.74 222 ASP B N 1
ATOM 3678 C CA . ASP B 1 242 ? -19.772 12.410 38.516 1.00 34.39 222 ASP B CA 1
ATOM 3679 C C . ASP B 1 242 ? -18.584 11.585 38.986 1.00 34.67 222 ASP B C 1
ATOM 3680 O O . ASP B 1 242 ? -18.326 11.500 40.184 1.00 36.54 222 ASP B O 1
ATOM 3685 N N . VAL B 1 243 ? -17.873 10.944 38.065 1.00 30.25 223 VAL B N 1
ATOM 3686 C CA . VAL B 1 243 ? -16.758 10.117 38.499 1.00 28.20 223 VAL B CA 1
ATOM 3687 C C . VAL B 1 243 ? -15.528 10.917 38.933 1.00 26.19 223 VAL B C 1
ATOM 3688 O O . VAL B 1 243 ? -14.939 10.626 39.945 1.00 25.13 223 VAL B O 1
ATOM 3692 N N . TYR B 1 244 ? -15.165 11.935 38.156 1.00 24.59 224 TYR B N 1
ATOM 3693 C CA . TYR B 1 244 ? -14.062 12.802 38.501 1.00 23.78 224 TYR B CA 1
ATOM 3694 C C . TYR B 1 244 ? -14.366 13.526 39.830 1.00 23.54 224 TYR B C 1
ATOM 3695 O O . TYR B 1 244 ? -13.460 13.820 40.585 1.00 22.78 224 TYR B O 1
ATOM 3704 N N . GLU B 1 245 ? -15.626 13.823 40.121 1.00 24.15 225 GLU B N 1
ATOM 3705 C CA . GLU B 1 245 ? -15.952 14.453 41.404 1.00 26.04 225 GLU B CA 1
ATOM 3706 C C . GLU B 1 245 ? -15.612 13.493 42.535 1.00 27.14 225 GLU B C 1
ATOM 3707 O O . GLU B 1 245 ? -15.071 13.913 43.605 1.00 25.66 225 GLU B O 1
ATOM 3713 N N . ILE B 1 246 ? -15.904 12.209 42.297 1.00 24.82 226 ILE B N 1
ATOM 3714 C CA . ILE B 1 246 ? -15.542 11.176 43.264 1.00 27.25 226 ILE B CA 1
ATOM 3715 C C . ILE B 1 246 ? -14.021 11.104 43.528 1.00 27.21 226 ILE B C 1
ATOM 3716 O O . ILE B 1 246 ? -13.605 11.093 44.690 1.00 24.14 226 ILE B O 1
ATOM 3721 N N . VAL B 1 247 ? -13.205 11.070 42.461 1.00 25.50 227 VAL B N 1
ATOM 3722 C CA . VAL B 1 247 ? -11.732 11.120 42.644 1.00 27.46 227 VAL B CA 1
ATOM 3723 C C . VAL B 1 247 ? -11.248 12.379 43.411 1.00 26.10 227 VAL B C 1
ATOM 3724 O O . VAL B 1 247 ? -10.337 12.305 44.263 1.00 27.45 227 VAL B O 1
ATOM 3728 N N . TRP B 1 248 ? -11.831 13.530 43.096 1.00 23.46 228 TRP B N 1
ATOM 3729 C CA . TRP B 1 248 ? -11.501 14.754 43.808 1.00 25.97 228 TRP B CA 1
ATOM 3730 C C . TRP B 1 248 ? -11.815 14.681 45.298 1.00 25.89 228 TRP B C 1
ATOM 3731 O O . TRP B 1 248 ? -10.990 15.041 46.149 1.00 24.67 228 TRP B O 1
ATOM 3742 N N . GLU B 1 249 ? -12.999 14.171 45.610 1.00 25.31 229 GLU B N 1
ATOM 3743 C CA . GLU B 1 249 ? -13.427 13.946 46.989 1.00 28.71 229 GLU B CA 1
ATOM 3744 C C . GLU B 1 249 ? -12.461 13.049 47.752 1.00 29.26 229 GLU B C 1
ATOM 3745 O O . GLU B 1 249 ? -12.085 13.357 48.908 1.00 26.78 229 GLU B O 1
ATOM 3751 N N . LYS B 1 250 ? -12.023 11.965 47.094 1.00 28.26 230 LYS B N 1
ATOM 3752 C CA . LYS B 1 250 ? -11.057 11.071 47.716 1.00 28.26 230 LYS B CA 1
ATOM 3753 C C . LYS B 1 250 ? -9.643 11.627 47.892 1.00 27.97 230 LYS B C 1
ATOM 3754 O O . LYS B 1 250 ? -9.009 11.418 48.954 1.00 25.25 230 LYS B O 1
ATOM 3760 N N . LEU B 1 251 ? -9.155 12.348 46.870 1.00 28.55 231 LEU B N 1
ATOM 3761 C CA . LEU B 1 251 ? -7.818 12.990 46.938 1.00 28.59 231 LEU B CA 1
ATOM 3762 C C . LEU B 1 251 ? -7.679 13.943 48.128 1.00 28.53 231 LEU B C 1
ATOM 3763 O O . LEU B 1 251 ? -6.637 13.992 48.772 1.00 28.51 231 LEU B O 1
ATOM 3768 N N . GLN B 1 252 ? -8.730 14.670 48.442 1.00 31.67 232 GLN B N 1
ATOM 3769 C CA . GLN B 1 252 ? -8.681 15.554 49.624 1.00 37.49 232 GLN B CA 1
ATOM 3770 C C . GLN B 1 252 ? -8.502 14.848 50.969 1.00 39.86 232 GLN B C 1
ATOM 3771 O O . GLN B 1 252 ? -8.176 15.486 51.961 1.00 41.27 232 GLN B O 1
ATOM 3777 N N . GLU B 1 253 ? -8.654 13.522 50.993 1.00 41.14 233 GLU B N 1
ATOM 3778 C CA . GLU B 1 253 ? -8.423 12.777 52.232 1.00 39.58 233 GLU B CA 1
ATOM 3779 C C . GLU B 1 253 ? -6.941 12.334 52.461 1.00 38.81 233 GLU B C 1
ATOM 3780 O O . GLU B 1 253 ? -6.592 11.819 53.524 1.00 32.58 233 GLU B O 1
ATOM 3786 N N . LEU B 1 254 ? -6.077 12.551 51.473 1.00 36.36 234 LEU B N 1
ATOM 3787 C CA . LEU B 1 254 ? -4.646 12.420 51.697 1.00 40.07 234 LEU B CA 1
ATOM 3788 C C . LEU B 1 254 ? -4.132 13.694 52.357 1.00 42.39 234 LEU B C 1
ATOM 3789 O O . LEU B 1 254 ? -3.138 13.664 53.093 1.00 41.05 234 LEU B O 1
ATOM 3794 N N . LYS B 1 255 ? -4.806 14.808 52.054 1.00 45.87 235 LYS B N 1
ATOM 3795 C CA . LYS B 1 255 ? -4.699 16.045 52.821 1.00 49.49 235 LYS B CA 1
ATOM 3796 C C . LYS B 1 255 ? -5.052 15.800 54.290 1.00 52.28 235 LYS B C 1
ATOM 3797 O O . LYS B 1 255 ? -4.266 16.111 55.183 1.00 46.45 235 LYS B O 1
#

InterPro domains:
  IPR001636 Phosphoribosylaminoimidazole-succinocarboxamide synthase [TIGR00081] (4-204)
  IPR018236 SAICAR synthetase, conserved site [PS01057] (85-99)
  IPR018236 SAICAR synthetase, conserved site [PS01058] (172-180)
  IPR028923 SAICAR synthetase/ADE2, N-terminal [MF_00137] (3-233)
  IPR028923 SAICAR synthetase/ADE2, N-terminal [PF01259] (6-229)
  IPR033934 Bacterial and archaeal 5-aminoimidazole-4-(N-succinylcarboxamide) ribonucleotide synthase [cd01415] (5-233)

B-factor: mean 27.71, std 11.99, range [8.54, 103.19]